Protein 5KUT (pdb70)

Nearest PDB structures (foldseek):
  5kut-assembly1_A  TM=1.006E+00  e=3.110E-41  Homo sapiens
  5kut-assembly2_B  TM=1.004E+00  e=1.144E-36  Homo sapiens
  5kut-assembly3_C  TM=1.004E+00  e=3.137E-33  Homo sapiens
  5ku1-assembly1_A  TM=9.100E-01  e=4.400E-20  Homo sapiens
  5ksz-assembly1_A  TM=9.102E-01  e=1.212E-19  Homo sapiens

Secondary structure (DSSP, 8-state):
-TT--S-SEEEEEEEE-TTSSHHHHHHHHTT--SS---STTS-TTEEEEEEEETTEEEEEEEEEEE-SGGGGTS----SSEEEEEEETT-TTHHHHHHHHHHHHTTTSSS-EEEEEE-TTSPP---SSS--HHHHHHHTT-PPPEE----SSSPPP-HHHHHHHHHHH-GGG-------/-TT--S--EEEEEEEE-TTSSHHHHHHHHTT--TT----SS-TTEEEEEEEETTEEEEEEEEEEE-SGGGGTS----SSEEEEEEETT-TTHHHHHHHHHHHHTTTSSS-EEEEEE-TTSPP---SS---HHHHHHHTTPPPPEE----SSSPPP-HHHHHHHHHHH---/---SEEEEEEEE-TTSSHHHHHHHHTT--TTS--SSSS-TTEEEEEEEETTEEEEEEEEEEE-SGGGGTS----SSEEEEEEETT-TTHHHHHHHHHHHHTTTSS--EEEEEE-TTSPP-----HHHHHHHTT-PPPEE----SSSPPPSHHHHHHHHHHH--

Sequence (512 aa):
MKGQTQRSVLLCKVVGACGVGKSAFLQAFLGRGLGHQDTREEQPPGYAIIDTVVQVNGQEKYLILCEVGTDDGLLLATSLDATTCDVACLMFDGSDPKSFAHCASVYKHHYMDGQTPCLFVSSKADLPEGVAVSGPSPAEFCRKHRLPAPVPFSCCAGPAEPSTTIFTQLATMAAFPHLVHALHPSMKGQQTQRSVLLCKVVGACGVGKSAFLQAFLGRGLGHQTREQPPPGYAIIDTVVQVNGQEKYLILCCEVGTDDGLLATSLDATCDVACLMFDGSDPKSFAHCASVYKHHYMMDGQTPCCLFVSSKADLPEGVAVSGPSPAEFCRKHRLPAPVPFSCCAGPAEPSTTIFTQLATMAAFPHTQRSSVLLCKVVGACGVGKSAFLQAFLGRGLGHQDTREQPPGYAIIDTVQVNGQEKYLILCCEVGTDGLLATTSLDATCDVACLMFDGSDPKSFAHCASVYKHHYMDDGQTPCLFVSSKADLPEGVGPSPAEFCRKHRLPAPVPFSCAGPAEPSTTTIFTQLATMAAFP

Foldseek 3Di:
DPQDFPAQEFEEEEEFAPPQCLQQVLQLLVFAFPPSGDDPPDDPQWHWDWDDGPNDIHIYIYGYQHCPDPSLPVDPLDGLAYEQEFAQQDQVTVVSSVSSCVVRPLPHLRAYAYEHEPPVDPGHHHPDDDGQQVSCLVSWHAGHHYFYRDDPDTGDNVVVNVRVNCSRCVVPGTHDPPD/DPQDFPAQEFEEEEEFAPPQQLQQVLQLLVFAFPPRGDPPDHPQWHWDWDDGPNDTHIYIYGYQHCPDPSLPVDPLDGLAYEQEFAQAAAVTVVSSVSSCVNRPLPDLRAYAYEHEPPVDDGHHYDPDDGQQVSCVVSVHPGYHYFYRDDDGTGDNVVVNVRVNCSRPVD/DPAQEFEEEEEFAPPQCLQQVLQLLVFAFPPRGDDPPDDPQWHWDWEDAPNDIHIYIYGYQHCPDPNLPVDPLDGLAYEQEFAQAAACGVVSSVSSCVNPPLPDDHAYAYEHEPPVDDGHHVVDQQVSCVVSVHDGYHYFYRDDDGIGDNVVVNVRVNSSVPD

Organism: Homo sapiens (NCBI:txid9606)

Structure (mmCIF, N/CA/C/O backbone):
data_5KUT
#
_entry.id   5KUT
#
_cell.length_a   80.610
_cell.length_b   122.760
_cell.length_c   103.890
_cell.angle_alpha   90.00
_cell.angle_beta   90.00
_cell.angle_gamma   90.00
#
_symmetry.space_group_name_H-M   'C 2 2 21'
#
loop_
_entity.id
_entity.type
_entity.pdbx_description
1 polymer 'Mitochondrial Rho GTPase 2'
2 non-polymer "GUANOSINE-5'-DIPHOSPHATE"
3 non-polymer 'MAGNESIUM ION'
4 water water
#
loop_
_atom_site.group_PDB
_atom_site.id
_atom_site.type_symbol
_atom_site.label_atom_id
_atom_site.label_alt_id
_atom_site.label_comp_id
_atom_site.label_asym_id
_atom_site.label_entity_id
_atom_site.label_seq_id
_atom_site.pdbx_PDB_ins_code
_atom_site.Cartn_x
_atom_site.Cartn_y
_atom_site.Cartn_z
_atom_site.occupancy
_atom_site.B_iso_or_equiv
_atom_site.auth_seq_id
_atom_site.auth_comp_id
_atom_site.auth_asym_id
_atom_site.auth_atom_id
_atom_site.pdbx_PDB_model_num
ATOM 1 N N . MET A 1 1 ? 19.126 0.725 -15.073 1.00 37.77 408 MET A N 1
ATOM 2 C CA . MET A 1 1 ? 19.025 1.308 -13.739 1.00 31.79 408 MET A CA 1
ATOM 3 C C . MET A 1 1 ? 18.448 0.308 -12.743 1.00 40.01 408 MET A C 1
ATOM 4 O O . MET A 1 1 ? 17.855 -0.700 -13.137 1.00 36.29 408 MET A O 1
ATOM 9 N N . LYS A 1 2 ? 18.616 0.603 -11.455 1.00 35.10 409 LYS A N 1
ATOM 10 C CA . LYS A 1 2 ? 18.030 -0.229 -10.411 1.00 37.14 409 LYS A CA 1
ATOM 11 C C . LYS A 1 2 ? 16.509 -0.173 -10.478 1.00 35.23 409 LYS A C 1
ATOM 12 O O . LYS A 1 2 ? 15.913 0.895 -10.642 1.00 36.24 409 LYS A O 1
ATOM 18 N N . GLY A 1 3 ? 15.876 -1.339 -10.348 1.00 41.58 410 GLY A N 1
ATOM 19 C CA . GLY A 1 3 ? 14.433 -1.421 -10.398 1.00 40.98 410 GLY A CA 1
ATOM 20 C C . GLY A 1 3 ? 13.831 -1.397 -11.786 1.00 41.63 410 GLY A C 1
ATOM 21 O O . GLY A 1 3 ? 12.599 -1.396 -11.907 1.00 39.00 410 GLY A O 1
ATOM 22 N N . GLN A 1 4 ? 14.649 -1.375 -12.833 1.00 34.30 411 GLN A N 1
ATOM 23 C CA . GLN A 1 4 ? 14.167 -1.400 -14.204 1.00 40.82 411 GLN A CA 1
ATOM 24 C C . GLN A 1 4 ? 14.569 -2.707 -14.871 1.00 35.48 411 GLN A C 1
ATOM 25 O O . GLN A 1 4 ? 15.479 -3.408 -14.423 1.00 37.67 411 GLN A O 1
ATOM 31 N N . THR A 1 5 ? 13.876 -3.026 -15.959 1.00 39.66 412 THR A N 1
ATOM 32 C CA . THR A 1 5 ? 14.172 -4.223 -16.725 1.00 37.73 412 THR A CA 1
ATOM 33 C C . THR A 1 5 ? 14.002 -3.929 -18.206 1.00 28.87 412 THR A C 1
ATOM 34 O O . THR A 1 5 ? 13.173 -3.106 -18.604 1.00 32.12 412 THR A O 1
ATOM 38 N N . GLN A 1 6 ? 14.817 -4.606 -19.017 1.00 33.58 413 GLN A N 1
ATOM 39 C CA . GLN A 1 6 ? 14.708 -4.500 -20.466 1.00 44.58 413 GLN A CA 1
ATOM 40 C C . GLN A 1 6 ? 13.378 -5.034 -20.987 1.00 38.54 413 GLN A C 1
ATOM 41 O O . GLN A 1 6 ? 12.969 -4.673 -22.098 1.00 34.21 413 GLN A O 1
ATOM 47 N N . ARG A 1 7 ? 12.706 -5.889 -20.219 1.00 37.39 414 ARG A N 1
ATOM 48 C CA . ARG A 1 7 ? 11.442 -6.479 -20.648 1.00 33.74 414 ARG A CA 1
ATOM 49 C C . ARG A 1 7 ? 10.356 -5.420 -20.738 1.00 30.29 414 ARG A C 1
ATOM 50 O O . ARG A 1 7 ? 10.065 -4.736 -19.751 1.00 37.93 414 ARG A O 1
ATOM 58 N N . SER A 1 8 ? 9.747 -5.288 -21.915 1.00 29.63 415 SER A N 1
ATOM 59 C CA . SER A 1 8 ? 8.539 -4.492 -22.058 1.00 30.85 415 SER A CA 1
ATOM 60 C C . SER A 1 8 ? 7.276 -5.332 -21.972 1.00 26.45 415 SER A C 1
ATOM 61 O O . SER A 1 8 ? 6.205 -4.785 -21.687 1.00 24.97 415 SER A O 1
ATOM 64 N N . VAL A 1 9 ? 7.381 -6.642 -22.202 1.00 25.17 416 VAL A N 1
ATOM 65 C CA . VAL A 1 9 ? 6.231 -7.536 -22.277 1.00 21.75 416 VAL A CA 1
ATOM 66 C C . VAL A 1 9 ? 6.512 -8.760 -21.410 1.00 21.16 416 VAL A C 1
ATOM 67 O O . VAL A 1 9 ? 7.588 -9.363 -21.502 1.00 20.17 416 VAL A O 1
ATOM 71 N N . LEU A 1 10 ? 5.549 -9.109 -20.562 1.00 21.93 417 LEU A N 1
ATOM 72 C CA . LEU A 1 10 ? 5.663 -10.190 -19.597 1.00 21.33 417 LEU A CA 1
ATOM 73 C C . LEU A 1 10 ? 4.534 -11.181 -19.840 1.00 18.56 417 LEU A C 1
ATOM 74 O O . LEU A 1 10 ? 3.405 -10.779 -20.131 1.00 19.26 417 LEU A O 1
ATOM 79 N N . LEU A 1 11 ? 4.835 -12.472 -19.705 1.00 17.72 418 LEU A N 1
ATOM 80 C CA . LEU A 1 11 ? 3.869 -13.538 -19.955 1.00 20.81 418 LEU A CA 1
ATOM 81 C C . LEU A 1 11 ? 3.534 -14.251 -18.648 1.00 20.97 418 LEU A C 1
ATOM 82 O O . LEU A 1 11 ? 4.424 -14.817 -17.999 1.00 19.48 418 LEU A O 1
ATOM 87 N N . CYS A 1 12 ? 2.258 -14.223 -18.266 1.00 18.30 419 CYS A N 1
ATOM 88 C CA . CYS A 1 12 ? 1.745 -14.999 -17.142 1.00 19.17 419 CYS A CA 1
ATOM 89 C C . CYS A 1 12 ? 0.785 -16.063 -17.662 1.00 21.07 419 CYS A C 1
ATOM 90 O O . CYS A 1 12 ? -0.141 -15.751 -18.419 1.00 19.64 419 CYS A O 1
ATOM 93 N N . LYS A 1 13 ? 1.000 -17.312 -17.264 1.00 19.28 420 LYS A N 1
ATOM 94 C CA . LYS A 1 13 ? 0.049 -18.374 -17.567 1.00 17.89 420 LYS A CA 1
ATOM 95 C C . LYS A 1 13 ? -0.855 -18.561 -16.355 1.00 19.72 420 LYS A C 1
ATOM 96 O O . LYS A 1 13 ? -0.371 -18.780 -15.239 1.00 20.42 420 LYS A O 1
ATOM 102 N N . VAL A 1 14 ? -2.158 -18.402 -16.568 1.00 18.49 421 VAL A N 1
ATOM 103 C CA . VAL A 1 14 ? -3.165 -18.624 -15.539 1.00 16.43 421 VAL A CA 1
ATOM 104 C C . VAL A 1 14 ? -3.594 -20.079 -15.681 1.00 20.36 421 VAL A C 1
ATOM 105 O O . VAL A 1 14 ? -4.284 -20.439 -16.639 1.00 19.45 421 VAL A O 1
ATOM 109 N N . VAL A 1 15 ? -3.165 -20.913 -14.738 1.00 18.93 422 VAL A N 1
ATOM 110 C CA . VAL A 1 15 ? -3.183 -22.368 -14.867 1.00 20.24 422 VAL A CA 1
ATOM 111 C C . VAL A 1 15 ? -4.160 -22.927 -13.840 1.00 18.46 422 VAL A C 1
ATOM 112 O O . VAL A 1 15 ? -3.982 -22.728 -12.632 1.00 26.62 422 VAL A O 1
ATOM 116 N N . GLY A 1 16 ? -5.181 -23.637 -14.305 1.00 19.02 423 GLY A N 1
ATOM 117 C CA . GLY A 1 16 ? -6.128 -24.197 -13.356 1.00 19.78 423 GLY A CA 1
ATOM 118 C C . GLY A 1 16 ? -7.155 -25.078 -14.028 1.00 21.97 423 GLY A C 1
ATOM 119 O O . GLY A 1 16 ? -7.324 -25.065 -15.251 1.00 19.96 423 GLY A O 1
ATOM 120 N N . ALA A 1 17 ? -7.854 -25.842 -13.192 1.00 23.59 424 ALA A N 1
ATOM 121 C CA . ALA A 1 17 ? -8.871 -26.765 -13.668 1.00 26.70 424 ALA A CA 1
ATOM 122 C C . ALA A 1 17 ? -10.074 -26.009 -14.226 1.00 25.03 424 ALA A C 1
ATOM 123 O O . ALA A 1 17 ? -10.303 -24.838 -13.916 1.00 21.05 424 ALA A O 1
ATOM 125 N N . CYS A 1 18 ? -10.854 -26.701 -15.059 1.00 24.81 425 CYS A N 1
ATOM 126 C CA . CYS A 1 18 ? -12.077 -26.125 -15.608 1.00 23.10 425 CYS A CA 1
ATOM 127 C C . CYS A 1 18 ? -13.020 -25.682 -14.491 1.00 28.19 425 CYS A C 1
ATOM 128 O O . CYS A 1 18 ? -13.273 -26.425 -13.539 1.00 28.91 425 CYS A O 1
ATOM 131 N N . GLY A 1 19 ? -13.530 -24.458 -14.606 1.00 25.11 426 GLY A N 1
ATOM 132 C CA . GLY A 1 19 ? -14.507 -23.928 -13.676 1.00 26.61 426 GLY A CA 1
ATOM 133 C C . GLY A 1 19 ? -13.956 -23.179 -12.477 1.00 25.74 426 GLY A C 1
ATOM 134 O O . GLY A 1 19 ? -14.748 -22.697 -11.658 1.00 26.12 426 GLY A O 1
ATOM 135 N N . VAL A 1 20 ? -12.632 -23.056 -12.339 1.00 24.62 427 VAL A N 1
ATOM 136 C CA . VAL A 1 20 ? -12.087 -22.392 -11.154 1.00 23.57 427 VAL A CA 1
ATOM 137 C C . VAL A 1 20 ? -12.151 -20.877 -11.240 1.00 24.74 427 VAL A C 1
ATOM 138 O O . VAL A 1 20 ? -11.937 -20.208 -10.222 1.00 26.10 427 VAL A O 1
ATOM 142 N N . GLY A 1 21 ? -12.453 -20.321 -12.406 1.00 20.59 428 GLY A N 1
ATOM 143 C CA . GLY A 1 21 ? -12.553 -18.890 -12.589 1.00 20.75 428 GLY A CA 1
ATOM 144 C C . GLY A 1 21 ? -11.461 -18.235 -13.427 1.00 24.52 428 GLY A C 1
ATOM 145 O O . GLY A 1 21 ? -11.252 -17.021 -13.286 1.00 25.24 428 GLY A O 1
ATOM 146 N N . LYS A 1 22 ? -10.767 -18.988 -14.286 1.00 18.73 429 LYS A N 1
ATOM 147 C CA . LYS A 1 22 ? -9.668 -18.405 -15.051 1.00 21.18 429 LYS A CA 1
ATOM 148 C C . LYS A 1 22 ? -10.176 -17.331 -16.003 1.00 19.25 429 LYS A C 1
ATOM 149 O O . LYS A 1 22 ? -9.628 -16.225 -16.059 1.00 19.47 429 LYS A O 1
ATOM 155 N N . SER A 1 23 ? -11.234 -17.635 -16.758 1.00 17.08 430 SER A N 1
ATOM 156 C CA . SER A 1 23 ? -11.711 -16.678 -17.750 1.00 19.38 430 SER A CA 1
ATOM 157 C C . SER A 1 23 ? -12.219 -15.407 -17.074 1.00 20.43 430 SER A C 1
ATOM 158 O O . SER A 1 23 ? -12.002 -14.298 -17.575 1.00 20.00 430 SER A O 1
ATOM 161 N N . ALA A 1 24 ? -12.875 -15.545 -15.921 1.00 21.61 431 ALA A N 1
ATOM 162 C CA . ALA A 1 24 ? -13.329 -14.358 -15.196 1.00 24.95 431 ALA A CA 1
ATOM 163 C C . ALA A 1 24 ? -12.151 -13.558 -14.655 1.00 22.23 431 ALA A C 1
ATOM 164 O O . ALA A 1 24 ? -12.207 -12.325 -14.594 1.00 26.21 431 ALA A O 1
ATOM 166 N N . PHE A 1 25 ? -11.079 -14.249 -14.260 1.00 21.71 432 PHE A N 1
ATOM 167 C CA . PHE A 1 25 ? -9.868 -13.587 -13.780 1.00 20.31 432 PHE A CA 1
ATOM 168 C C . PHE A 1 25 ? -9.249 -12.719 -14.870 1.00 23.21 432 PHE A C 1
ATOM 169 O O . PHE A 1 25 ? -8.841 -11.575 -14.613 1.00 24.98 432 PHE A O 1
ATOM 177 N N . LEU A 1 26 ? -9.170 -13.249 -16.095 1.00 17.87 433 LEU A N 1
ATOM 178 C CA . LEU A 1 26 ? -8.684 -12.462 -17.226 1.00 19.56 433 LEU A CA 1
ATOM 179 C C . LEU A 1 26 ? -9.570 -11.247 -17.467 1.00 21.13 433 LEU A C 1
ATOM 180 O O . LEU A 1 26 ? -9.074 -10.160 -17.792 1.00 21.06 433 LEU A O 1
ATOM 185 N N . GLN A 1 27 ? -10.888 -11.414 -17.316 1.00 21.01 434 GLN A N 1
ATOM 186 C CA . GLN A 1 27 ? -11.799 -10.283 -17.474 1.00 26.34 434 GLN A CA 1
ATOM 187 C C . GLN A 1 27 ? -11.588 -9.243 -16.376 1.00 26.28 434 GLN A C 1
ATOM 188 O O . GLN A 1 27 ? -11.645 -8.035 -16.638 1.00 30.86 434 GLN A O 1
ATOM 194 N N . ALA A 1 28 ? -11.321 -9.693 -15.147 1.00 22.63 435 ALA A N 1
ATOM 195 C CA . ALA A 1 28 ? -11.070 -8.770 -14.046 1.00 23.56 435 ALA A CA 1
ATOM 196 C C . ALA A 1 28 ? -9.775 -7.995 -14.251 1.00 28.23 435 ALA A C 1
ATOM 197 O O . ALA A 1 28 ? -9.689 -6.821 -13.870 1.00 26.94 435 ALA A O 1
ATOM 199 N N . PHE A 1 29 ? -8.767 -8.627 -14.857 1.00 21.23 436 PHE A N 1
ATOM 200 C CA . PHE A 1 29 ? -7.557 -7.901 -15.238 1.00 26.32 436 PHE A CA 1
ATOM 201 C C . PHE A 1 29 ? -7.893 -6.706 -16.119 1.00 25.60 436 PHE A C 1
ATOM 202 O O . PHE A 1 29 ? -7.313 -5.623 -15.962 1.00 25.17 436 PHE A O 1
ATOM 210 N N . LEU A 1 30 ? -8.832 -6.882 -17.043 1.00 20.64 437 LEU A N 1
ATOM 211 C CA . LEU A 1 30 ? -9.295 -5.800 -17.900 1.00 27.36 437 LEU A CA 1
ATOM 212 C C . LEU A 1 30 ? -10.332 -4.915 -17.220 1.00 33.34 437 LEU A C 1
ATOM 213 O O . LEU A 1 30 ? -11.005 -4.134 -17.903 1.00 34.81 437 LEU A O 1
ATOM 218 N N . GLY A 1 31 ? -10.476 -5.028 -15.901 1.00 31.49 438 GLY A N 1
ATOM 219 C CA . GLY A 1 31 ? -11.352 -4.149 -15.152 1.00 33.18 438 GLY A CA 1
ATOM 220 C C . GLY A 1 31 ? -12.823 -4.494 -15.193 1.00 40.97 438 GLY A C 1
ATOM 221 O O . GLY A 1 31 ? -13.660 -3.608 -14.992 1.00 39.83 438 GLY A O 1
ATOM 222 N N . ARG A 1 32 ? -13.171 -5.758 -15.428 1.00 29.81 439 ARG A N 1
ATOM 223 C CA . ARG A 1 32 ? -14.568 -6.166 -15.534 1.00 32.08 439 ARG A CA 1
ATOM 224 C C . ARG A 1 32 ? -14.832 -7.342 -14.608 1.00 34.17 439 ARG A C 1
ATOM 225 O O . ARG A 1 32 ? -14.200 -8.397 -14.741 1.00 31.35 439 ARG A O 1
ATOM 233 N N . GLY A 1 33 ? -15.768 -7.159 -13.679 1.00 33.34 440 GLY A N 1
ATOM 234 C CA . GLY A 1 33 ? -16.194 -8.217 -12.789 1.00 33.54 440 GLY A CA 1
ATOM 235 C C . GLY A 1 33 ? -17.273 -9.080 -13.417 1.00 34.54 440 GLY A C 1
ATOM 236 O O . GLY A 1 33 ? -17.594 -8.966 -14.601 1.00 32.93 440 GLY A O 1
ATOM 237 N N . LEU A 1 34 ? -17.846 -9.957 -12.594 1.00 35.98 441 LEU A N 1
ATOM 238 C CA . LEU A 1 34 ? -18.841 -10.906 -13.082 1.00 38.35 441 LEU A CA 1
ATOM 239 C C . LEU A 1 34 ? -20.030 -10.182 -13.702 1.00 51.12 441 LEU A C 1
ATOM 240 O O . LEU A 1 34 ? -20.505 -9.168 -13.181 1.00 49.28 441 LEU A O 1
ATOM 245 N N . GLY A 1 35 ? -20.506 -10.704 -14.826 1.00 47.00 442 GLY A N 1
ATOM 246 C CA . GLY A 1 35 ? -21.567 -10.034 -15.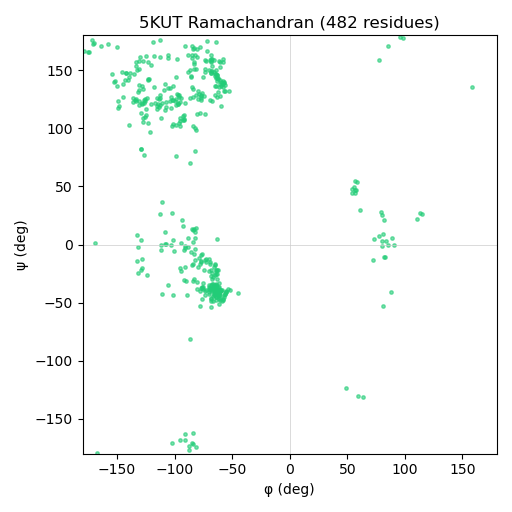585 1.00 56.13 442 GLY A CA 1
ATOM 247 C C . GLY A 1 35 ? -21.088 -8.907 -16.477 1.00 61.59 442 GLY A C 1
ATOM 248 O O . GLY A 1 35 ? -21.365 -8.900 -17.679 1.00 66.86 442 GLY A O 1
ATOM 249 N N . HIS A 1 36 ? -20.340 -7.960 -15.917 1.00 54.35 443 HIS A N 1
ATOM 250 C CA . HIS A 1 36 ? -19.760 -6.866 -16.687 1.00 53.62 443 HIS A CA 1
ATOM 251 C C . HIS A 1 36 ? -18.753 -7.327 -17.734 1.00 55.72 443 HIS A C 1
ATOM 252 O O . HIS A 1 36 ? -18.129 -6.475 -18.372 1.00 48.30 443 HIS A O 1
ATOM 259 N N . GLN A 1 37 ? -18.568 -8.631 -17.928 1.00 54.69 444 GLN A N 1
ATOM 260 C CA . GLN A 1 37 ? -17.588 -9.138 -18.872 1.00 51.53 444 GLN A CA 1
ATOM 261 C C . GLN A 1 37 ? -17.968 -8.768 -20.308 1.00 56.97 444 GLN A C 1
ATOM 262 O O . GLN A 1 37 ? -19.122 -8.477 -20.619 1.00 53.61 444 GLN A O 1
ATOM 268 N N . ASP A 1 38 ? -16.963 -8.792 -21.181 1.00 56.21 445 ASP A N 1
ATOM 269 C CA . ASP A 1 38 ? -17.106 -8.379 -22.570 1.00 57.47 445 ASP A CA 1
ATOM 270 C C . ASP A 1 38 ? -16.125 -9.222 -23.371 1.00 56.77 445 ASP A C 1
ATOM 271 O O . ASP A 1 38 ? -14.917 -9.155 -23.128 1.00 56.18 445 ASP A O 1
ATOM 276 N N . THR A 1 39 ? -16.652 -10.027 -24.292 1.00 53.55 446 THR A N 1
ATOM 277 C CA . THR A 1 39 ? -15.847 -11.067 -24.917 1.00 55.01 446 THR A CA 1
ATOM 278 C C . THR A 1 39 ? -15.160 -10.622 -26.201 1.00 53.36 446 THR A C 1
ATOM 279 O O . THR A 1 39 ? -14.070 -11.122 -26.511 1.00 56.11 446 THR A O 1
ATOM 283 N N . ARG A 1 40 ? -15.755 -9.705 -26.955 1.00 51.38 447 ARG A N 1
ATOM 284 C CA . ARG A 1 40 ? -15.289 -9.423 -28.307 1.00 46.65 447 ARG A CA 1
ATOM 285 C C . ARG A 1 40 ? -14.102 -8.462 -28.362 1.00 37.35 447 ARG A C 1
ATOM 286 O O . ARG A 1 40 ? -13.751 -8.015 -29.458 1.00 41.78 447 ARG A O 1
ATOM 288 N N . GLU A 1 41 ? -13.467 -8.136 -27.235 1.00 33.57 448 GLU A N 1
ATOM 289 C CA A GLU A 1 41 ? -12.326 -7.227 -27.254 0.60 35.56 448 GLU A CA 1
ATOM 290 C CA B GLU A 1 41 ? -12.328 -7.227 -27.271 0.40 35.55 448 GLU A CA 1
ATOM 291 C C . GLU A 1 41 ? -11.004 -7.947 -27.498 1.00 28.97 448 GLU A C 1
ATOM 292 O O . GLU A 1 41 ? -10.182 -7.482 -28.291 1.00 29.89 448 GLU A O 1
ATOM 303 N N . GLN A 1 42 ? -10.776 -9.066 -26.826 1.00 24.25 449 GLN A N 1
ATOM 304 C CA . GLN A 1 42 ? -9.500 -9.761 -26.867 1.00 25.72 449 GLN A CA 1
ATOM 305 C C . GLN A 1 42 ? -9.708 -11.207 -27.293 1.00 24.84 449 GLN A C 1
ATOM 306 O O . GLN A 1 42 ? -10.834 -11.714 -27.249 1.00 24.72 449 GLN A O 1
ATOM 312 N N . PRO A 1 43 ? -8.649 -11.893 -27.727 1.00 23.74 450 PRO A N 1
ATOM 313 C CA . PRO A 1 43 ? -8.811 -13.287 -28.135 1.00 25.25 450 PRO A CA 1
ATOM 314 C C . PRO A 1 43 ? -9.235 -14.141 -26.957 1.00 24.53 450 PRO A C 1
ATOM 315 O O . PRO A 1 43 ? -8.838 -13.884 -25.806 1.00 21.72 450 PRO A O 1
ATOM 319 N N . PRO A 1 44 ? -10.036 -15.175 -27.199 1.00 21.27 451 PRO A N 1
ATOM 320 C CA . PRO A 1 44 ? -10.402 -16.086 -26.107 1.00 18.87 451 PRO A CA 1
ATOM 321 C C . PRO A 1 44 ? -9.155 -16.695 -25.483 1.00 20.46 451 PRO A C 1
ATOM 322 O O . PRO A 1 44 ? -8.225 -17.105 -26.181 1.00 21.48 451 PRO A O 1
ATOM 326 N N . GLY A 1 45 ? -9.134 -16.731 -24.155 1.00 20.62 452 GLY A N 1
ATOM 327 C CA . GLY A 1 45 ? -8.007 -17.300 -23.447 1.00 22.16 452 GLY A CA 1
ATOM 328 C C . GLY A 1 45 ? -6.817 -16.384 -23.300 1.00 20.63 452 GLY A C 1
ATOM 329 O O . GLY A 1 45 ? -5.754 -16.844 -22.868 1.00 20.81 452 GLY A O 1
ATOM 330 N N . TYR A 1 46 ? -6.956 -15.104 -23.649 1.00 22.17 453 TYR A N 1
ATOM 331 C CA . TYR A 1 46 ? -5.875 -14.136 -23.534 1.00 18.58 453 TYR A CA 1
ATOM 332 C C . TYR A 1 46 ? -6.444 -12.824 -23.023 1.00 20.24 453 TYR A C 1
ATOM 333 O O . TYR A 1 46 ? -7.568 -12.451 -23.359 1.00 22.02 453 TYR A O 1
ATOM 342 N N . ALA A 1 47 ? -5.660 -12.130 -22.204 1.00 18.89 454 ALA A N 1
ATOM 343 C CA . ALA A 1 47 ? -5.983 -10.752 -21.842 1.00 19.15 454 ALA A CA 1
ATOM 344 C C . ALA A 1 47 ? -4.678 -9.992 -21.702 1.00 17.90 454 ALA A C 1
ATOM 345 O O . ALA A 1 47 ? -3.791 -10.415 -20.955 1.00 18.80 454 ALA A O 1
ATOM 347 N N . ILE A 1 48 ? -4.552 -8.872 -22.396 1.00 18.82 455 ILE A N 1
ATOM 348 C CA A ILE A 1 48 ? -3.358 -8.036 -22.329 0.56 19.62 455 ILE A CA 1
ATOM 349 C CA B ILE A 1 48 ? -3.358 -8.049 -22.280 0.44 18.59 455 ILE A CA 1
ATOM 350 C C . ILE A 1 48 ? -3.766 -6.633 -21.914 1.00 19.58 455 ILE A C 1
ATOM 351 O O . ILE A 1 48 ? -4.762 -6.103 -22.416 1.00 19.52 455 ILE A O 1
ATOM 360 N N . ASP A 1 49 ? -3.006 -6.042 -21.001 1.00 19.89 456 ASP A N 1
ATOM 361 C CA . ASP A 1 49 ? -3.176 -4.639 -20.647 1.00 20.92 456 ASP A CA 1
ATOM 362 C C . ASP A 1 49 ? -1.871 -4.156 -20.031 1.00 24.32 456 ASP A C 1
ATOM 363 O O . ASP A 1 49 ? -0.954 -4.938 -19.782 1.00 18.83 456 ASP A O 1
ATOM 368 N N . THR A 1 50 ? -1.786 -2.853 -19.787 1.00 23.60 457 THR A N 1
ATOM 369 C CA . THR A 1 50 ? -0.562 -2.330 -19.205 1.00 25.11 457 THR A CA 1
ATOM 370 C C . THR A 1 50 ? -0.621 -2.385 -17.684 1.00 25.11 457 THR A C 1
ATOM 371 O O . THR A 1 50 ? -1.691 -2.281 -17.080 1.00 30.72 457 THR A O 1
ATOM 375 N N . VAL A 1 51 ? 0.548 -2.573 -17.072 1.00 24.43 458 VAL A N 1
ATOM 376 C CA A VAL A 1 51 ? 0.689 -2.611 -15.619 0.55 28.04 458 VAL A CA 1
ATOM 377 C CA B VAL A 1 51 ? 0.684 -2.600 -15.621 0.45 28.11 458 VAL A CA 1
ATOM 378 C C . VAL A 1 51 ? 1.961 -1.861 -15.244 1.00 30.40 458 VAL A C 1
ATOM 379 O O . VAL A 1 51 ? 3.011 -2.064 -15.863 1.00 31.95 458 VAL A O 1
ATOM 386 N N . GLN A 1 52 ? 1.870 -0.999 -14.235 1.00 29.76 459 GLN A N 1
ATOM 387 C CA . GLN A 1 52 ? 3.032 -0.262 -13.759 1.00 31.50 459 GLN A CA 1
ATOM 388 C C . GLN A 1 52 ? 3.887 -1.152 -12.864 1.00 31.78 459 GLN A C 1
ATOM 389 O O . GLN A 1 52 ? 3.377 -1.789 -11.937 1.00 36.59 459 GLN A O 1
ATOM 395 N N . VAL A 1 53 ? 5.185 -1.209 -13.150 1.00 32.11 460 VAL A N 1
ATOM 396 C CA . VAL A 1 53 ? 6.155 -1.921 -12.322 1.00 32.76 460 VAL A CA 1
ATOM 397 C C . VAL A 1 53 ? 7.279 -0.937 -12.011 1.00 36.19 460 VAL A C 1
ATOM 398 O O . VAL A 1 53 ? 8.057 -0.578 -12.905 1.00 33.18 460 VAL A O 1
ATOM 402 N N . ASN A 1 54 ? 7.354 -0.487 -10.756 1.00 39.19 461 ASN A N 1
ATOM 403 C CA . ASN A 1 54 ? 8.366 0.485 -10.320 1.00 39.94 461 ASN A CA 1
ATOM 404 C C . ASN A 1 54 ? 8.360 1.738 -11.196 1.00 39.63 461 ASN A C 1
ATOM 405 O O . ASN A 1 54 ? 9.409 2.236 -11.608 1.00 40.21 461 ASN A O 1
ATOM 410 N N . GLY A 1 55 ? 7.165 2.250 -11.493 1.00 38.13 462 GLY A N 1
ATOM 411 C CA . GLY A 1 55 ? 7.024 3.442 -12.302 1.00 38.76 462 GLY A CA 1
ATOM 412 C C . GLY A 1 55 ? 7.097 3.238 -13.801 1.00 42.56 462 GLY A C 1
ATOM 413 O O . GLY A 1 55 ? 6.781 4.173 -14.548 1.00 38.46 462 GLY A O 1
ATOM 414 N N . GLN A 1 56 ? 7.496 2.059 -14.275 1.00 33.44 463 GLN A N 1
ATOM 415 C CA . GLN A 1 56 ? 7.634 1.801 -15.702 1.00 29.17 463 GLN A CA 1
ATOM 416 C C . GLN A 1 56 ? 6.430 1.020 -16.212 1.00 37.38 463 GLN A C 1
ATOM 417 O O . GLN A 1 56 ? 5.981 0.062 -15.575 1.00 30.10 463 GLN A O 1
ATOM 423 N N . GLU A 1 57 ? 5.923 1.428 -17.372 1.00 31.70 464 GLU A N 1
ATOM 424 C CA . GLU A 1 57 ? 4.781 0.762 -17.981 1.00 33.21 464 GLU A CA 1
ATOM 425 C C . GLU A 1 57 ? 5.223 -0.543 -18.629 1.00 35.79 464 GLU A C 1
ATOM 426 O O . GLU A 1 57 ? 6.162 -0.565 -19.432 1.00 31.80 464 GLU A O 1
ATOM 432 N N . LYS A 1 58 ? 4.560 -1.635 -18.263 1.00 28.16 465 LYS A N 1
ATOM 433 C CA . LYS A 1 58 ? 4.810 -2.932 -18.868 1.00 27.76 465 LYS A CA 1
ATOM 434 C C . LYS A 1 58 ? 3.514 -3.471 -19.452 1.00 21.41 465 LYS A C 1
ATOM 435 O O . LYS A 1 58 ? 2.419 -3.075 -19.051 1.00 23.64 465 LYS A O 1
ATOM 441 N N . TYR A 1 59 ? 3.648 -4.372 -20.417 1.00 23.21 466 TYR A N 1
ATOM 442 C CA . TYR A 1 59 ? 2.524 -5.144 -20.923 1.00 21.48 466 TYR A CA 1
ATOM 443 C C . TYR A 1 59 ? 2.547 -6.509 -20.244 1.00 17.55 466 TYR A C 1
ATOM 444 O O . TYR A 1 59 ? 3.569 -7.205 -20.270 1.00 22.66 466 TYR A O 1
ATOM 453 N N . LEU A 1 60 ? 1.437 -6.866 -19.611 1.00 19.12 467 LEU A N 1
ATOM 454 C CA . LEU A 1 60 ? 1.243 -8.183 -19.022 1.00 21.07 467 LEU A CA 1
ATOM 455 C C . LEU A 1 60 ? 0.253 -8.954 -19.885 1.00 19.39 467 LEU A C 1
ATOM 456 O O . LEU A 1 60 ? -0.858 -8.475 -20.139 1.00 18.73 467 LEU A O 1
ATOM 461 N N . ILE A 1 61 ? 0.682 -10.119 -20.369 1.00 20.47 468 ILE A N 1
ATOM 462 C CA . ILE A 1 61 ? -0.166 -11.071 -21.079 1.00 20.41 468 ILE A CA 1
ATOM 463 C C . ILE A 1 61 ? -0.623 -12.114 -20.072 1.00 16.86 468 ILE A C 1
ATOM 464 O O . ILE A 1 61 ? 0.212 -12.799 -19.471 1.00 21.89 468 ILE A O 1
ATOM 469 N N . LEU A 1 62 ? -1.930 -12.246 -19.891 1.00 18.69 469 LEU A N 1
ATOM 470 C CA . LEU A 1 62 ? -2.501 -13.389 -19.194 1.00 18.86 469 LEU A CA 1
ATOM 471 C C . LEU A 1 62 ? -2.940 -14.414 -20.229 1.00 17.56 469 LEU A C 1
ATOM 472 O O . LEU A 1 62 ? -3.658 -14.080 -21.177 1.00 18.93 469 LEU A O 1
ATOM 477 N N . CYS A 1 63 ? -2.503 -15.659 -20.047 1.00 18.48 470 CYS A N 1
ATOM 478 C CA . CYS A 1 63 ? -2.757 -16.741 -20.992 1.00 16.76 470 CYS A CA 1
ATOM 479 C C . CYS A 1 63 ? -3.433 -17.883 -20.242 1.00 19.07 470 CYS A C 1
ATOM 480 O O . CYS A 1 63 ? -2.806 -18.527 -19.393 1.00 21.23 470 CYS A O 1
ATOM 483 N N . GLU A 1 64 ? -4.710 -18.124 -20.548 1.00 17.59 471 GLU A N 1
ATOM 484 C CA . GLU A 1 64 ? -5.494 -19.122 -19.827 1.00 18.35 471 GLU A CA 1
ATOM 485 C C . GLU A 1 64 ? -5.115 -20.528 -20.279 1.00 19.09 471 GLU A C 1
ATOM 486 O O . GLU A 1 64 ? -5.080 -20.813 -21.478 1.00 18.13 471 GLU A O 1
ATOM 492 N N . VAL A 1 65 ? -4.837 -21.405 -19.315 1.00 16.47 472 VAL A N 1
ATOM 493 C CA . VAL A 1 65 ? -4.413 -22.774 -19.592 1.00 21.91 472 VAL A CA 1
ATOM 494 C C . VAL A 1 65 ? -5.168 -23.712 -18.658 1.00 20.26 472 VAL A C 1
ATOM 495 O O . VAL A 1 65 ? -5.087 -23.573 -17.432 1.00 19.16 472 VAL A O 1
ATOM 499 N N . GLY A 1 66 ? -5.899 -24.667 -19.228 1.00 18.84 473 GLY A N 1
ATOM 500 C CA . GLY A 1 66 ? -6.609 -25.635 -18.415 1.00 21.65 473 GLY A CA 1
ATOM 501 C C . GLY A 1 66 ? -5.721 -26.782 -17.964 1.00 22.54 473 GLY A C 1
ATOM 502 O O . GLY A 1 66 ? -4.644 -27.008 -18.515 1.00 23.92 473 GLY A O 1
ATOM 503 N N . THR A 1 67 ? -6.189 -27.512 -16.943 1.00 26.07 474 THR A N 1
ATOM 504 C CA . THR A 1 67 ? -5.453 -28.655 -16.408 1.00 27.06 474 THR A CA 1
ATOM 505 C C . THR A 1 67 ? -6.315 -29.897 -16.218 1.00 26.79 474 THR A C 1
ATOM 506 O O . THR A 1 67 ? -5.840 -30.867 -15.617 1.00 31.33 474 THR A O 1
ATOM 510 N N . ASP A 1 68 ? -7.560 -29.891 -16.683 1.00 30.71 475 ASP A N 1
ATOM 511 C CA A ASP A 1 68 ? -8.432 -31.049 -16.525 0.58 31.14 475 ASP A CA 1
ATOM 512 C CA B ASP A 1 68 ? -8.411 -31.056 -16.498 0.42 31.20 475 ASP A CA 1
ATOM 513 C C . ASP A 1 68 ? -7.889 -32.239 -17.306 1.00 30.80 475 ASP A C 1
ATOM 514 O O . ASP A 1 68 ? -7.303 -32.085 -18.382 1.00 27.10 475 ASP A O 1
ATOM 523 N N . GLY A 1 69 ? -8.104 -33.435 -16.762 1.00 33.33 476 GLY A N 1
ATOM 524 C CA . GLY A 1 69 ? -7.698 -34.665 -17.414 1.00 32.84 476 GLY A CA 1
ATOM 525 C C . GLY A 1 69 ? -6.268 -34.686 -17.914 1.00 27.91 476 GLY A C 1
ATOM 526 O O . GLY A 1 69 ? -5.324 -34.464 -17.152 1.00 26.95 476 GLY A O 1
ATOM 527 N N . LEU A 1 70 ? -6.109 -34.942 -19.213 1.00 26.95 477 LEU A N 1
ATOM 528 C CA A LEU A 1 70 ? -4.785 -35.043 -19.814 0.50 28.15 477 LEU A CA 1
ATOM 529 C CA B LEU A 1 70 ? -4.780 -35.051 -19.797 0.50 28.14 477 LEU A CA 1
ATOM 530 C C . LEU A 1 70 ? -4.015 -33.734 -19.763 1.00 28.50 477 LEU A C 1
ATOM 531 O O . LEU A 1 70 ? -2.781 -33.751 -19.835 1.00 31.28 477 LEU A O 1
ATOM 540 N N . LEU A 1 71 ? -4.712 -32.602 -19.662 1.00 26.62 478 LEU A N 1
ATOM 541 C CA . LEU A 1 71 ? -4.008 -31.326 -19.614 1.00 24.28 478 LEU A CA 1
ATOM 542 C C . LEU A 1 71 ? -3.109 -31.214 -18.391 1.00 30.20 478 LEU A C 1
ATOM 543 O O . LEU A 1 71 ? -2.154 -30.432 -18.410 1.00 28.15 478 LEU A O 1
ATOM 548 N N . ALA A 1 72 ? -3.379 -31.989 -17.335 1.00 28.34 479 ALA A N 1
ATOM 549 C CA . ALA A 1 72 ? -2.538 -31.926 -16.143 1.00 32.50 479 ALA A CA 1
ATOM 550 C C . ALA A 1 72 ? -1.117 -32.394 -16.430 1.00 33.16 479 ALA A C 1
ATOM 551 O O . ALA A 1 72 ? -0.179 -31.985 -15.737 1.00 37.35 479 ALA A O 1
ATOM 553 N N . THR A 1 73 ? -0.937 -33.250 -17.435 1.00 29.33 480 THR A N 1
ATOM 554 C CA . THR A 1 73 ? 0.388 -33.684 -17.863 1.00 36.41 480 THR A CA 1
ATOM 555 C C . THR A 1 73 ? 0.832 -33.049 -19.167 1.00 34.86 480 THR A C 1
ATOM 556 O O . THR A 1 73 ? 2.017 -32.752 -19.324 1.00 41.39 480 THR A O 1
ATOM 560 N N . SER A 1 74 ? -0.098 -32.816 -20.091 1.00 31.93 481 SER A N 1
ATOM 561 C CA . SER A 1 74 ? 0.208 -32.198 -21.379 1.00 36.38 481 SER A CA 1
ATOM 562 C C . SER A 1 74 ? 0.164 -30.674 -21.243 1.00 42.02 481 SER A C 1
ATOM 563 O O . SER A 1 74 ? -0.722 -29.988 -21.757 1.00 39.37 481 SER A O 1
ATOM 566 N N . LEU A 1 75 ? 1.162 -30.146 -20.534 1.00 36.59 482 LEU A N 1
ATOM 567 C CA . LEU A 1 75 ? 1.242 -28.722 -20.231 1.00 39.23 482 LEU A CA 1
ATOM 568 C C . LEU A 1 75 ? 2.587 -28.171 -20.680 1.00 34.88 482 LEU A C 1
ATOM 569 O O . LEU A 1 75 ? 3.638 -28.690 -20.289 1.00 37.19 482 LEU A O 1
ATOM 574 N N . ASP A 1 76 ? 2.551 -27.131 -21.508 1.00 32.36 483 ASP A N 1
ATOM 575 C CA . ASP A 1 76 ? 3.737 -26.328 -21.794 1.00 26.99 483 ASP A CA 1
ATOM 576 C C . ASP A 1 76 ? 3.842 -25.298 -20.678 1.00 28.53 483 ASP A C 1
ATOM 577 O O . ASP A 1 76 ? 3.122 -24.299 -20.669 1.00 29.28 483 ASP A O 1
ATOM 582 N N . ALA A 1 77 ? 4.735 -25.547 -19.723 1.00 27.41 484 ALA A N 1
ATOM 583 C CA . ALA A 1 77 ? 4.804 -24.749 -18.507 1.00 33.69 484 ALA A CA 1
ATOM 584 C C . ALA A 1 77 ? 5.584 -23.450 -18.675 1.00 28.31 484 ALA A C 1
ATOM 585 O O . ALA A 1 77 ? 5.613 -22.644 -17.738 1.00 30.97 484 ALA A O 1
ATOM 587 N N . THR A 1 78 ? 6.180 -23.213 -19.840 1.00 26.84 485 THR A N 1
ATOM 588 C CA A THR A 1 78 ? 7.046 -22.055 -20.027 0.65 30.66 485 THR A CA 1
ATOM 589 C CA B THR A 1 78 ? 7.049 -22.055 -20.021 0.35 30.64 485 THR A CA 1
ATOM 590 C C . THR A 1 78 ? 6.262 -20.755 -19.898 1.00 26.12 485 THR A C 1
ATOM 591 O O . THR A 1 78 ? 5.261 -20.553 -20.591 1.00 23.40 485 THR A O 1
ATOM 598 N N . CYS A 1 79 ? 6.729 -19.869 -19.021 1.00 24.04 486 CYS A N 1
ATOM 599 C CA . CYS A 1 79 ? 6.136 -18.548 -18.839 1.00 23.43 486 CYS A CA 1
ATOM 600 C C . CYS A 1 79 ? 7.061 -17.746 -17.933 1.00 26.06 486 CYS A C 1
ATOM 601 O O . CYS A 1 79 ? 8.031 -18.274 -17.384 1.00 26.63 486 CYS A O 1
ATOM 604 N N . ASP A 1 80 ? 6.756 -16.454 -17.785 1.00 22.68 487 ASP A N 1
ATOM 605 C CA . ASP A 1 80 ? 7.546 -15.626 -16.878 1.00 24.31 487 ASP A CA 1
ATOM 606 C C . ASP A 1 80 ? 7.070 -15.745 -15.439 1.00 26.91 487 ASP A C 1
ATOM 607 O O . ASP A 1 80 ? 7.878 -15.607 -14.515 1.00 28.61 487 ASP A O 1
ATOM 612 N N . VAL A 1 81 ? 5.772 -15.970 -15.230 1.00 22.59 488 VAL A N 1
ATOM 613 C CA . VAL A 1 81 ? 5.210 -16.251 -13.913 1.00 22.76 488 VAL A CA 1
ATOM 614 C C . VAL A 1 81 ? 3.988 -17.137 -14.115 1.00 24.78 488 VAL A C 1
ATOM 615 O O . VAL A 1 81 ? 3.195 -16.925 -15.039 1.00 21.99 488 VAL A O 1
ATOM 619 N N . ALA A 1 82 ? 3.860 -18.159 -13.276 1.00 21.82 489 ALA A N 1
ATOM 620 C CA . ALA A 1 82 ? 2.717 -19.058 -13.318 1.00 23.67 489 ALA A CA 1
ATOM 621 C C . ALA A 1 82 ? 1.735 -18.649 -12.231 1.00 23.34 489 ALA A C 1
ATOM 622 O O . ALA A 1 82 ? 2.100 -18.576 -11.051 1.00 28.89 489 ALA A O 1
ATOM 624 N N . CYS A 1 83 ? 0.499 -18.368 -12.629 1.00 20.49 490 CYS A N 1
ATOM 625 C CA . CYS A 1 83 ? -0.589 -18.112 -11.693 1.00 20.35 490 CYS A CA 1
ATOM 626 C C . CYS A 1 83 ? -1.390 -19.406 -11.565 1.00 20.96 490 CYS A C 1
ATOM 627 O O . CYS A 1 83 ? -2.166 -19.761 -12.458 1.00 24.74 490 CYS A O 1
ATOM 630 N N . LEU A 1 84 ? -1.186 -20.125 -10.461 1.00 24.91 491 LEU A N 1
ATOM 631 C CA . LEU A 1 84 ? -1.841 -21.415 -10.237 1.00 24.86 491 LEU A CA 1
ATOM 632 C C . LEU A 1 84 ? -3.129 -21.180 -9.454 1.00 24.05 491 LEU A C 1
ATOM 633 O O . LEU A 1 84 ? -3.092 -20.810 -8.276 1.00 27.28 491 LEU A O 1
ATOM 638 N N . MET A 1 85 ? -4.269 -21.377 -10.107 1.00 20.96 492 MET A N 1
ATOM 639 C CA . MET A 1 85 ? -5.560 -21.005 -9.549 1.00 22.36 492 MET A CA 1
ATOM 640 C C . MET A 1 85 ? -6.325 -22.239 -9.092 1.00 25.18 492 MET A C 1
ATOM 641 O O . MET A 1 85 ? -6.390 -23.240 -9.813 1.00 24.94 492 MET A O 1
ATOM 646 N N . PHE A 1 86 ? -6.904 -22.159 -7.899 1.00 27.96 493 PHE A N 1
ATOM 647 C CA . PHE A 1 86 ? -7.790 -23.198 -7.396 1.00 29.85 493 PHE A CA 1
ATOM 648 C C . PHE A 1 86 ? -9.034 -22.536 -6.824 1.00 31.75 493 PHE A C 1
ATOM 649 O O . PHE A 1 86 ? -9.000 -21.372 -6.415 1.00 31.39 493 PHE A O 1
ATOM 657 N N . ASP A 1 87 ? -10.139 -23.278 -6.827 1.00 24.41 494 ASP A N 1
ATOM 658 C CA . ASP A 1 87 ? -11.425 -22.761 -6.370 1.00 30.19 494 ASP A CA 1
ATOM 659 C C . ASP A 1 87 ? -11.437 -22.763 -4.846 1.00 31.56 494 ASP A C 1
ATOM 660 O O . ASP A 1 87 ? -11.431 -23.828 -4.222 1.00 32.68 494 ASP A O 1
ATOM 665 N N . GLY A 1 88 ? -11.462 -21.570 -4.248 1.00 33.22 495 GLY A N 1
ATOM 666 C CA . GLY A 1 88 ? -11.486 -21.461 -2.800 1.00 37.11 495 GLY A CA 1
ATOM 667 C C . GLY A 1 88 ? -12.747 -22.000 -2.157 1.00 39.11 495 GLY A C 1
ATOM 668 O O . GLY A 1 88 ? -12.741 -22.294 -0.958 1.00 41.92 495 GLY A O 1
ATOM 669 N N . SER A 1 89 ? -13.828 -22.131 -2.924 1.00 35.35 496 SER A N 1
ATOM 670 C CA . SER A 1 89 ? -15.079 -22.682 -2.425 1.00 39.51 496 SER A CA 1
ATOM 671 C C . SER A 1 89 ? -15.207 -24.173 -2.684 1.00 43.65 496 SER A C 1
ATOM 672 O O . SER A 1 89 ? -16.237 -24.764 -2.342 1.00 42.07 496 SER A O 1
ATOM 675 N N . ASP A 1 90 ? -14.199 -24.796 -3.284 1.00 40.36 497 ASP A N 1
ATOM 676 C CA . ASP A 1 90 ? -14.252 -26.212 -3.627 1.00 35.49 497 ASP A CA 1
ATOM 677 C C . ASP A 1 90 ? -13.269 -26.978 -2.771 1.00 39.82 497 ASP A C 1
ATOM 678 O O . ASP A 1 90 ? -12.043 -26.826 -2.944 1.00 38.14 497 ASP A O 1
ATOM 683 N N . PRO A 1 91 ? -13.753 -27.769 -1.819 1.00 47.73 498 PRO A N 1
ATOM 684 C CA . PRO A 1 91 ? -12.846 -28.647 -1.026 1.00 43.77 498 PRO A CA 1
ATOM 685 C C . PRO A 1 91 ? -11.788 -29.420 -1.823 1.00 40.65 498 PRO A C 1
ATOM 686 O O . PRO A 1 91 ? -10.642 -29.503 -1.382 1.00 50.26 498 PRO A O 1
ATOM 690 N N . LYS A 1 92 ? -12.136 -29.977 -2.985 1.00 38.46 499 LYS A N 1
ATOM 691 C CA . LYS A 1 92 ? -11.192 -30.830 -3.712 1.00 38.33 499 LYS A CA 1
ATOM 692 C C . LYS A 1 92 ? -10.283 -30.060 -4.664 1.00 34.91 499 LYS A C 1
ATOM 693 O O . LYS A 1 92 ? -9.411 -30.666 -5.285 1.00 34.53 499 LYS A O 1
ATOM 699 N N . SER A 1 93 ? -10.452 -28.740 -4.772 1.00 35.43 500 SER A N 1
ATOM 700 C CA . SER A 1 93 ? -9.784 -28.002 -5.840 1.00 31.91 500 SER A CA 1
ATOM 701 C C . SER A 1 93 ? -8.277 -27.917 -5.617 1.00 30.73 500 SER A C 1
ATOM 702 O O . SER A 1 93 ? -7.497 -28.093 -6.560 1.00 30.18 500 SER A O 1
ATOM 705 N N . PHE A 1 94 ? -7.843 -27.663 -4.379 1.00 31.89 501 PHE A N 1
ATOM 706 C CA . PHE A 1 94 ? -6.435 -27.346 -4.154 1.00 31.98 501 PHE A CA 1
ATOM 707 C C . PHE A 1 94 ? -5.524 -28.520 -4.486 1.00 35.82 501 PHE A C 1
ATOM 708 O O . PHE A 1 94 ? -4.445 -28.330 -5.062 1.00 32.37 501 PHE A O 1
ATOM 716 N N . ALA A 1 95 ? -5.929 -29.737 -4.109 1.00 36.26 502 ALA A N 1
ATOM 717 C CA . ALA A 1 95 ? -5.065 -30.901 -4.294 1.00 40.72 502 ALA A CA 1
ATOM 718 C C . ALA A 1 95 ? -4.647 -31.058 -5.750 1.00 34.40 502 ALA A C 1
ATOM 719 O O . ALA A 1 95 ? -3.481 -31.357 -6.042 1.00 33.70 502 ALA A O 1
ATOM 721 N N . HIS A 1 96 ? -5.584 -30.865 -6.677 1.00 30.63 503 HIS A N 1
ATOM 722 C CA . HIS A 1 96 ? -5.240 -30.953 -8.089 1.00 36.17 503 HIS A CA 1
ATOM 723 C C . HIS A 1 96 ? -4.288 -29.834 -8.486 1.00 33.32 503 HIS A C 1
ATOM 724 O O . HIS A 1 96 ? -3.332 -30.060 -9.237 1.00 32.04 503 HIS A O 1
ATOM 731 N N . CYS A 1 97 ? -4.529 -28.624 -7.977 1.00 31.15 504 CYS A N 1
ATOM 732 C CA . CYS A 1 97 ? -3.646 -27.497 -8.261 1.00 33.41 504 CYS A CA 1
ATOM 733 C C . CYS A 1 97 ? -2.248 -27.738 -7.699 1.00 35.43 504 CYS A C 1
ATOM 734 O O . CYS A 1 97 ? -1.243 -27.430 -8.354 1.00 29.38 504 CYS A O 1
ATOM 737 N N . ALA A 1 98 ? -2.162 -28.302 -6.488 1.00 33.56 505 ALA A N 1
ATOM 738 C CA . ALA A 1 98 ? -0.858 -28.594 -5.899 1.00 34.56 505 ALA A CA 1
ATOM 739 C C . ALA A 1 98 ? -0.103 -29.653 -6.692 1.00 31.11 505 ALA A C 1
ATOM 740 O O . ALA A 1 98 ? 1.127 -29.577 -6.808 1.00 31.54 505 ALA A O 1
ATOM 742 N N . SER A 1 99 ? -0.816 -30.638 -7.246 1.00 27.42 506 SER A N 1
ATOM 743 C CA . SER A 1 99 ? -0.171 -31.666 -8.057 1.00 34.54 506 SER A CA 1
ATOM 744 C C . SER A 1 99 ? 0.404 -31.079 -9.342 1.00 35.13 506 SER A C 1
ATOM 745 O O . SER A 1 99 ? 1.465 -31.510 -9.808 1.00 30.24 506 SER A O 1
ATOM 748 N N . VAL A 1 100 ? -0.288 -30.104 -9.937 1.00 31.48 507 VAL A N 1
ATOM 749 C CA . VAL A 1 100 ? 0.241 -29.454 -11.133 1.00 28.94 507 VAL A CA 1
ATOM 750 C C . VAL A 1 100 ? 1.548 -28.740 -10.810 1.00 28.08 507 VAL A C 1
ATOM 751 O O . VAL A 1 100 ? 2.516 -28.805 -11.579 1.00 29.99 507 VAL A O 1
ATOM 755 N N . TYR A 1 101 ? 1.607 -28.069 -9.657 1.00 28.18 508 TYR A N 1
ATOM 756 C CA . TYR A 1 101 ? 2.830 -27.383 -9.256 1.00 29.39 508 TYR A CA 1
ATOM 757 C C . TYR A 1 101 ? 3.987 -28.362 -9.094 1.00 30.46 508 TYR A C 1
ATOM 758 O O . TYR A 1 101 ? 5.095 -28.119 -9.586 1.00 29.60 508 TYR A O 1
ATOM 767 N N . LYS A 1 102 ? 3.751 -29.476 -8.395 1.00 30.09 509 LYS A N 1
ATOM 768 C CA . LYS A 1 102 ? 4.833 -30.418 -8.124 1.00 27.11 509 LYS A CA 1
ATOM 769 C C . LYS A 1 102 ? 5.405 -30.998 -9.410 1.00 30.19 509 LYS A C 1
ATOM 770 O O . LYS A 1 102 ? 6.623 -31.187 -9.527 1.00 33.81 509 LYS A O 1
ATOM 776 N N . HIS A 1 103 ? 4.549 -31.288 -10.387 1.00 27.18 510 HIS A N 1
ATOM 777 C CA . HIS A 1 103 ? 4.988 -31.981 -11.589 1.00 30.07 510 HIS A CA 1
ATOM 778 C C . HIS A 1 103 ? 5.557 -31.058 -12.657 1.00 34.93 510 HIS A C 1
ATOM 779 O O . HIS A 1 103 ? 6.254 -31.540 -13.557 1.00 35.45 510 HIS A O 1
ATOM 786 N N . HIS A 1 104 ? 5.291 -29.757 -12.583 1.00 32.49 511 HIS A N 1
ATOM 787 C CA . HIS A 1 104 ? 5.714 -28.839 -13.631 1.00 32.65 511 HIS A CA 1
ATOM 788 C C . HIS A 1 104 ? 6.573 -27.677 -13.153 1.00 29.63 511 HIS A C 1
ATOM 789 O O . HIS A 1 104 ? 7.359 -27.157 -13.946 1.00 37.57 511 HIS A O 1
ATOM 796 N N . TYR A 1 105 ? 6.448 -27.250 -11.894 1.00 28.44 512 TYR A N 1
ATOM 797 C CA . TYR A 1 105 ? 7.116 -26.036 -11.439 1.00 30.40 512 TYR A CA 1
ATOM 798 C C . TYR A 1 105 ? 7.949 -26.179 -10.171 1.00 38.79 512 TYR A C 1
ATOM 799 O O . TYR A 1 105 ? 8.719 -25.260 -9.869 1.00 41.63 512 TYR A O 1
ATOM 808 N N . MET A 1 106 ? 7.834 -27.285 -9.430 1.00 37.00 513 MET A N 1
ATOM 809 C CA . MET A 1 106 ? 8.320 -27.318 -8.050 1.00 41.50 513 MET A CA 1
ATOM 810 C C . MET A 1 106 ? 9.812 -27.004 -7.954 1.00 51.56 513 MET A C 1
ATOM 811 O O . MET A 1 106 ? 10.229 -26.175 -7.136 1.00 54.72 513 MET A O 1
ATOM 816 N N . ASP A 1 107 ? 10.637 -27.655 -8.772 1.00 41.85 514 ASP A N 1
ATOM 817 C CA . ASP A 1 107 ? 12.082 -27.440 -8.737 1.00 53.01 514 ASP A CA 1
ATOM 818 C C . ASP A 1 107 ? 12.573 -26.725 -9.995 1.00 57.34 514 ASP A C 1
ATOM 819 O O . ASP A 1 107 ? 13.660 -26.999 -10.510 1.00 51.10 514 ASP A O 1
ATOM 824 N N . GLY A 1 108 ? 11.770 -25.793 -10.505 1.00 45.47 515 GLY A N 1
ATOM 825 C CA . GLY A 1 108 ? 12.184 -24.920 -11.578 1.00 46.35 515 GLY A CA 1
ATOM 826 C C . GLY A 1 108 ? 12.547 -23.538 -11.067 1.00 46.53 515 GLY A C 1
ATOM 827 O O . GLY A 1 108 ? 12.643 -23.286 -9.865 1.00 50.70 515 GLY A O 1
ATOM 828 N N . GLN A 1 109 ? 12.752 -22.626 -12.014 1.00 42.04 516 GLN A N 1
ATOM 829 C CA . GLN A 1 109 ? 13.078 -21.246 -11.693 1.00 47.95 516 GLN A CA 1
ATOM 830 C C . GLN A 1 109 ? 11.927 -20.286 -11.965 1.00 46.17 516 GLN A C 1
ATOM 831 O O . GLN A 1 109 ? 12.074 -19.083 -11.733 1.00 45.71 516 GLN A O 1
ATOM 837 N N . THR A 1 110 ? 10.788 -20.782 -12.432 1.00 36.71 517 THR A N 1
ATOM 838 C CA . THR A 1 110 ? 9.668 -19.909 -12.753 1.00 33.80 517 THR A CA 1
ATOM 839 C C . THR A 1 110 ? 8.927 -19.528 -11.479 1.00 32.91 517 THR A C 1
ATOM 840 O O . THR A 1 110 ? 8.502 -20.419 -10.735 1.00 35.35 517 THR A O 1
ATOM 844 N N . PRO A 1 111 ? 8.745 -18.242 -11.193 1.00 33.40 518 PRO A N 1
ATOM 845 C CA . PRO A 1 111 ? 7.966 -17.855 -10.010 1.00 32.62 518 PRO A CA 1
ATOM 846 C C . PRO A 1 111 ? 6.524 -18.329 -10.130 1.00 34.58 518 PRO A C 1
ATOM 847 O O . PRO A 1 111 ? 5.939 -18.329 -11.216 1.00 30.79 518 PRO A O 1
ATOM 851 N N . CYS A 1 112 ? 5.952 -18.739 -8.998 1.00 37.36 519 CYS A N 1
ATOM 852 C CA . CYS A 1 112 ? 4.596 -19.270 -8.947 1.00 29.39 519 CYS A CA 1
ATOM 853 C C . CYS A 1 112 ? 3.808 -18.543 -7.873 1.00 28.16 519 CYS A C 1
ATOM 854 O O . CYS A 1 112 ? 4.315 -18.295 -6.775 1.00 35.52 519 CYS A O 1
ATOM 857 N N . LEU A 1 113 ? 2.572 -18.181 -8.206 1.00 27.08 520 LEU A N 1
ATOM 858 C CA . LEU A 1 113 ? 1.655 -17.537 -7.276 1.00 28.73 520 LEU A CA 1
ATOM 859 C C . LEU A 1 113 ? 0.376 -18.356 -7.227 1.00 32.39 520 LEU A C 1
ATOM 860 O O . LEU A 1 113 ? -0.311 -18.498 -8.245 1.00 31.52 520 LEU A O 1
ATOM 865 N N . PHE A 1 114 ? 0.070 -18.909 -6.056 1.00 33.22 521 PHE A N 1
ATOM 866 C CA . PHE A 1 114 ? -1.187 -19.611 -5.850 1.00 29.78 521 PHE A CA 1
ATOM 867 C C . PHE A 1 114 ? -2.297 -18.601 -5.606 1.00 30.97 521 PHE A C 1
ATOM 868 O O . PHE A 1 114 ? -2.143 -17.669 -4.810 1.00 30.87 521 PHE A O 1
ATOM 876 N N . VAL A 1 115 ? -3.414 -18.772 -6.305 1.00 27.67 522 VAL A N 1
ATOM 877 C CA . VAL A 1 115 ? -4.542 -17.859 -6.190 1.00 29.64 522 VAL A CA 1
ATOM 878 C C . VAL A 1 115 ? -5.779 -18.650 -5.805 1.00 28.56 522 VAL A C 1
ATOM 879 O O . VAL A 1 115 ? -6.133 -19.625 -6.478 1.00 28.93 522 VAL A O 1
ATOM 883 N N . SER A 1 116 ? -6.430 -18.229 -4.721 1.00 31.84 523 SER A N 1
ATOM 884 C CA . SER A 1 116 ? -7.662 -18.843 -4.236 1.00 34.80 523 SER A CA 1
ATOM 885 C C . SER A 1 116 ? -8.832 -18.035 -4.784 1.00 35.06 523 SER A C 1
ATOM 886 O O . SER A 1 116 ? -9.119 -16.937 -4.297 1.00 34.94 523 SER A O 1
ATOM 889 N N . SER A 1 117 ? -9.504 -18.577 -5.796 1.00 30.48 524 SER A N 1
ATOM 890 C CA . SER A 1 117 ? -10.557 -17.848 -6.479 1.00 29.68 524 SER A CA 1
ATOM 891 C C . SER A 1 117 ? -11.877 -17.958 -5.718 1.00 27.95 524 SER A C 1
ATOM 892 O O . SER A 1 117 ? -12.032 -18.760 -4.796 1.00 33.70 524 SER A O 1
ATOM 895 N N . LYS A 1 118 ? -12.843 -17.135 -6.137 1.00 30.68 525 LYS A N 1
ATOM 896 C CA . LYS A 1 118 ? -14.200 -17.135 -5.583 1.00 38.12 525 LYS A CA 1
ATOM 897 C C . LYS A 1 118 ? -14.189 -16.898 -4.071 1.00 38.79 525 LYS A C 1
ATOM 898 O O . LYS A 1 118 ? -14.862 -17.588 -3.302 1.00 36.31 525 LYS A O 1
ATOM 904 N N . ALA A 1 119 ? -13.415 -15.898 -3.646 1.00 35.74 526 ALA A N 1
ATOM 905 C CA . ALA A 1 119 ? -13.312 -15.594 -2.223 1.00 35.52 526 ALA A CA 1
ATOM 906 C C . ALA A 1 119 ? -14.605 -15.020 -1.659 1.00 45.24 526 ALA A C 1
ATOM 907 O O . ALA A 1 119 ? -14.766 -14.980 -0.433 1.00 44.73 526 ALA A O 1
ATOM 909 N N . ASP A 1 120 ? -15.524 -14.581 -2.524 1.00 42.47 527 ASP A N 1
ATOM 910 C CA . ASP A 1 120 ? -16.818 -14.072 -2.084 1.00 44.95 527 ASP A CA 1
ATOM 911 C C . ASP A 1 120 ? -17.757 -15.178 -1.628 1.00 46.97 527 ASP A C 1
ATOM 912 O O . ASP A 1 120 ? -18.704 -14.899 -0.885 1.00 50.39 527 ASP A O 1
ATOM 917 N N . LEU A 1 121 ? -17.527 -16.411 -2.062 1.00 43.17 528 LEU A N 1
ATOM 918 C CA . LEU A 1 121 ? -18.386 -17.525 -1.704 1.00 41.34 528 LEU A CA 1
ATOM 919 C C . LEU A 1 121 ? -17.973 -18.114 -0.359 1.00 47.70 528 LEU A C 1
ATOM 920 O O . LEU A 1 121 ? -16.871 -17.854 0.133 1.00 46.15 528 LEU A O 1
ATOM 925 N N . PRO A 1 122 ? -18.852 -18.896 0.268 1.00 46.01 529 PRO A N 1
ATOM 926 C CA . PRO A 1 122 ? -18.447 -19.644 1.463 1.00 48.25 529 PRO A CA 1
ATOM 927 C C . PRO A 1 122 ? -17.240 -20.525 1.176 1.00 53.31 529 PRO A C 1
ATOM 928 O O . PRO A 1 122 ? -17.199 -21.252 0.180 1.00 47.42 529 PRO A O 1
ATOM 932 N N . GLU A 1 123 ? -16.250 -20.451 2.062 1.00 51.87 530 GLU A N 1
ATOM 933 C CA . GLU A 1 123 ? -14.994 -21.155 1.845 1.00 53.21 530 GLU A CA 1
ATOM 934 C C . GLU A 1 123 ? -15.189 -22.664 1.934 1.00 54.19 530 GLU A C 1
ATOM 935 O O . GLU A 1 123 ? -16.029 -23.158 2.689 1.00 56.97 530 GLU A O 1
ATOM 941 N N . GLY A 1 124 ? -14.397 -23.395 1.151 1.00 50.45 531 GLY A N 1
ATOM 942 C CA . GLY A 1 124 ? -14.462 -24.843 1.136 1.00 52.16 531 GLY A CA 1
ATOM 943 C C . GLY A 1 124 ? -13.134 -25.496 1.462 1.00 56.32 531 GLY A C 1
ATOM 944 O O . GLY A 1 124 ? -12.226 -25.535 0.626 1.00 58.57 531 GLY A O 1
ATOM 945 N N . VAL A 1 125 ? -13.017 -26.015 2.675 1.00 61.48 532 VAL A N 1
ATOM 946 C CA . VAL A 1 125 ? -11.786 -26.641 3.145 1.00 58.26 532 VAL A CA 1
ATOM 947 C C . VAL A 1 125 ? -11.718 -28.084 2.665 1.00 54.61 532 VAL A C 1
ATOM 948 O O . VAL A 1 125 ? -12.741 -28.746 2.464 1.00 60.63 532 VAL A O 1
ATOM 952 N N . ALA A 1 126 ? -10.497 -28.581 2.485 1.00 49.14 533 ALA A N 1
ATOM 953 C CA . ALA A 1 126 ? -10.295 -29.986 2.165 1.00 60.21 533 ALA A CA 1
ATOM 954 C C . ALA A 1 126 ? -10.315 -30.825 3.441 1.00 64.26 533 ALA A C 1
ATOM 955 O O . ALA A 1 126 ? -10.063 -30.332 4.543 1.00 63.31 533 ALA A O 1
ATOM 957 N N . VAL A 1 127 ? -10.620 -32.114 3.280 1.00 67.19 534 VAL A N 1
ATOM 958 C CA . VAL A 1 127 ? -10.714 -32.988 4.447 1.00 73.78 534 VAL A CA 1
ATOM 959 C C . VAL A 1 127 ? -9.327 -33.383 4.942 1.00 73.66 534 VAL A C 1
ATOM 960 O O . VAL A 1 127 ? -9.076 -33.417 6.151 1.00 79.48 534 VAL A O 1
ATOM 964 N N . SER A 1 128 ? -8.397 -33.660 4.033 1.00 75.56 535 SER A N 1
ATOM 965 C CA . SER A 1 128 ? -7.040 -34.003 4.419 1.00 78.51 535 SER A CA 1
ATOM 966 C C . SER A 1 128 ? -6.223 -32.720 4.560 1.00 76.94 535 SER A C 1
ATOM 967 O O . SER A 1 128 ? -6.750 -31.606 4.482 1.00 74.04 535 SER A O 1
ATOM 970 N N . GLY A 1 129 ? -4.923 -32.867 4.780 1.00 78.92 536 GLY A N 1
ATOM 971 C CA . GLY A 1 129 ? -4.017 -31.735 4.774 1.00 68.73 536 GLY A CA 1
ATOM 972 C C . GLY A 1 129 ? -3.076 -31.841 3.592 1.00 65.50 536 GLY A C 1
ATOM 973 O O . GLY A 1 129 ? -3.111 -32.829 2.859 1.00 70.98 536 GLY A O 1
ATOM 974 N N . PRO A 1 130 ? -2.230 -30.823 3.394 1.00 63.24 537 PRO A N 1
ATOM 975 C CA . PRO A 1 130 ? -2.204 -29.601 4.199 1.00 59.68 537 PRO A CA 1
ATOM 976 C C . PRO A 1 130 ? -3.094 -28.501 3.629 1.00 51.37 537 PRO A C 1
ATOM 977 O O . PRO A 1 130 ? -3.595 -28.631 2.513 1.00 52.42 537 PRO A O 1
ATOM 981 N N . SER A 1 131 ? -3.282 -27.427 4.391 1.00 52.83 538 SER A N 1
ATOM 982 C CA . SER A 1 131 ? -3.999 -26.275 3.880 1.00 50.02 538 SER A CA 1
ATOM 983 C C . SER A 1 131 ? -3.183 -25.609 2.773 1.00 48.12 538 SER A C 1
ATOM 984 O O . SER A 1 131 ? -1.973 -25.825 2.667 1.00 43.73 538 SER A O 1
ATOM 987 N N . PRO A 1 132 ? -3.831 -24.811 1.916 1.00 44.42 539 PRO A N 1
ATOM 988 C CA . PRO A 1 132 ? -3.058 -24.072 0.902 1.00 46.19 539 PRO A CA 1
ATOM 989 C C . PRO A 1 132 ? -1.955 -23.217 1.498 1.00 39.65 539 PRO A C 1
ATOM 990 O O . PRO A 1 132 ? -0.847 -23.166 0.948 1.00 39.01 539 PRO A O 1
ATOM 994 N N . ALA A 1 133 ? -2.222 -22.550 2.623 1.00 42.68 540 ALA A N 1
ATOM 995 C CA . ALA A 1 133 ? -1.197 -21.717 3.245 1.00 48.23 540 ALA A CA 1
ATOM 996 C C . ALA A 1 133 ? -0.049 -22.560 3.777 1.00 41.98 540 ALA A C 1
ATOM 997 O O . ALA A 1 133 ? 1.117 -22.153 3.699 1.00 42.12 540 ALA A O 1
ATOM 999 N N . GLU A 1 134 ? -0.360 -23.740 4.322 1.00 48.55 541 GLU A N 1
ATOM 1000 C CA . GLU A 1 134 ? 0.685 -24.607 4.849 1.00 50.03 541 GLU A CA 1
ATOM 1001 C C . GLU A 1 134 ? 1.530 -25.177 3.717 1.00 46.85 541 GLU A C 1
ATOM 1002 O O . GLU A 1 134 ? 2.748 -25.339 3.861 1.00 44.09 541 GLU A O 1
ATOM 1008 N N . PHE A 1 135 ? 0.894 -25.486 2.584 1.00 43.22 542 PHE A N 1
ATOM 1009 C CA . PHE A 1 135 ? 1.626 -26.002 1.431 1.00 44.89 542 PHE A CA 1
ATOM 1010 C C . PHE A 1 135 ? 2.628 -24.979 0.909 1.00 41.74 542 PHE A C 1
ATOM 1011 O O . PHE A 1 135 ? 3.766 -25.328 0.575 1.00 45.83 542 PHE A O 1
ATOM 1019 N N . CYS A 1 136 ? 2.222 -23.710 0.830 1.00 43.17 543 CYS A N 1
ATOM 1020 C CA . CYS A 1 136 ? 3.112 -22.683 0.296 1.00 45.45 543 CYS A CA 1
ATOM 1021 C C . CYS A 1 136 ? 4.265 -22.394 1.249 1.00 47.92 543 CYS A C 1
ATOM 1022 O O . CYS A 1 136 ? 5.384 -22.110 0.806 1.00 50.19 543 CYS A O 1
ATOM 1025 N N . ARG A 1 137 ? 4.014 -22.454 2.560 1.00 50.70 544 ARG A N 1
ATOM 1026 C CA . ARG A 1 137 ? 5.094 -22.279 3.527 1.00 50.70 544 ARG A CA 1
ATOM 1027 C C . ARG A 1 137 ? 6.149 -23.368 3.377 1.00 50.67 544 ARG A C 1
ATOM 1028 O O . ARG A 1 137 ? 7.353 -23.086 3.413 1.00 59.15 544 ARG A O 1
ATOM 1036 N N . LYS A 1 138 ? 5.715 -24.617 3.203 1.00 48.91 545 LYS A N 1
ATOM 1037 C CA . LYS A 1 138 ? 6.656 -25.728 3.101 1.00 53.66 545 LYS A CA 1
ATOM 1038 C C . LYS A 1 138 ? 7.459 -25.659 1.808 1.00 54.36 545 LYS A C 1
ATOM 1039 O O . LYS A 1 138 ? 8.689 -25.783 1.824 1.00 54.30 545 LYS A O 1
ATOM 1045 N N . HIS A 1 139 ? 6.782 -25.472 0.676 1.00 50.27 546 HIS A N 1
ATOM 1046 C CA . HIS A 1 139 ? 7.462 -25.371 -0.609 1.00 47.22 546 HIS A CA 1
ATOM 1047 C C . HIS A 1 139 ? 8.004 -23.971 -0.871 1.00 50.29 546 HIS A C 1
ATOM 1048 O O . HIS A 1 139 ? 8.526 -23.714 -1.963 1.00 53.75 546 HIS A O 1
ATOM 1055 N N . ARG A 1 140 ? 7.902 -23.074 0.112 1.00 54.99 547 ARG A N 1
ATOM 1056 C CA . ARG A 1 140 ? 8.489 -21.735 0.055 1.00 53.43 547 ARG A CA 1
ATOM 1057 C C . ARG A 1 140 ? 8.004 -20.949 -1.161 1.00 53.75 547 ARG A C 1
ATOM 1058 O O . ARG A 1 140 ? 8.791 -20.437 -1.961 1.00 53.33 547 ARG A O 1
ATOM 1066 N N . LEU A 1 141 ? 6.690 -20.854 -1.286 1.00 56.11 548 LEU A N 1
ATOM 1067 C CA . LEU A 1 141 ? 5.998 -19.978 -2.210 1.00 47.91 548 LEU A CA 1
ATOM 1068 C C . LEU A 1 141 ? 5.397 -18.819 -1.434 1.00 48.95 548 LEU A C 1
ATOM 1069 O O . LEU A 1 141 ? 5.283 -18.883 -0.205 1.00 50.45 548 LEU A O 1
ATOM 1074 N N . PRO A 1 142 ? 5.013 -17.732 -2.104 1.00 44.58 549 PRO A N 1
ATOM 1075 C CA . PRO A 1 142 ? 4.230 -16.704 -1.413 1.00 47.14 549 PRO A CA 1
ATOM 1076 C C . PRO A 1 142 ? 2.945 -17.300 -0.860 1.00 44.23 549 PRO A C 1
ATOM 1077 O O . PRO A 1 142 ? 2.490 -18.365 -1.284 1.00 48.48 549 PRO A O 1
ATOM 1081 N N . ALA A 1 143 ? 2.364 -16.611 0.112 1.00 41.66 550 ALA A N 1
ATOM 1082 C CA . ALA A 1 143 ? 1.080 -17.048 0.634 1.00 48.05 550 ALA A CA 1
ATOM 1083 C C . ALA A 1 143 ? 0.027 -16.974 -0.471 1.00 45.28 550 ALA A C 1
ATOM 1084 O O . ALA A 1 143 ? 0.041 -16.035 -1.277 1.00 43.39 550 ALA A O 1
ATOM 1086 N N . PRO A 1 144 ? -0.881 -17.947 -0.555 1.00 45.10 551 PRO A N 1
ATOM 1087 C CA . PRO A 1 144 ? -1.919 -17.892 -1.592 1.00 37.24 551 PRO A CA 1
ATOM 1088 C C . PRO A 1 144 ? -2.769 -16.638 -1.452 1.00 39.74 551 PRO A C 1
ATOM 1089 O O . PRO A 1 144 ? -3.154 -16.244 -0.350 1.00 43.36 551 PRO A O 1
ATOM 1093 N N . VAL A 1 145 ? -3.047 -16.005 -2.584 1.00 32.87 552 VAL A N 1
ATOM 1094 C CA . VAL A 1 145 ? -3.753 -14.728 -2.629 1.00 33.23 552 VAL A CA 1
ATOM 1095 C C . VAL A 1 145 ? -5.225 -15.004 -2.910 1.00 34.86 552 VAL A C 1
ATOM 1096 O O . VAL A 1 145 ? -5.542 -15.601 -3.952 1.00 33.48 552 VAL A O 1
ATOM 1100 N N . PRO A 1 146 ? -6.142 -14.594 -2.036 1.00 36.73 553 PRO A N 1
ATOM 1101 C CA . PRO A 1 146 ? -7.567 -14.728 -2.355 1.00 34.82 553 PRO A CA 1
ATOM 1102 C C . PRO A 1 146 ? -7.991 -13.679 -3.369 1.00 32.16 553 PRO A C 1
ATOM 1103 O O . PRO A 1 146 ? -7.509 -12.544 -3.357 1.00 37.37 553 PRO A O 1
ATOM 1107 N N . PHE A 1 147 ? -8.901 -14.066 -4.256 1.00 31.36 554 PHE A N 1
ATOM 1108 C CA . PHE A 1 147 ? -9.391 -13.155 -5.277 1.00 31.61 554 PHE A CA 1
ATOM 1109 C C . PHE A 1 147 ? -10.874 -13.388 -5.497 1.00 29.71 554 PHE A C 1
ATOM 1110 O O . PHE A 1 147 ? -11.366 -14.511 -5.370 1.00 34.68 554 PHE A O 1
ATOM 1118 N N . SER A 1 148 ? -11.584 -12.312 -5.833 1.00 28.89 555 SER A N 1
ATOM 1119 C CA . SER A 1 148 ? -13.001 -12.405 -6.141 1.00 36.95 555 SER A CA 1
ATOM 1120 C C . SER A 1 148 ? -13.343 -11.491 -7.306 1.00 35.99 555 SER A C 1
ATOM 1121 O O . SER A 1 148 ? -12.822 -10.376 -7.410 1.00 34.32 555 SER A O 1
ATOM 1124 N N . CYS A 1 149 ? -14.231 -11.979 -8.172 1.00 34.06 556 CYS A N 1
ATOM 1125 C CA A CYS A 1 149 ? -14.708 -11.228 -9.324 0.76 37.62 556 CYS A CA 1
ATOM 1126 C CA B CYS A 1 149 ? -14.710 -11.245 -9.331 0.24 37.72 556 CYS A CA 1
ATOM 1127 C C . CYS A 1 149 ? -16.109 -10.667 -9.137 1.00 40.94 556 CYS A C 1
ATOM 1128 O O . CYS A 1 149 ? -16.554 -9.868 -9.970 1.00 38.15 556 CYS A O 1
ATOM 1133 N N . ALA A 1 150 ? -16.809 -11.050 -8.072 1.00 38.68 557 ALA A N 1
ATOM 1134 C CA . ALA A 1 150 ? -18.201 -10.673 -7.873 1.00 43.66 557 ALA A CA 1
ATOM 1135 C C . ALA A 1 150 ? -18.290 -9.364 -7.086 1.00 50.57 557 ALA A C 1
ATOM 1136 O O . ALA A 1 150 ? -17.315 -8.615 -6.979 1.00 47.43 557 ALA A O 1
ATOM 1138 N N . GLY A 1 151 ? -19.464 -9.079 -6.526 1.00 65.66 558 GLY A N 1
ATOM 1139 C CA . GLY A 1 151 ? -19.719 -7.823 -5.866 1.00 64.93 558 GLY A CA 1
ATOM 1140 C C . GLY A 1 151 ? -19.976 -6.722 -6.873 1.00 69.65 558 GLY A C 1
ATOM 1141 O O . GLY A 1 151 ? -19.599 -6.823 -8.046 1.00 70.86 558 GLY A O 1
ATOM 1142 N N . PRO A 1 152 ? -20.644 -5.648 -6.442 1.00 73.48 559 PRO A N 1
ATOM 1143 C CA . PRO A 1 152 ? -20.794 -4.480 -7.318 1.00 72.00 559 PRO A CA 1
ATOM 1144 C C . PRO A 1 152 ? -19.538 -3.632 -7.406 1.00 71.17 559 PRO A C 1
ATOM 1145 O O . PRO A 1 152 ? -19.480 -2.724 -8.247 1.00 68.69 559 PRO A O 1
ATOM 1149 N N . ALA A 1 153 ? -18.537 -3.908 -6.573 1.00 66.33 560 ALA A N 1
ATOM 1150 C CA . ALA A 1 153 ? -17.318 -3.118 -6.546 1.00 65.60 560 ALA A CA 1
ATOM 1151 C C . ALA A 1 153 ? -16.367 -3.541 -7.659 1.00 66.79 560 ALA A C 1
ATOM 1152 O O . ALA A 1 153 ? -16.357 -4.696 -8.096 1.00 66.78 560 ALA A O 1
ATOM 1154 N N . GLU A 1 154 ? -15.565 -2.584 -8.112 1.00 71.09 561 GLU A N 1
ATOM 1155 C CA . GLU A 1 154 ? -14.576 -2.858 -9.143 1.00 62.55 561 GLU A CA 1
ATOM 1156 C C . GLU A 1 154 ? -13.589 -3.912 -8.647 1.00 58.61 561 GLU A C 1
ATOM 1157 O O . GLU A 1 154 ? -13.214 -3.905 -7.468 1.00 58.59 561 GLU A O 1
ATOM 1163 N N . PRO A 1 155 ? -13.160 -4.836 -9.506 1.00 56.42 562 PRO A N 1
ATOM 1164 C CA . PRO A 1 155 ? -12.182 -5.840 -9.072 1.00 48.46 562 PRO A CA 1
ATOM 1165 C C . PRO A 1 155 ? -10.872 -5.187 -8.658 1.00 49.27 562 PRO A C 1
ATOM 1166 O O . PRO A 1 155 ? -10.436 -4.194 -9.246 1.00 43.81 562 PRO A O 1
ATOM 1170 N N . SER A 1 156 ? -10.256 -5.749 -7.622 1.00 44.24 563 SER A N 1
ATOM 1171 C CA . SER A 1 156 ? -8.963 -5.267 -7.164 1.00 39.88 563 SER A CA 1
ATOM 1172 C C . SER A 1 156 ? -7.900 -5.502 -8.233 1.00 44.21 563 SER A C 1
ATOM 1173 O O . SER A 1 156 ? -7.937 -6.489 -8.974 1.00 44.54 563 SER A O 1
ATOM 1176 N N . THR A 1 157 ? -6.950 -4.573 -8.315 1.00 42.88 564 THR A N 1
ATOM 1177 C CA . THR A 1 157 ? -5.868 -4.650 -9.286 1.00 38.10 564 THR A CA 1
ATOM 1178 C C . THR A 1 157 ? -4.549 -5.096 -8.667 1.00 33.24 564 THR A C 1
ATOM 1179 O O . THR A 1 157 ? -3.557 -5.226 -9.389 1.00 37.86 564 THR A O 1
ATOM 1183 N N . THR A 1 158 ? -4.521 -5.349 -7.355 1.00 36.49 565 THR A N 1
ATOM 1184 C CA . THR A 1 158 ? -3.255 -5.570 -6.658 1.00 38.15 565 THR A CA 1
ATOM 1185 C C . THR A 1 158 ? -2.557 -6.836 -7.139 1.00 35.18 565 THR A C 1
ATOM 1186 O O . THR A 1 158 ? -1.331 -6.857 -7.305 1.00 33.04 565 THR A O 1
ATOM 1190 N N . ILE A 1 159 ? -3.321 -7.903 -7.371 1.00 31.67 566 ILE A N 1
ATOM 1191 C CA . ILE A 1 159 ? -2.709 -9.176 -7.723 1.00 31.72 566 ILE A CA 1
ATOM 1192 C C . ILE A 1 159 ? -2.063 -9.113 -9.105 1.00 28.21 566 ILE A C 1
ATOM 1193 O O . ILE A 1 159 ? -1.096 -9.835 -9.379 1.00 26.88 566 ILE A O 1
ATOM 1198 N N . PHE A 1 160 ? -2.557 -8.244 -9.988 1.00 25.45 567 PHE A N 1
ATOM 1199 C CA . PHE A 1 160 ? -1.954 -8.144 -11.312 1.00 26.23 567 PHE A CA 1
ATOM 1200 C C . PHE A 1 160 ? -0.643 -7.370 -11.262 1.00 27.70 567 PHE A C 1
ATOM 1201 O O . PHE A 1 160 ? 0.311 -7.721 -11.961 1.00 26.13 567 PHE A O 1
ATOM 1209 N N . THR A 1 161 ? -0.566 -6.330 -10.428 1.00 27.76 568 THR A N 1
ATOM 1210 C CA . THR A 1 161 ? 0.728 -5.706 -10.168 1.00 30.23 568 THR A CA 1
ATOM 1211 C C . THR A 1 161 ? 1.700 -6.712 -9.569 1.00 25.21 568 THR A C 1
ATOM 1212 O O . THR A 1 161 ? 2.883 -6.746 -9.934 1.00 25.95 568 THR A O 1
ATOM 1216 N N . GLN A 1 162 ? 1.208 -7.562 -8.665 1.00 24.85 569 GLN A N 1
ATOM 1217 C CA . GLN A 1 162 ? 2.054 -8.575 -8.048 1.00 27.01 569 GLN A CA 1
ATOM 1218 C C . GLN A 1 162 ? 2.562 -9.573 -9.082 1.00 27.68 569 GLN A C 1
ATOM 1219 O O . GLN A 1 162 ? 3.751 -9.910 -9.095 1.00 24.00 569 GLN A O 1
ATOM 1225 N N . LEU A 1 163 ? 1.681 -10.044 -9.970 1.00 26.82 570 LEU A N 1
ATOM 1226 C CA . LEU A 1 163 ? 2.109 -10.983 -11.003 1.00 25.64 570 LEU A CA 1
ATOM 1227 C C . LEU A 1 163 ? 3.120 -10.343 -11.949 1.00 22.65 570 LEU A C 1
ATOM 1228 O O . LEU A 1 163 ? 4.118 -10.972 -12.323 1.00 23.62 570 LEU A O 1
ATOM 1233 N N . ALA A 1 164 ? 2.876 -9.096 -12.352 1.00 26.29 571 ALA A N 1
ATOM 1234 C CA . ALA A 1 164 ? 3.812 -8.424 -13.246 1.00 25.32 571 ALA A CA 1
ATOM 1235 C C . ALA A 1 164 ? 5.173 -8.237 -12.583 1.00 24.52 571 ALA A C 1
ATOM 1236 O O . ALA A 1 164 ? 6.212 -8.438 -13.223 1.00 21.66 571 ALA A O 1
ATOM 1238 N N . THR A 1 165 ? 5.185 -7.871 -11.298 1.00 24.83 572 THR A N 1
ATOM 1239 C CA . THR A 1 165 ? 6.446 -7.671 -10.587 1.00 26.09 572 THR A CA 1
ATOM 1240 C C . THR A 1 165 ? 7.213 -8.979 -10.442 1.00 28.17 572 THR A C 1
ATOM 1241 O O . THR A 1 165 ? 8.435 -9.011 -10.630 1.00 28.82 572 THR A O 1
ATOM 1245 N N . MET A 1 166 ? 6.514 -10.069 -10.111 1.00 28.69 573 MET A N 1
ATOM 1246 C CA . MET A 1 166 ? 7.161 -11.377 -10.059 1.00 24.59 573 MET A CA 1
ATOM 1247 C C . MET A 1 166 ? 7.738 -11.759 -11.418 1.00 30.76 573 MET A C 1
ATOM 1248 O O . MET A 1 166 ? 8.840 -12.315 -11.500 1.00 31.24 573 MET A O 1
ATOM 1253 N N . ALA A 1 167 ? 7.006 -11.466 -12.498 1.00 25.69 574 ALA A N 1
ATOM 1254 C CA . ALA A 1 167 ? 7.497 -11.803 -13.830 1.00 27.99 574 ALA A CA 1
ATOM 1255 C C . ALA A 1 167 ? 8.713 -10.963 -14.195 1.00 27.46 574 ALA A C 1
ATOM 1256 O O . ALA A 1 167 ? 9.648 -11.458 -14.835 1.00 28.20 574 ALA A O 1
ATOM 1258 N N . ALA A 1 168 ? 8.715 -9.692 -13.792 1.00 26.88 575 ALA A N 1
ATOM 1259 C CA . ALA A 1 168 ? 9.778 -8.781 -14.199 1.00 29.89 575 ALA A CA 1
ATOM 1260 C C . ALA A 1 168 ? 11.071 -9.051 -13.440 1.00 35.48 575 ALA A C 1
ATOM 1261 O O . ALA A 1 168 ? 12.163 -8.961 -14.014 1.00 32.88 575 ALA A O 1
ATOM 1263 N N . PHE A 1 169 ? 10.973 -9.374 -12.151 1.00 33.60 576 PHE A N 1
ATOM 1264 C CA . PHE A 1 169 ? 12.137 -9.599 -11.294 1.00 39.40 576 PHE A CA 1
ATOM 1265 C C . PHE A 1 169 ? 11.985 -10.959 -10.625 1.00 38.75 576 PHE A C 1
ATOM 1266 O O . PHE A 1 169 ? 11.640 -11.053 -9.439 1.00 39.62 576 PHE A O 1
ATOM 1274 N N . PRO A 1 170 ? 12.248 -12.042 -11.362 1.00 38.94 577 PRO A N 1
ATOM 1275 C CA . PRO A 1 170 ? 11.988 -13.388 -10.826 1.00 41.77 577 PRO A CA 1
ATOM 1276 C C . PRO A 1 170 ? 12.934 -13.816 -9.712 1.00 53.07 577 PRO A C 1
ATOM 1277 O O . PRO A 1 170 ? 12.650 -14.822 -9.051 1.00 51.04 577 PRO A O 1
ATOM 1281 N N . HIS A 1 171 ? 14.032 -13.103 -9.478 1.00 51.43 578 HIS A N 1
ATOM 1282 C CA . HIS A 1 171 ? 15.000 -13.510 -8.465 1.00 60.75 578 HIS A CA 1
ATOM 1283 C C . HIS A 1 171 ? 14.729 -12.903 -7.096 1.00 61.05 578 HIS A C 1
ATOM 1284 O O . HIS A 1 171 ? 15.439 -13.229 -6.140 1.00 63.84 578 HIS A O 1
ATOM 1291 N N . LEU A 1 172 ? 13.720 -12.041 -6.978 1.00 57.92 579 LEU A N 1
ATOM 1292 C CA . LEU A 1 172 ? 13.344 -11.440 -5.706 1.00 59.56 579 LEU A CA 1
ATOM 1293 C C . LEU A 1 172 ? 12.027 -11.988 -5.172 1.00 59.79 579 LEU A C 1
ATOM 1294 O O . LEU A 1 172 ? 11.475 -11.430 -4.221 1.00 60.64 579 LEU A O 1
ATOM 1299 N N . VAL A 1 173 ? 11.507 -13.060 -5.766 1.00 59.08 580 VAL A N 1
ATOM 1300 C CA . VAL A 1 173 ? 10.347 -13.759 -5.229 1.00 66.61 580 VAL A CA 1
ATOM 1301 C C . VAL A 1 173 ? 10.841 -14.772 -4.206 1.00 68.04 580 VAL A C 1
ATOM 1302 O O . VAL A 1 173 ? 11.929 -15.344 -4.356 1.00 66.92 580 VAL A O 1
ATOM 1306 N N . HIS A 1 174 ? 10.058 -14.982 -3.153 1.00 69.94 581 HIS A N 1
ATOM 1307 C CA . HIS A 1 174 ? 10.493 -15.793 -2.020 1.00 71.97 581 HIS A CA 1
ATOM 1308 C C . HIS A 1 174 ? 9.283 -16.102 -1.146 1.00 65.78 581 HIS A C 1
ATOM 1309 O O . HIS A 1 174 ? 8.159 -15.675 -1.428 1.00 58.40 581 HIS A O 1
ATOM 1316 N N . ALA A 1 175 ? 9.531 -16.836 -0.065 1.00 71.69 582 ALA A N 1
ATOM 1317 C CA . ALA A 1 175 ? 8.479 -17.213 0.872 1.00 64.06 582 ALA A CA 1
ATOM 1318 C C . ALA A 1 175 ? 8.265 -16.140 1.934 1.00 57.62 582 ALA A C 1
ATOM 1319 O O . ALA A 1 175 ? 8.740 -15.015 1.799 1.00 64.40 582 ALA A O 1
ATOM 1321 N N . LEU A 1 177 ? 10.241 -15.969 4.547 1.00 53.25 584 LEU A N 1
ATOM 1322 C CA . LEU A 1 177 ? 11.551 -15.390 4.820 1.00 56.96 584 LEU A CA 1
ATOM 1323 C C . LEU A 1 177 ? 11.741 -15.146 6.318 1.00 50.49 584 LEU A C 1
ATOM 1324 O O . LEU A 1 177 ? 10.842 -14.639 6.991 1.00 50.15 584 LEU A O 1
ATOM 1329 N N . HIS A 1 178 ? 12.913 -15.509 6.833 1.00 43.11 585 HIS A N 1
ATOM 1330 C CA . HIS A 1 178 ? 13.198 -15.375 8.259 1.00 41.29 585 HIS A CA 1
ATOM 1331 C C . HIS A 1 178 ? 14.539 -14.682 8.502 1.00 38.20 585 HIS A C 1
ATOM 1332 O O . HIS A 1 178 ? 15.569 -15.122 7.994 1.00 40.80 585 HIS A O 1
ATOM 1339 N N . PRO A 1 179 ? 14.528 -13.576 9.262 1.00 36.87 586 PRO A N 1
ATOM 1340 C CA . PRO A 1 179 ? 13.322 -12.906 9.769 1.00 44.59 586 PRO A CA 1
ATOM 1341 C C . PRO A 1 179 ? 12.573 -12.182 8.650 1.00 43.29 586 PRO A C 1
ATOM 1342 O O . PRO A 1 179 ? 13.061 -12.163 7.519 1.00 49.06 586 PRO A O 1
ATOM 1346 N N . SER A 1 180 ? 11.412 -11.610 8.951 1.00 53.25 587 SER A N 1
ATOM 1347 C CA . SER A 1 180 ? 10.662 -10.856 7.951 1.00 57.27 587 SER A CA 1
ATOM 1348 C C . SER A 1 180 ? 11.449 -9.620 7.509 1.00 54.90 587 SER A C 1
ATOM 1349 O O . SER A 1 180 ? 11.775 -9.463 6.331 1.00 56.06 587 SER A O 1
ATOM 1352 N N . MET B 1 1 ? -31.418 -63.617 -29.382 1.00 29.07 408 MET B N 1
ATOM 1353 C CA . MET B 1 1 ? -32.770 -63.273 -29.799 1.00 28.45 408 MET B CA 1
ATOM 1354 C C . MET B 1 1 ? -32.793 -61.882 -30.424 1.00 33.75 408 MET B C 1
ATOM 1355 O O . MET B 1 1 ? -31.920 -61.058 -30.148 1.00 29.78 408 MET B O 1
ATOM 1360 N N . LYS B 1 2 ? -33.794 -61.632 -31.266 1.00 31.08 409 LYS B N 1
ATOM 1361 C CA . LYS B 1 2 ? -33.935 -60.320 -31.884 1.00 36.64 409 LYS B CA 1
ATOM 1362 C C . LYS B 1 2 ? -34.143 -59.248 -30.821 1.00 32.77 409 LYS B C 1
ATOM 1363 O O . LYS B 1 2 ? -34.922 -59.422 -29.880 1.00 33.58 409 LYS B O 1
ATOM 1369 N N . GLY B 1 3 ? -33.433 -58.134 -30.971 1.00 32.21 410 GLY B N 1
ATOM 1370 C CA . GLY B 1 3 ? -33.536 -57.053 -30.019 1.00 32.57 410 GLY B CA 1
ATOM 1371 C C . GLY B 1 3 ? -32.735 -57.234 -28.749 1.00 38.07 410 GLY B C 1
ATOM 1372 O O . GLY B 1 3 ? -32.757 -56.341 -27.892 1.00 36.79 410 GLY B O 1
ATOM 1373 N N . GLN B 1 4 ? -32.038 -58.353 -28.592 1.00 35.07 411 GLN B N 1
ATOM 1374 C CA A GLN B 1 4 ? -31.205 -58.613 -27.429 0.51 34.66 411 GLN B CA 1
ATOM 1375 C CA B GLN B 1 4 ? -31.206 -58.595 -27.427 0.49 34.67 411 GLN B CA 1
ATOM 1376 C C . GLN B 1 4 ? -29.735 -58.560 -27.820 1.00 34.08 411 GLN B C 1
ATOM 1377 O O . GLN B 1 4 ? -29.374 -58.796 -28.977 1.00 35.73 411 GLN B O 1
ATOM 1388 N N . THR B 1 5 ? -28.888 -58.250 -26.843 1.00 37.91 412 THR B N 1
ATOM 1389 C CA . THR B 1 5 ? -27.450 -58.243 -27.046 1.00 33.10 412 THR B CA 1
ATOM 1390 C C . THR B 1 5 ? -26.781 -58.854 -25.826 1.00 31.95 412 THR B C 1
ATOM 1391 O O . THR B 1 5 ? -27.279 -58.741 -24.703 1.00 35.20 412 THR B O 1
ATOM 1395 N N . GLN B 1 6 ? -25.656 -59.528 -26.057 1.00 33.35 413 GLN B N 1
ATOM 1396 C CA . GLN B 1 6 ? -24.900 -60.072 -24.938 1.00 37.60 413 GLN B CA 1
ATOM 1397 C C . GLN B 1 6 ? -24.183 -58.991 -24.140 1.00 33.55 413 GLN B C 1
ATOM 1398 O O . GLN B 1 6 ? -23.737 -59.268 -23.022 1.00 32.99 413 GLN B O 1
ATOM 1404 N N . ARG B 1 7 ? -24.062 -57.779 -24.681 1.00 32.22 414 ARG B N 1
ATOM 1405 C CA . ARG B 1 7 ? -23.522 -56.662 -23.916 1.00 31.56 414 ARG B CA 1
ATOM 1406 C C . ARG B 1 7 ? -24.367 -56.407 -22.679 1.00 24.75 414 ARG B C 1
ATOM 1407 O O . ARG B 1 7 ? -25.556 -56.097 -22.786 1.00 34.39 414 ARG B O 1
ATOM 1415 N N . SER B 1 8 ? -23.752 -56.521 -21.505 1.00 27.04 415 SER B N 1
ATOM 1416 C CA . SER B 1 8 ? -24.414 -56.112 -20.276 1.00 30.42 415 SER B CA 1
ATOM 1417 C C . SER B 1 8 ? -24.064 -54.685 -19.871 1.00 29.32 415 SER B C 1
ATOM 1418 O O . SER B 1 8 ? -24.832 -54.057 -19.132 1.00 26.05 415 SER B O 1
ATOM 1421 N N . VAL B 1 9 ? -22.933 -54.164 -20.343 1.00 27.50 416 VAL B N 1
ATOM 1422 C CA . VAL B 1 9 ? -22.427 -52.858 -19.935 1.00 26.24 416 VAL B CA 1
ATOM 1423 C C . VAL B 1 9 ? -22.079 -52.065 -21.187 1.00 25.27 416 VAL B C 1
ATOM 1424 O O . VAL B 1 9 ? -21.407 -52.577 -22.090 1.00 22.90 416 VAL B O 1
ATOM 1428 N N . LEU B 1 10 ? -22.521 -50.811 -21.231 1.00 26.97 417 LEU B N 1
ATOM 1429 C CA . LEU B 1 10 ? -22.342 -49.941 -22.382 1.00 23.55 417 LEU B CA 1
ATOM 1430 C C . LEU B 1 10 ? -21.592 -48.692 -21.946 1.00 26.21 417 LEU B C 1
ATOM 1431 O O . LEU B 1 10 ? -21.820 -48.182 -20.847 1.00 22.13 417 LEU B O 1
ATOM 1436 N N . LEU B 1 11 ? -20.703 -48.207 -22.810 1.00 21.55 418 LEU B N 1
ATOM 1437 C CA . LEU B 1 11 ? -19.843 -47.065 -22.516 1.00 22.03 418 LEU B CA 1
ATOM 1438 C C . LEU B 1 11 ? -20.207 -45.895 -23.422 1.00 23.51 418 LEU B C 1
ATOM 1439 O O . LEU B 1 11 ? -20.083 -45.992 -24.647 1.00 21.19 418 LEU B O 1
ATOM 1444 N N . CYS B 1 12 ? -20.631 -44.788 -22.818 1.00 19.98 419 CYS B N 1
ATOM 1445 C CA . CYS B 1 12 ? -20.876 -43.542 -23.531 1.00 22.52 419 CYS B CA 1
ATOM 1446 C C . CYS B 1 12 ? -19.898 -42.480 -23.050 1.00 22.68 419 CYS B C 1
ATOM 1447 O O . CYS B 1 12 ? -19.808 -42.216 -21.847 1.00 21.59 419 CYS B O 1
ATOM 1450 N N . LYS B 1 13 ? -19.181 -41.861 -23.982 1.00 19.25 420 LYS B N 1
ATOM 1451 C CA . LYS B 1 13 ? -18.324 -40.733 -23.648 1.00 20.46 420 LYS B CA 1
ATOM 1452 C C . LYS B 1 13 ? -19.101 -39.448 -23.909 1.00 20.90 420 LYS B C 1
ATOM 1453 O O . LYS B 1 13 ? -19.619 -39.235 -25.012 1.00 22.13 420 LYS B O 1
ATOM 1459 N N . VAL B 1 14 ? -19.233 -38.634 -22.870 1.00 18.17 421 VAL B N 1
ATOM 1460 C CA . VAL B 1 14 ? -19.865 -37.325 -22.959 1.00 18.80 421 VAL B CA 1
ATOM 1461 C C . VAL B 1 14 ? -18.747 -36.329 -23.239 1.00 19.08 421 VAL B C 1
ATOM 1462 O O . VAL B 1 14 ? -17.922 -36.044 -22.369 1.00 19.36 421 VAL B O 1
ATOM 1466 N N . VAL B 1 15 ? -18.714 -35.812 -24.461 1.00 21.35 422 VAL B N 1
ATOM 1467 C CA . VAL B 1 15 ? -17.547 -35.134 -25.008 1.00 21.71 422 VAL B CA 1
ATOM 1468 C C . VAL B 1 15 ? -17.936 -33.693 -25.287 1.00 19.04 422 VAL B C 1
ATOM 1469 O O . VAL B 1 15 ? -18.883 -33.442 -26.042 1.00 24.51 422 VAL B O 1
ATOM 1473 N N . GLY B 1 16 ? -17.223 -32.749 -24.683 1.00 19.77 423 GLY B N 1
ATOM 1474 C CA . GLY B 1 16 ? -17.556 -31.348 -24.910 1.00 20.90 423 GLY B CA 1
ATOM 1475 C C . GLY B 1 16 ? -16.626 -30.402 -24.178 1.00 24.34 423 GLY B C 1
ATOM 1476 O O . GLY B 1 16 ? -15.878 -30.789 -23.274 1.00 21.43 423 GLY B O 1
ATOM 1477 N N . ALA B 1 17 ? -16.710 -29.129 -24.574 1.00 19.75 424 ALA B N 1
ATOM 1478 C CA . ALA B 1 17 ? -15.835 -28.098 -24.036 1.00 24.32 424 ALA B CA 1
ATOM 1479 C C . ALA B 1 17 ? -16.148 -27.812 -22.568 1.00 26.94 424 ALA B C 1
ATOM 1480 O O . ALA B 1 17 ? -17.251 -28.059 -22.076 1.00 24.53 424 ALA B O 1
ATOM 1482 N N . CYS B 1 18 ? -15.157 -27.254 -21.873 1.00 27.43 425 CYS B N 1
ATOM 1483 C CA . CYS B 1 18 ? -15.348 -26.837 -20.490 1.00 25.90 425 CYS B CA 1
ATOM 1484 C C . CYS B 1 18 ? -16.563 -25.918 -20.360 1.00 25.44 425 CYS B C 1
ATOM 1485 O O . CYS B 1 18 ? -16.742 -24.984 -21.147 1.00 27.13 425 CYS B O 1
ATOM 1488 N N . GLY B 1 19 ? -17.414 -26.205 -19.375 1.00 25.02 426 GLY B N 1
ATOM 1489 C CA . GLY B 1 19 ? -18.556 -25.364 -19.074 1.00 28.03 426 GLY B CA 1
ATOM 1490 C C . GLY B 1 19 ? -19.823 -25.625 -19.870 1.00 26.34 426 GLY B C 1
ATOM 1491 O O . GLY B 1 19 ? -20.823 -24.931 -19.642 1.00 30.04 426 GLY B O 1
ATOM 1492 N N . VAL B 1 20 ? -19.829 -26.592 -20.796 1.00 27.40 427 VAL B N 1
ATOM 1493 C CA . VAL B 1 20 ? -21.046 -26.822 -21.578 1.00 21.40 427 VAL B CA 1
ATOM 1494 C C . VAL B 1 20 ? -22.113 -27.585 -20.810 1.00 25.32 427 VAL B C 1
ATOM 1495 O O . VAL B 1 20 ? -23.268 -27.621 -21.254 1.00 27.89 427 VAL B O 1
ATOM 1499 N N . GLY B 1 21 ? -21.765 -28.198 -19.678 1.00 23.26 428 GLY B N 1
ATOM 1500 C CA . GLY B 1 21 ? -22.744 -28.891 -18.859 1.00 23.29 428 GLY B CA 1
ATOM 1501 C C . GLY B 1 21 ? -22.584 -30.399 -18.780 1.00 24.04 428 GLY B C 1
ATOM 1502 O O . GLY B 1 21 ? -23.568 -31.107 -18.543 1.00 23.30 428 GLY B O 1
ATOM 1503 N N . LYS B 1 22 ? -21.359 -30.908 -18.957 1.00 21.71 429 LYS B N 1
ATOM 1504 C CA . LYS B 1 22 ? -21.150 -32.357 -18.946 1.00 23.12 429 LYS B CA 1
ATOM 1505 C C . LYS B 1 22 ? -21.386 -32.941 -17.555 1.00 22.57 429 LYS B C 1
ATOM 1506 O O . LYS B 1 22 ? -22.065 -33.967 -17.407 1.00 21.00 429 LYS B O 1
ATOM 1512 N N . SER B 1 23 ? -20.822 -32.309 -16.523 1.00 19.23 430 SER B N 1
ATOM 1513 C CA . SER B 1 23 ? -20.968 -32.837 -15.167 1.00 25.99 430 SER B CA 1
ATOM 1514 C C . SER B 1 23 ? -22.422 -32.792 -14.706 1.00 23.67 430 SER B C 1
ATOM 1515 O O . SER B 1 23 ? -22.910 -33.743 -14.081 1.00 24.36 430 SER B O 1
ATOM 1518 N N . ALA B 1 24 ? -23.134 -31.709 -15.016 1.00 20.49 431 ALA B N 1
ATOM 1519 C CA . ALA B 1 24 ? -24.562 -31.654 -14.707 1.00 24.31 431 ALA B CA 1
ATOM 1520 C C . ALA B 1 24 ? -25.339 -32.711 -15.486 1.00 25.66 431 ALA B C 1
ATOM 1521 O O . ALA B 1 24 ? -26.314 -33.280 -14.976 1.00 24.98 431 ALA B O 1
ATOM 1523 N N . PHE B 1 25 ? -24.924 -32.984 -16.726 1.00 23.18 432 PHE B N 1
ATOM 1524 C CA . PHE B 1 25 ? -25.549 -34.042 -17.516 1.00 22.46 432 PHE B CA 1
ATOM 1525 C C . PHE B 1 25 ? -25.368 -35.400 -16.850 1.00 24.33 432 PHE B C 1
ATOM 1526 O O . PHE B 1 25 ? -26.304 -36.210 -16.805 1.00 25.44 432 PHE B O 1
ATOM 1534 N N . LEU B 1 26 ? -24.169 -35.665 -16.326 1.00 22.06 433 LEU B N 1
ATOM 1535 C CA . LEU B 1 26 ? -23.929 -36.919 -15.616 1.00 22.53 433 LEU B CA 1
ATOM 1536 C C . LEU B 1 26 ? -24.788 -37.018 -14.362 1.00 27.73 433 LEU B C 1
ATOM 1537 O O . LEU B 1 26 ? -25.332 -38.086 -14.055 1.00 26.37 433 LEU B O 1
ATOM 1542 N N . GLN B 1 27 ? -24.919 -35.914 -13.625 1.00 23.25 434 GLN B N 1
ATOM 1543 C CA . GLN B 1 27 ? -25.762 -35.899 -12.433 1.00 29.29 434 GLN B CA 1
ATOM 1544 C C . GLN B 1 27 ? -27.232 -36.087 -12.785 1.00 30.52 434 GLN B C 1
ATOM 1545 O O . GLN B 1 27 ? -27.968 -36.753 -12.046 1.00 31.46 434 GLN B O 1
ATOM 1551 N N . ALA B 1 28 ? -27.682 -35.503 -13.903 1.00 23.93 435 ALA B N 1
ATOM 1552 C CA . ALA B 1 28 ? -29.059 -35.710 -14.344 1.00 27.36 435 ALA B CA 1
ATOM 1553 C C . ALA B 1 28 ? -29.337 -37.176 -14.642 1.00 30.98 435 ALA B C 1
ATOM 1554 O O . ALA B 1 28 ? -30.460 -37.652 -14.432 1.00 30.77 435 ALA B O 1
ATOM 1556 N N . PHE B 1 29 ? -28.332 -37.905 -15.134 1.00 23.99 436 PHE B N 1
ATOM 1557 C CA . PHE B 1 29 ? -28.490 -39.337 -15.368 1.00 31.56 436 PHE B CA 1
ATOM 1558 C C . PHE B 1 29 ? -28.797 -40.069 -14.070 1.00 29.03 436 PHE B C 1
ATOM 1559 O O . PHE B 1 29 ? -29.582 -41.027 -14.052 1.00 29.28 436 PHE B O 1
ATOM 1567 N N . LEU B 1 30 ? -28.189 -39.633 -12.974 1.00 29.45 437 LEU B N 1
ATOM 1568 C CA . LEU B 1 30 ? -28.457 -40.177 -11.654 1.00 34.65 437 LEU B CA 1
ATOM 1569 C C . LEU B 1 30 ? -29.680 -39.538 -10.998 1.00 39.01 437 LEU B C 1
ATOM 1570 O O . LEU B 1 30 ? -29.884 -39.719 -9.794 1.00 40.18 437 LEU B O 1
ATOM 1575 N N . GLY B 1 31 ? -30.485 -38.796 -11.763 1.00 30.14 438 GLY B N 1
ATOM 1576 C CA . GLY B 1 31 ? -31.728 -38.236 -11.272 1.00 31.67 438 GLY B CA 1
ATOM 1577 C C . GLY B 1 31 ? -31.606 -36.948 -10.491 1.00 41.30 438 GLY B C 1
ATOM 1578 O O . GLY B 1 31 ? -32.520 -36.610 -9.732 1.00 43.48 438 GLY B O 1
ATOM 1579 N N . ARG B 1 32 ? -30.515 -36.203 -10.659 1.00 37.10 439 ARG B N 1
ATOM 1580 C CA . ARG B 1 32 ? -30.260 -35.003 -9.870 1.00 36.51 439 ARG B CA 1
ATOM 1581 C C . ARG B 1 32 ? -30.140 -33.801 -10.795 1.00 45.40 439 ARG B C 1
ATOM 1582 O O . ARG B 1 32 ? -29.277 -33.778 -11.679 1.00 36.83 439 ARG B O 1
ATOM 1590 N N . GLY B 1 33 ? -31.006 -32.803 -10.587 1.00 46.36 440 GLY B N 1
ATOM 1591 C CA . GLY B 1 33 ? -30.966 -31.579 -11.357 1.00 38.51 440 GLY B CA 1
ATOM 1592 C C . GLY B 1 33 ? -30.028 -30.548 -10.753 1.00 38.93 440 GLY B C 1
ATOM 1593 O O . GLY B 1 33 ? -29.349 -30.789 -9.757 1.00 42.58 440 GLY B O 1
ATOM 1594 N N . LEU B 1 34 ? -29.995 -29.374 -11.388 1.00 38.42 441 LEU B N 1
ATOM 1595 C CA . LEU B 1 34 ? -29.148 -28.284 -10.917 1.00 42.19 441 LEU B CA 1
ATOM 1596 C C . LEU B 1 34 ? -29.484 -27.919 -9.477 1.00 47.75 441 LEU B C 1
ATOM 1597 O O . LEU B 1 34 ? -30.653 -27.888 -9.082 1.00 49.73 441 LEU B O 1
ATOM 1602 N N . GLY B 1 35 ? -28.447 -27.638 -8.690 1.00 54.65 442 GLY B N 1
ATOM 1603 C CA . GLY B 1 35 ? -28.612 -27.325 -7.286 1.00 62.49 442 GLY B CA 1
ATOM 1604 C C . GLY B 1 35 ? -28.987 -28.494 -6.405 1.00 67.09 442 GLY B C 1
ATOM 1605 O O . GLY B 1 35 ? -28.910 -28.369 -5.176 1.00 74.29 442 GLY B O 1
ATOM 1606 N N . HIS B 1 36 ? -29.398 -29.624 -6.980 1.00 63.32 443 HIS B N 1
ATOM 1607 C CA . HIS B 1 36 ? -29.713 -30.831 -6.232 1.00 63.24 443 HIS B CA 1
ATOM 1608 C C . HIS B 1 36 ? -28.715 -31.947 -6.530 1.00 64.74 443 HIS B C 1
ATOM 1609 O O . HIS B 1 36 ? -29.037 -33.131 -6.408 1.00 62.02 443 HIS B O 1
ATOM 1616 N N . GLN B 1 37 ? -27.500 -31.578 -6.923 1.00 58.41 444 GLN B N 1
ATOM 1617 C CA . GLN B 1 37 ? -26.464 -32.553 -7.237 1.00 55.70 444 GLN B CA 1
ATOM 1618 C C . GLN B 1 37 ? -25.744 -33.008 -5.971 1.00 58.32 444 GLN B C 1
ATOM 1619 O O . GLN B 1 37 ? -25.568 -32.231 -5.032 1.00 60.22 444 GLN B O 1
ATOM 1625 N N . THR B 1 39 ? -22.461 -35.259 -5.308 1.00 53.53 446 THR B N 1
ATOM 1626 C CA . THR B 1 39 ? -21.208 -35.690 -5.918 1.00 56.33 446 THR B CA 1
ATOM 1627 C C . THR B 1 39 ? -20.548 -36.803 -5.108 1.00 54.15 446 THR B C 1
ATOM 1628 O O . THR B 1 39 ? -19.472 -37.291 -5.457 1.00 57.39 446 THR B O 1
ATOM 1632 N N . ARG B 1 40 ? -21.207 -37.214 -4.025 1.00 43.85 447 ARG B N 1
ATOM 1633 C CA . ARG B 1 40 ? -20.562 -38.095 -3.063 1.00 49.71 447 ARG B CA 1
ATOM 1634 C C . ARG B 1 40 ? -20.641 -39.568 -3.439 1.00 35.18 447 ARG B C 1
ATOM 1635 O O . ARG B 1 40 ? -19.879 -40.367 -2.890 1.00 40.81 447 ARG B O 1
ATOM 1637 N N . GLU B 1 41 ? -21.524 -39.952 -4.359 1.00 30.92 448 GLU B N 1
ATOM 1638 C CA . GLU B 1 41 ? -21.806 -41.372 -4.537 1.00 36.45 448 GLU B CA 1
ATOM 1639 C C . GLU B 1 41 ? -20.906 -42.056 -5.561 1.00 28.72 448 GLU B C 1
ATOM 1640 O O . GLU B 1 41 ? -20.617 -43.250 -5.413 1.00 27.16 448 GLU B O 1
ATOM 1646 N N . GLN B 1 42 ? -20.454 -41.348 -6.587 1.00 28.84 449 GLN B N 1
ATOM 1647 C CA . GLN B 1 42 ? -19.748 -41.954 -7.706 1.00 28.70 449 GLN B CA 1
ATOM 1648 C C . GLN B 1 42 ? -18.469 -41.180 -7.996 1.00 26.01 449 GLN B C 1
ATOM 1649 O O . GLN B 1 42 ? -18.344 -40.013 -7.609 1.00 26.58 449 GLN B O 1
ATOM 1655 N N . PRO B 1 43 ? -17.490 -41.804 -8.654 1.00 22.64 450 PRO B N 1
ATOM 1656 C CA A PRO B 1 43 ? -16.220 -41.120 -8.878 0.40 26.08 450 PRO B CA 1
ATOM 1657 C CA B PRO B 1 43 ? -16.220 -41.119 -8.877 0.60 26.16 450 PRO B CA 1
ATOM 1658 C C . PRO B 1 43 ? -16.408 -39.919 -9.778 1.00 24.29 450 PRO B C 1
ATOM 1659 O O . PRO B 1 43 ? -17.306 -39.898 -10.642 1.00 23.03 450 PRO B O 1
ATOM 1666 N N . PRO B 1 44 ? -15.584 -38.884 -9.612 1.00 25.57 451 PRO B N 1
ATOM 1667 C CA . PRO B 1 44 ? -15.704 -37.704 -10.477 1.00 27.46 451 PRO B CA 1
ATOM 1668 C C . PRO B 1 44 ? -15.473 -38.069 -11.935 1.00 22.29 451 PRO B C 1
ATOM 1669 O O . PRO B 1 44 ? -14.575 -38.846 -12.267 1.00 23.65 451 PRO B O 1
ATOM 1673 N N . GLY B 1 45 ? -16.302 -37.505 -12.807 1.00 24.87 452 GLY B N 1
ATOM 1674 C CA . GLY B 1 45 ? -16.195 -37.763 -14.224 1.00 23.06 452 GLY B CA 1
ATOM 1675 C C . GLY B 1 45 ? -16.886 -39.018 -14.707 1.00 20.93 452 GLY B C 1
ATOM 1676 O O . GLY B 1 45 ? -16.784 -39.339 -15.898 1.00 22.07 452 GLY B O 1
ATOM 1677 N N . TYR B 1 46 ? -17.578 -39.743 -13.829 1.00 21.46 453 TYR B N 1
ATOM 1678 C CA . TYR B 1 46 ? -18.294 -40.956 -14.193 1.00 22.45 453 TYR B CA 1
ATOM 1679 C C . TYR B 1 46 ? -19.695 -40.921 -13.600 1.00 24.30 453 TYR B C 1
ATOM 1680 O O . TYR B 1 46 ? -19.931 -40.315 -12.553 1.00 28.30 453 TYR B O 1
ATOM 1689 N N . ALA B 1 47 ? -20.626 -41.572 -14.292 1.00 20.76 454 ALA B N 1
ATOM 1690 C CA . ALA B 1 47 ? -21.970 -41.801 -13.769 1.00 22.55 454 ALA B CA 1
ATOM 1691 C C . ALA B 1 47 ? -22.458 -43.106 -14.368 1.00 25.40 454 ALA B C 1
ATOM 1692 O O . ALA B 1 47 ? -22.478 -43.256 -15.593 1.00 25.10 454 ALA B O 1
ATOM 1694 N N . ILE B 1 48 ? -22.827 -44.056 -13.518 1.00 24.31 455 ILE B N 1
ATOM 1695 C CA A ILE B 1 48 ? -23.295 -45.362 -13.964 0.60 24.46 455 ILE B CA 1
ATOM 1696 C CA B ILE B 1 48 ? -23.301 -45.352 -13.979 0.40 24.39 455 ILE B CA 1
ATOM 1697 C C . ILE B 1 48 ? -24.644 -45.642 -13.326 1.00 26.88 455 ILE B C 1
ATOM 1698 O O . ILE B 1 48 ? -24.805 -45.475 -12.112 1.00 25.03 455 ILE B O 1
ATOM 1707 N N . ASP B 1 49 ? -25.605 -46.058 -14.140 1.00 22.24 456 ASP B N 1
ATOM 1708 C CA . ASP B 1 49 ? -26.899 -46.486 -13.643 1.00 29.16 456 ASP B CA 1
ATOM 1709 C C . ASP B 1 49 ? -27.437 -47.524 -14.614 1.00 27.81 456 ASP B C 1
ATOM 1710 O O . ASP B 1 49 ? -26.885 -47.736 -15.697 1.00 27.02 456 ASP B O 1
ATOM 1715 N N . THR B 1 50 ? -28.516 -48.185 -14.212 1.00 30.54 457 THR B N 1
ATOM 1716 C CA . THR B 1 50 ? -29.172 -49.149 -15.077 1.00 26.90 457 THR B CA 1
ATOM 1717 C C . THR B 1 50 ? -30.168 -48.442 -15.983 1.00 30.44 457 THR B C 1
ATOM 1718 O O . THR B 1 50 ? -30.799 -47.457 -15.587 1.00 30.31 457 THR B O 1
ATOM 1722 N N . VAL B 1 51 ? -30.273 -48.931 -17.216 1.00 28.87 458 VAL B N 1
ATOM 1723 C CA A VAL B 1 51 ? -31.183 -48.392 -18.224 0.47 30.46 458 VAL B CA 1
ATOM 1724 C CA B VAL B 1 51 ? -31.209 -48.398 -18.195 0.53 30.44 458 VAL B CA 1
ATOM 1725 C C . VAL B 1 51 ? -31.794 -49.564 -18.982 1.00 32.76 458 VAL B C 1
ATOM 1726 O O . VAL B 1 51 ? -31.094 -50.532 -19.303 1.00 32.72 458 VAL B O 1
ATOM 1733 N N . GLN B 1 52 ? -33.090 -49.476 -19.276 1.00 32.04 459 GLN B N 1
ATOM 1734 C CA . GLN B 1 52 ? -33.782 -50.533 -20.004 1.00 36.59 459 GLN B CA 1
ATOM 1735 C C . GLN B 1 52 ? -33.592 -50.363 -21.507 1.00 35.81 459 GLN B C 1
ATOM 1736 O O . GLN B 1 52 ? -33.867 -49.293 -22.062 1.00 36.76 459 GLN B O 1
ATOM 1742 N N . VAL B 1 53 ? -33.132 -51.424 -22.165 1.00 30.76 460 VAL B N 1
ATOM 1743 C CA . VAL B 1 53 ? -32.984 -51.468 -23.615 1.00 31.91 460 VAL B CA 1
ATOM 1744 C C . VAL B 1 53 ? -33.743 -52.697 -24.106 1.00 35.57 460 VAL B C 1
ATOM 1745 O O . VAL B 1 53 ? -33.315 -53.833 -23.863 1.00 33.86 460 VAL B O 1
ATOM 1749 N N . ASN B 1 54 ? -34.868 -52.472 -24.788 1.00 36.90 461 ASN B N 1
ATOM 1750 C CA . ASN B 1 54 ? -35.739 -53.546 -25.276 1.00 35.62 461 ASN B CA 1
ATOM 1751 C C . ASN B 1 54 ? -36.151 -54.482 -24.140 1.00 37.26 461 ASN B C 1
ATOM 1752 O O . ASN B 1 54 ? -36.066 -55.708 -24.244 1.00 37.52 461 ASN B O 1
ATOM 1757 N N . GLY B 1 55 ? -36.594 -53.885 -23.035 1.00 40.87 462 GLY B N 1
ATOM 1758 C CA . GLY B 1 55 ? -37.064 -54.657 -21.900 1.00 40.45 462 GLY B CA 1
ATOM 1759 C C . GLY B 1 55 ? -35.992 -55.350 -21.092 1.00 41.49 462 GLY B C 1
ATOM 1760 O O . GLY B 1 55 ? -36.326 -56.098 -20.165 1.00 39.71 462 GLY B O 1
ATOM 1761 N N . GLN B 1 56 ? -34.716 -55.129 -21.406 1.00 36.68 463 GLN B N 1
ATOM 1762 C CA . GLN B 1 56 ? -33.611 -55.774 -20.713 1.00 33.36 463 GLN B CA 1
ATOM 1763 C C . GLN B 1 56 ? -32.746 -54.728 -20.023 1.00 38.84 463 GLN B C 1
ATOM 1764 O O . GLN B 1 56 ? -32.415 -53.691 -20.613 1.00 36.09 463 GLN B O 1
ATOM 1770 N N . GLU B 1 57 ? -32.373 -55.007 -18.778 1.00 35.61 464 GLU B N 1
ATOM 1771 C CA . GLU B 1 57 ? -31.609 -54.060 -17.976 1.00 40.37 464 GLU B CA 1
ATOM 1772 C C . GLU B 1 57 ? -30.145 -54.069 -18.404 1.00 39.40 464 GLU B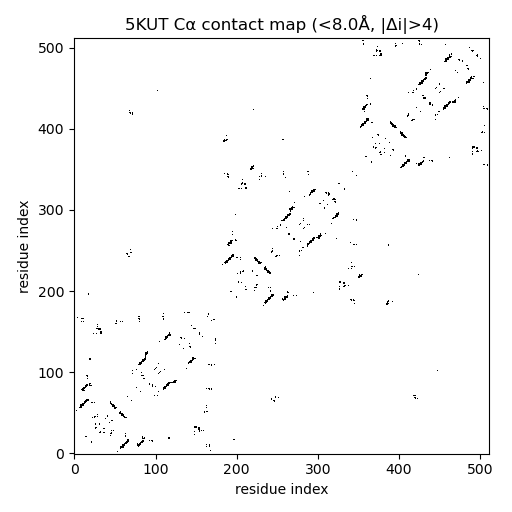 C 1
ATOM 1773 O O . GLU B 1 57 ? -29.491 -55.118 -18.401 1.00 30.36 464 GLU B O 1
ATOM 1779 N N . LYS B 1 58 ? -29.632 -52.898 -18.768 1.00 33.38 465 LYS B N 1
ATOM 1780 C CA . LYS B 1 58 ? -28.230 -52.722 -19.108 1.00 29.19 465 LYS B CA 1
ATOM 1781 C C . LYS B 1 58 ? -27.611 -51.701 -18.165 1.00 28.90 465 LYS B C 1
ATOM 1782 O O . LYS B 1 58 ? -28.302 -50.853 -17.598 1.00 29.06 465 LYS B O 1
ATOM 1788 N N . TYR B 1 59 ? -26.300 -51.809 -17.986 1.00 27.96 466 TYR B N 1
ATOM 1789 C CA . TYR B 1 59 ? -25.525 -50.813 -17.262 1.00 26.88 466 TYR B CA 1
ATOM 1790 C C . TYR B 1 59 ? -24.944 -49.830 -18.269 1.00 23.01 466 TYR B C 1
ATOM 1791 O O . TYR B 1 59 ? -24.287 -50.238 -19.234 1.00 26.32 466 TYR B O 1
ATOM 1800 N N . LEU B 1 60 ? -25.206 -48.545 -18.058 1.00 25.95 467 LEU B N 1
ATOM 1801 C CA . LEU B 1 60 ? -24.688 -47.487 -18.913 1.00 22.11 467 LEU B CA 1
ATOM 1802 C C . LEU B 1 60 ? -23.666 -46.687 -18.124 1.00 20.91 467 LEU B C 1
ATOM 1803 O O . LEU B 1 60 ? -23.992 -46.137 -17.063 1.00 22.68 467 LEU B O 1
ATOM 1808 N N . ILE B 1 61 ? -22.441 -46.625 -18.638 1.00 21.72 468 ILE B N 1
ATOM 1809 C CA . ILE B 1 61 ? -21.384 -45.797 -18.070 1.00 22.58 468 ILE B CA 1
ATOM 1810 C C . ILE B 1 61 ? -21.317 -44.513 -18.876 1.00 20.47 468 ILE B C 1
ATOM 1811 O O . ILE B 1 61 ? -21.068 -44.548 -20.088 1.00 24.82 468 ILE B O 1
ATOM 1816 N N . LEU B 1 62 ? -21.521 -43.383 -18.206 1.00 19.80 469 LEU B N 1
ATOM 1817 C CA . LEU B 1 62 ? -21.240 -42.075 -18.779 1.00 22.51 469 LEU B CA 1
ATOM 1818 C C . LEU B 1 62 ? -19.854 -41.638 -18.326 1.00 25.14 469 LEU B C 1
ATOM 1819 O O . LEU B 1 62 ? -19.563 -41.627 -17.124 1.00 21.48 469 LEU B O 1
ATOM 1824 N N . CYS B 1 63 ? -19.008 -41.283 -19.294 1.00 20.01 470 CYS B N 1
ATOM 1825 C CA A CYS B 1 63 ? -17.628 -40.869 -19.055 0.81 20.37 470 CYS B CA 1
ATOM 1826 C CA B CYS B 1 63 ? -17.631 -40.860 -19.053 0.19 20.36 470 CYS B CA 1
ATOM 1827 C C . CYS B 1 63 ? -17.455 -39.446 -19.578 1.00 20.09 470 CYS B C 1
ATOM 1828 O O . CYS B 1 63 ? -17.532 -39.218 -20.790 1.00 20.56 470 CYS B O 1
ATOM 1833 N N . GLU B 1 64 ? -17.204 -38.508 -18.672 1.00 19.69 471 GLU B N 1
ATOM 1834 C CA . GLU B 1 64 ? -17.025 -37.109 -19.041 1.00 14.88 471 GLU B CA 1
ATOM 1835 C C . GLU B 1 64 ? -15.640 -36.887 -19.633 1.00 19.47 471 GLU B C 1
ATOM 1836 O O . GLU B 1 64 ? -14.631 -37.251 -19.023 1.00 18.20 471 GLU B O 1
ATOM 1842 N N . VAL B 1 65 ? -15.591 -36.276 -20.816 1.00 19.86 472 VAL B N 1
ATOM 1843 C CA . VAL B 1 65 ? -14.340 -36.010 -21.515 1.00 20.08 472 VAL B CA 1
ATOM 1844 C C . VAL B 1 65 ? -14.357 -34.568 -22.002 1.00 20.18 472 VAL B C 1
ATOM 1845 O O . VAL B 1 65 ? -15.283 -34.159 -22.709 1.00 18.39 472 VAL B O 1
ATOM 1849 N N . GLY B 1 66 ? -13.330 -33.800 -21.627 1.00 19.77 473 GLY B N 1
ATOM 1850 C CA . GLY B 1 66 ? -13.222 -32.429 -22.082 1.00 22.47 473 GLY B CA 1
ATOM 1851 C C . GLY B 1 66 ? -12.554 -32.308 -23.447 1.00 25.15 473 GLY B C 1
ATOM 1852 O O . GLY B 1 66 ? -11.852 -33.213 -23.893 1.00 24.38 473 GLY B O 1
ATOM 1853 N N . THR B 1 67 ? -12.783 -31.157 -24.104 1.00 22.85 474 THR B N 1
ATOM 1854 C CA . THR B 1 67 ? -12.222 -30.889 -25.424 1.00 27.53 474 THR B CA 1
ATOM 1855 C C . THR B 1 67 ? -11.496 -29.552 -25.540 1.00 26.94 474 THR B C 1
ATOM 1856 O O . THR B 1 67 ? -11.058 -29.211 -26.642 1.00 33.68 474 THR B O 1
ATOM 1860 N N . ASP B 1 68 ? -11.353 -28.793 -24.455 1.00 27.74 475 ASP B N 1
ATOM 1861 C CA A ASP B 1 68 ? -10.705 -27.486 -24.513 0.63 30.43 475 ASP B CA 1
ATOM 1862 C CA B ASP B 1 68 ? -10.719 -27.488 -24.564 0.37 30.80 475 ASP B CA 1
ATOM 1863 C C . ASP B 1 68 ? -9.216 -27.626 -24.798 0.74 28.65 475 ASP B C 1
ATOM 1864 O O . ASP B 1 68 ? -8.565 -28.549 -24.306 0.98 26.36 475 ASP B O 1
ATOM 1873 N N . GLY B 1 69 ? -8.674 -26.689 -25.572 1.00 32.42 476 GLY B N 1
ATOM 1874 C CA . GLY B 1 69 ? -7.238 -26.659 -25.811 1.00 31.45 476 GLY B CA 1
ATOM 1875 C C . GLY B 1 69 ? -6.722 -27.933 -26.451 1.00 25.73 476 GLY B C 1
ATOM 1876 O O . GLY B 1 69 ? -7.256 -28.420 -27.453 1.00 28.26 476 GLY B O 1
ATOM 1877 N N . LEU B 1 70 ? -5.658 -28.484 -25.860 1.00 24.82 477 LEU B N 1
ATOM 1878 C CA . LEU B 1 70 ? -5.013 -29.675 -26.405 1.00 28.78 477 LEU B CA 1
ATOM 1879 C C . LEU B 1 70 ? -5.909 -30.905 -26.366 1.00 30.82 477 LEU B C 1
ATOM 1880 O O . LEU B 1 70 ? -5.615 -31.889 -27.055 1.00 31.56 477 LEU B O 1
ATOM 1885 N N . LEU B 1 71 ? -6.979 -30.885 -25.570 1.00 31.36 478 LEU B N 1
ATOM 1886 C CA . LEU B 1 71 ? -7.876 -32.035 -25.524 1.00 25.47 478 LEU B CA 1
ATOM 1887 C C . LEU B 1 71 ? -8.646 -32.212 -26.824 1.00 32.22 478 LEU B C 1
ATOM 1888 O O . LEU B 1 71 ? -9.119 -33.319 -27.102 1.00 29.97 478 LEU B O 1
ATOM 1893 N N . ALA B 1 72 ? -8.781 -31.150 -27.625 1.00 28.95 479 ALA B N 1
ATOM 1894 C CA . ALA B 1 72 ? -9.501 -31.259 -28.890 1.00 30.13 479 ALA B CA 1
ATOM 1895 C C . ALA B 1 72 ? -8.809 -32.216 -29.849 1.00 29.24 479 ALA B C 1
ATOM 1896 O O . ALA B 1 72 ? -9.471 -32.850 -30.676 1.00 38.74 479 ALA B O 1
ATOM 1898 N N . THR B 1 73 ? -7.486 -32.329 -29.760 1.00 34.62 480 THR B N 1
ATOM 1899 C CA . THR B 1 73 ? -6.723 -33.287 -30.553 1.00 39.59 480 THR B CA 1
ATOM 1900 C C . THR B 1 73 ? -6.329 -34.523 -29.758 1.00 40.90 480 THR B C 1
ATOM 1901 O O . THR B 1 73 ? -6.441 -35.643 -30.267 1.00 41.18 480 THR B O 1
ATOM 1905 N N . SER B 1 74 ? -5.868 -34.343 -28.518 1.00 33.46 481 SER B N 1
ATOM 1906 C CA . SER B 1 74 ? -5.473 -35.454 -27.653 1.00 32.84 481 SER B CA 1
ATOM 1907 C C . SER B 1 74 ? -6.727 -36.027 -26.996 1.00 37.28 481 SER B C 1
ATOM 1908 O O . SER B 1 74 ? -7.060 -35.741 -25.841 1.00 38.35 481 SER B O 1
ATOM 1911 N N . LEU B 1 75 ? -7.437 -36.856 -27.759 1.00 32.13 482 LEU B N 1
ATOM 1912 C CA . LEU B 1 75 ? -8.689 -37.456 -27.314 1.00 31.47 482 LEU B CA 1
ATOM 1913 C C . LEU B 1 75 ? -8.700 -38.928 -27.688 1.00 29.22 482 LEU B C 1
ATOM 1914 O O . LEU B 1 75 ? -8.490 -39.270 -28.854 1.00 31.27 482 LEU B O 1
ATOM 1919 N N . ASP B 1 76 ? -8.940 -39.789 -26.700 1.00 33.18 483 ASP B N 1
ATOM 1920 C CA . ASP B 1 76 ? -9.206 -41.206 -26.943 1.00 28.67 483 ASP B CA 1
ATOM 1921 C C . ASP B 1 76 ? -10.679 -41.337 -27.313 1.00 27.81 483 ASP B C 1
ATOM 1922 O O . ASP B 1 76 ? -11.552 -41.341 -26.445 1.00 26.24 483 ASP B O 1
ATOM 1927 N N . ALA B 1 77 ? -10.962 -41.452 -28.610 1.00 26.66 484 ALA B N 1
ATOM 1928 C CA . ALA B 1 77 ? -12.339 -41.373 -29.084 1.00 30.86 484 ALA B CA 1
ATOM 1929 C C . ALA B 1 77 ? -13.133 -42.648 -28.849 1.00 31.22 484 ALA B C 1
ATOM 1930 O O . ALA B 1 77 ? -14.364 -42.615 -28.945 1.00 27.80 484 ALA B O 1
ATOM 1932 N N . THR B 1 78 ? -12.465 -43.755 -28.544 1.00 28.80 485 THR B N 1
ATOM 1933 C CA . THR B 1 78 ? -13.130 -45.050 -28.502 1.00 31.64 485 THR B CA 1
ATOM 1934 C C . THR B 1 78 ? -14.226 -45.078 -27.441 1.00 28.57 485 THR B C 1
ATOM 1935 O O . THR B 1 78 ? -14.010 -44.682 -26.293 1.00 25.69 485 THR B O 1
ATOM 1939 N N . CYS B 1 79 ? -15.405 -45.547 -27.840 1.00 28.56 486 CYS B N 1
ATOM 1940 C CA . CYS B 1 79 ? -16.526 -45.785 -26.940 1.00 27.74 486 CYS B CA 1
ATOM 1941 C C . CYS B 1 79 ? -17.611 -46.507 -27.728 1.00 27.13 486 CYS B C 1
ATOM 1942 O O . CYS B 1 79 ? -17.493 -46.707 -28.940 1.00 30.57 486 CYS B O 1
ATOM 1945 N N . ASP B 1 80 ? -18.682 -46.883 -27.028 1.00 25.25 487 ASP B N 1
ATOM 1946 C CA . ASP B 1 80 ? -19.818 -47.496 -27.711 1.00 28.45 487 ASP B CA 1
ATOM 1947 C C . ASP B 1 80 ? -20.724 -46.459 -28.364 1.00 28.85 487 ASP B C 1
ATOM 1948 O O . ASP B 1 80 ? -21.335 -46.743 -29.398 1.00 25.74 487 ASP B O 1
ATOM 1953 N N . VAL B 1 81 ? -20.834 -45.268 -27.777 1.00 25.71 488 VAL B N 1
ATOM 1954 C CA . VAL B 1 81 ? -21.573 -44.163 -28.382 1.00 24.05 488 VAL B CA 1
ATOM 1955 C C . VAL B 1 81 ? -20.963 -42.870 -27.865 1.00 24.23 488 VAL B C 1
ATOM 1956 O O . VAL B 1 81 ? -20.579 -42.779 -26.695 1.00 22.87 488 VAL B O 1
ATOM 1960 N N . ALA B 1 82 ? -20.833 -41.880 -28.748 1.00 24.08 489 ALA B N 1
ATOM 1961 C CA . ALA B 1 82 ? -20.282 -40.582 -28.381 1.00 26.41 489 ALA B CA 1
ATOM 1962 C C . ALA B 1 82 ? -21.424 -39.589 -28.223 1.00 22.54 489 ALA B C 1
ATOM 1963 O O . ALA B 1 82 ? -22.233 -39.409 -29.140 1.00 25.96 489 ALA B O 1
ATOM 1965 N N . CYS B 1 83 ? -21.502 -38.965 -27.059 1.00 21.91 490 CYS B N 1
ATOM 1966 C CA . CYS B 1 83 ? -22.464 -37.905 -26.808 1.00 22.74 490 CYS B CA 1
ATOM 1967 C C . CYS B 1 83 ? -21.705 -36.585 -26.916 1.00 22.95 490 CYS B C 1
ATOM 1968 O O . CYS B 1 83 ? -20.939 -36.221 -26.019 1.00 24.98 490 CYS B O 1
ATOM 1971 N N . LEU B 1 84 ? -21.901 -35.882 -28.034 1.00 21.30 491 LEU B N 1
ATOM 1972 C CA . LEU B 1 84 ? -21.169 -34.654 -28.335 1.00 25.26 491 LEU B CA 1
ATOM 1973 C C . LEU B 1 84 ? -22.012 -33.472 -27.884 1.00 26.20 491 LEU B C 1
ATOM 1974 O O . LEU B 1 84 ? -23.045 -33.164 -28.489 1.00 26.09 491 LEU B O 1
ATOM 1979 N N . MET B 1 85 ? -21.581 -32.819 -26.813 1.00 24.86 492 MET B N 1
ATOM 1980 C CA . MET B 1 85 ? -22.365 -31.789 -26.158 1.00 26.13 492 MET B CA 1
ATOM 1981 C C . MET B 1 85 ? -21.816 -30.410 -26.498 1.00 28.65 492 MET B C 1
ATOM 1982 O O . MET B 1 85 ? -20.601 -30.189 -26.472 1.00 25.94 492 MET B O 1
ATOM 1987 N N . PHE B 1 86 ? -22.721 -29.494 -26.832 1.00 28.38 493 PHE B N 1
ATOM 1988 C CA . PHE B 1 86 ? -22.397 -28.084 -26.993 1.00 28.30 493 PHE B CA 1
ATOM 1989 C C . PHE B 1 86 ? -23.445 -27.250 -26.268 1.00 29.71 493 PHE B C 1
ATOM 1990 O O . PHE B 1 86 ? -24.566 -27.701 -26.021 1.00 28.87 493 PHE B O 1
ATOM 1998 N N . ASP B 1 87 ? -23.064 -26.023 -25.919 1.00 27.27 494 ASP B N 1
ATOM 1999 C CA . ASP B 1 87 ? -23.914 -25.133 -25.134 1.00 29.66 494 ASP B CA 1
ATOM 2000 C C . ASP B 1 87 ? -24.938 -24.483 -26.059 1.00 37.48 494 ASP B C 1
ATOM 2001 O O . ASP B 1 87 ? -24.581 -23.665 -26.913 1.00 31.64 494 ASP B O 1
ATOM 2006 N N . GLY B 1 88 ? -26.213 -24.843 -25.887 1.00 32.53 495 GLY B N 1
ATOM 2007 C CA . GLY B 1 88 ? -27.262 -24.282 -26.721 1.00 36.24 495 GLY B CA 1
ATOM 2008 C C . GLY B 1 88 ? -27.448 -22.788 -26.553 1.00 36.77 495 GLY B C 1
ATOM 2009 O O . GLY B 1 88 ? -27.975 -22.132 -27.456 1.00 42.30 495 GLY B O 1
ATOM 2010 N N . SER B 1 89 ? -27.024 -22.235 -25.420 1.00 35.32 496 SER B N 1
ATOM 2011 C CA . SER B 1 89 ? -27.140 -20.806 -25.163 1.00 39.35 496 SER B CA 1
ATOM 2012 C C . SER B 1 89 ? -25.904 -20.029 -25.593 1.00 44.35 496 SER B C 1
ATOM 2013 O O . SER B 1 89 ? -25.907 -18.796 -25.515 1.00 47.17 496 SER B O 1
ATOM 2016 N N . ASP B 1 90 ? -24.856 -20.719 -26.042 1.00 44.92 497 ASP B N 1
ATOM 2017 C CA . ASP B 1 90 ? -23.589 -20.098 -26.398 1.00 40.55 497 ASP B CA 1
ATOM 2018 C C . ASP B 1 90 ? -23.426 -20.105 -27.910 1.00 48.40 497 ASP B C 1
ATOM 2019 O O . ASP B 1 90 ? -23.372 -21.187 -28.515 1.00 45.02 497 ASP B O 1
ATOM 2024 N N . PRO B 1 91 ? -23.338 -18.938 -28.558 1.00 48.25 498 PRO B N 1
ATOM 2025 C CA . PRO B 1 91 ? -23.276 -18.924 -30.030 1.00 51.36 498 PRO B CA 1
ATOM 2026 C C . PRO B 1 91 ? -22.032 -19.572 -30.603 1.00 45.44 498 PRO B C 1
ATOM 2027 O O . PRO B 1 91 ? -22.100 -20.200 -31.667 1.00 52.17 498 PRO B O 1
ATOM 2031 N N . LYS B 1 92 ? -20.890 -19.427 -29.942 1.00 45.01 499 LYS B N 1
ATOM 2032 C CA . LYS B 1 92 ? -19.646 -19.974 -30.458 1.00 48.25 499 LYS B CA 1
ATOM 2033 C C . LYS B 1 92 ? -19.446 -21.438 -30.099 1.00 44.13 499 LYS B C 1
ATOM 2034 O O . LYS B 1 92 ? -18.416 -22.013 -30.467 1.00 44.59 499 LYS B O 1
ATOM 2040 N N . SER B 1 93 ? -20.403 -22.062 -29.412 1.00 38.92 500 SER B N 1
ATOM 2041 C CA . SER B 1 93 ? -20.149 -23.379 -28.837 1.00 35.29 500 SER B CA 1
ATOM 2042 C C . SER B 1 93 ? -20.178 -24.488 -29.884 1.00 37.36 500 SER B C 1
ATOM 2043 O O . SER B 1 93 ? -19.396 -25.442 -29.796 1.00 36.00 500 SER B O 1
ATOM 2046 N N . PHE B 1 94 ? -21.061 -24.390 -30.882 1.00 36.39 501 PHE B N 1
ATOM 2047 C CA . PHE B 1 94 ? -21.278 -25.533 -31.764 1.00 36.99 501 PHE B CA 1
ATOM 2048 C C . PHE B 1 94 ? -20.084 -25.790 -32.675 1.00 35.64 501 PHE B C 1
ATOM 2049 O O . PHE B 1 94 ? -19.746 -26.949 -32.943 1.00 36.18 501 PHE B O 1
ATOM 2057 N N . ALA B 1 95 ? -19.439 -24.727 -33.167 1.00 30.02 502 ALA B N 1
ATOM 2058 C CA . ALA B 1 95 ? -18.348 -24.892 -34.127 1.00 34.33 502 ALA B CA 1
ATOM 2059 C C . ALA B 1 95 ? -17.240 -25.781 -33.572 1.00 32.16 502 ALA B C 1
ATOM 2060 O O . ALA B 1 95 ? -16.735 -26.667 -34.273 1.00 35.37 502 ALA B O 1
ATOM 2062 N N . HIS B 1 96 ? -16.840 -25.554 -32.320 1.00 30.56 503 HIS B N 1
ATOM 2063 C CA . HIS B 1 96 ? -15.821 -26.401 -31.707 1.00 35.46 503 HIS B CA 1
ATOM 2064 C C . HIS B 1 96 ? -16.294 -27.848 -31.625 1.00 30.40 503 HIS B C 1
ATOM 2065 O O . HIS B 1 96 ? -15.542 -28.778 -31.941 1.00 28.75 503 HIS B O 1
ATOM 2072 N N . CYS B 1 97 ? -17.551 -28.049 -31.226 1.00 30.86 504 CYS B N 1
ATOM 2073 C CA . CYS B 1 97 ? -18.102 -29.394 -31.103 1.00 28.81 504 CYS B CA 1
ATOM 2074 C C . CYS B 1 97 ? -18.159 -30.096 -32.455 1.00 34.35 504 CYS B C 1
ATOM 2075 O O . CYS B 1 97 ? -17.840 -31.288 -32.558 1.00 31.64 504 CYS B O 1
ATOM 2078 N N . ALA B 1 98 ? -18.556 -29.374 -33.505 1.00 32.38 505 ALA B N 1
ATOM 2079 C CA . ALA B 1 98 ? -18.550 -29.960 -34.840 1.00 34.06 505 ALA B CA 1
ATOM 2080 C C . ALA B 1 98 ? -17.135 -30.299 -35.286 1.00 35.55 505 ALA B C 1
ATOM 2081 O O . ALA B 1 98 ? -16.925 -31.303 -35.978 1.00 32.49 505 ALA B O 1
ATOM 2083 N N . SER B 1 99 ? -16.152 -29.489 -34.887 1.00 30.11 506 SER B N 1
ATOM 2084 C CA . SER B 1 99 ? -14.768 -29.773 -35.251 1.00 35.51 506 SER B CA 1
ATOM 2085 C C . SER B 1 99 ? -14.284 -31.068 -34.607 1.00 33.61 506 SER B C 1
ATOM 2086 O O . SER B 1 99 ? -13.557 -31.847 -35.238 1.00 33.61 506 SER B O 1
ATOM 2089 N N . VAL B 1 100 ? -14.674 -31.313 -33.354 1.00 31.83 507 VAL B N 1
ATOM 2090 C CA . VAL B 1 100 ? -14.323 -32.567 -32.687 1.00 30.12 507 VAL B CA 1
ATOM 2091 C C . VAL B 1 100 ? -14.917 -33.752 -33.438 1.00 31.60 507 VAL B C 1
ATOM 2092 O O . VAL B 1 100 ? -14.257 -34.782 -33.634 1.00 28.45 507 VAL B O 1
ATOM 2096 N N . TYR B 1 101 ? -16.172 -33.626 -33.870 1.00 29.30 508 TYR B N 1
ATOM 2097 C CA . TYR B 1 101 ? -16.809 -34.683 -34.647 1.00 33.00 508 TYR B CA 1
ATOM 2098 C C . TYR B 1 101 ? -16.028 -34.987 -35.923 1.00 37.17 508 TYR B C 1
ATOM 2099 O O . TYR B 1 101 ? -15.786 -36.156 -36.249 1.00 31.79 508 TYR B O 1
ATOM 2108 N N . LYS B 1 102 ? -15.632 -33.944 -36.663 1.00 34.52 509 LYS B N 1
ATOM 2109 C CA . LYS B 1 102 ? -14.936 -34.154 -37.931 1.00 34.94 509 LYS B CA 1
ATOM 2110 C C . LYS B 1 102 ? -13.593 -34.845 -37.723 1.00 35.17 509 LYS B C 1
ATOM 2111 O O . LYS B 1 102 ? -13.209 -35.723 -38.506 1.00 32.34 509 LYS B O 1
ATOM 2117 N N . HIS B 1 103 ? -12.862 -34.462 -36.676 1.00 32.73 510 HIS B N 1
ATOM 2118 C CA . HIS B 1 103 ? -11.515 -34.982 -36.480 1.00 36.23 510 HIS B CA 1
ATOM 2119 C C . HIS B 1 103 ? -11.481 -36.376 -35.866 1.00 36.45 510 HIS B C 1
ATOM 2120 O O . HIS B 1 103 ? -10.453 -37.054 -35.979 1.00 37.28 510 HIS B O 1
ATOM 2127 N N . HIS B 1 104 ? -12.561 -36.825 -35.222 1.00 35.23 511 HIS B N 1
ATOM 2128 C CA . HIS B 1 104 ? -12.513 -38.063 -34.448 1.00 33.65 511 HIS B CA 1
ATOM 2129 C C . HIS B 1 104 ? -13.616 -39.066 -34.752 1.00 35.43 511 HIS B C 1
ATOM 2130 O O . HIS B 1 104 ? -13.422 -40.255 -34.467 1.00 34.24 511 HIS B O 1
ATOM 2137 N N . TYR B 1 105 ? -14.755 -38.651 -35.309 1.00 31.75 512 TYR B N 1
ATOM 2138 C CA . TYR B 1 105 ? -15.893 -39.548 -35.457 1.00 31.33 512 TYR B CA 1
ATOM 2139 C C . TYR B 1 105 ? -16.546 -39.548 -36.831 1.00 39.33 512 TYR B C 1
ATOM 2140 O O . TYR B 1 105 ? -17.315 -40.474 -37.116 1.00 37.80 512 TYR B O 1
ATOM 2149 N N . MET B 1 106 ? -16.253 -38.566 -37.688 1.00 37.74 513 MET B N 1
ATOM 2150 C CA A MET B 1 106 ? -17.018 -38.371 -38.916 0.82 39.69 513 MET B CA 1
ATOM 2151 C CA B MET B 1 106 ? -17.009 -38.368 -38.923 0.18 39.82 513 MET B CA 1
ATOM 2152 C C . MET B 1 106 ? -17.123 -39.653 -39.736 1.00 49.21 513 MET B C 1
ATOM 2153 O O . MET B 1 106 ? -18.225 -40.159 -39.981 1.00 56.11 513 MET B O 1
ATOM 2162 N N . ASP B 1 107 ? -15.988 -40.193 -40.177 1.00 39.74 514 ASP B N 1
ATOM 2163 C CA . ASP B 1 107 ? -15.995 -41.360 -41.052 1.00 47.56 514 ASP B CA 1
ATOM 2164 C C . ASP B 1 107 ? -15.658 -42.650 -40.313 1.00 43.17 514 ASP B C 1
ATOM 2165 O O . ASP B 1 107 ? -15.147 -43.599 -40.917 1.00 48.79 514 ASP B O 1
ATOM 2170 N N . GLY B 1 108 ? -15.942 -42.705 -39.013 1.00 45.30 515 GLY B N 1
ATOM 2171 C CA . GLY B 1 108 ? -15.839 -43.929 -38.251 1.00 45.14 515 GLY B CA 1
ATOM 2172 C C . GLY B 1 108 ? -17.178 -44.636 -38.156 1.00 44.98 515 GLY B C 1
ATOM 2173 O O . GLY B 1 108 ? -18.145 -44.305 -38.843 1.00 49.04 515 GLY B O 1
ATOM 2174 N N . GLN B 1 109 ? -17.229 -45.629 -37.271 1.00 51.05 516 GLN B N 1
ATOM 2175 C CA . GLN B 1 109 ? -18.436 -46.421 -37.078 1.00 50.92 516 GLN B CA 1
ATOM 2176 C C . GLN B 1 109 ? -19.089 -46.193 -35.722 1.00 50.64 516 GLN B C 1
ATOM 2177 O O . GLN B 1 109 ? -20.173 -46.733 -35.474 1.00 53.00 516 GLN B O 1
ATOM 2183 N N . THR B 1 110 ? -18.468 -45.413 -34.845 1.00 42.34 517 THR B N 1
ATOM 2184 C CA . THR B 1 110 ? -19.042 -45.137 -33.532 1.00 40.55 517 THR B CA 1
ATOM 2185 C C . THR B 1 110 ? -20.274 -44.255 -33.689 1.00 35.23 517 THR B C 1
ATOM 2186 O O . THR B 1 110 ? -20.181 -43.188 -34.308 1.00 38.33 517 THR B O 1
ATOM 2190 N N . PRO B 1 111 ? -21.435 -44.658 -33.176 1.00 31.96 518 PRO B N 1
ATOM 2191 C CA . PRO B 1 111 ? -22.613 -43.787 -33.254 1.00 33.61 518 PRO B CA 1
ATOM 2192 C C . PRO B 1 111 ? -22.391 -42.505 -32.465 1.00 34.12 518 PRO B C 1
ATOM 2193 O O . PRO B 1 111 ? -21.731 -42.496 -31.422 1.00 32.33 518 PRO B O 1
ATOM 2197 N N . CYS B 1 112 ? -22.963 -41.416 -32.973 1.00 32.38 519 CYS B N 1
ATOM 2198 C CA A CYS B 1 112 ? -22.813 -40.097 -32.374 0.84 33.76 519 CYS B CA 1
ATOM 2199 C CA B CYS B 1 112 ? -22.808 -40.093 -32.387 0.16 33.70 519 CYS B CA 1
ATOM 2200 C C . CYS B 1 112 ? -24.172 -39.453 -32.181 1.00 30.31 519 CYS B C 1
ATOM 2201 O O . CYS B 1 112 ? -25.063 -39.587 -33.025 1.00 33.94 519 CYS B O 1
ATOM 2206 N N . LEU B 1 113 ? -24.319 -38.755 -31.061 1.00 31.73 520 LEU B N 1
ATOM 2207 C CA . LEU B 1 113 ? -25.524 -38.003 -30.746 1.00 29.47 520 LEU B CA 1
ATOM 2208 C C . LEU B 1 113 ? -25.099 -36.609 -30.320 1.00 32.01 520 LEU B C 1
ATOM 2209 O O . LEU B 1 113 ? -24.337 -36.459 -29.360 1.00 30.93 520 LEU B O 1
ATOM 2214 N N . PHE B 1 114 ? -25.565 -35.596 -31.044 1.00 30.71 521 PHE B N 1
ATOM 2215 C CA . PHE B 1 114 ? -25.325 -34.216 -30.649 1.00 25.91 521 PHE B CA 1
ATOM 2216 C C . PHE B 1 114 ? -26.373 -33.798 -29.630 1.00 29.96 521 PHE B C 1
ATOM 2217 O O . PHE B 1 114 ? -27.567 -34.055 -29.813 1.00 32.82 521 PHE B O 1
ATOM 2225 N N . VAL B 1 115 ? -25.928 -33.156 -28.553 1.00 22.97 522 VAL B N 1
ATOM 2226 C CA . VAL B 1 115 ? -26.811 -32.729 -27.475 1.00 24.00 522 VAL B CA 1
ATOM 2227 C C . VAL B 1 115 ? -26.622 -31.237 -27.247 1.00 30.38 522 VAL B C 1
ATOM 2228 O O . VAL B 1 115 ? -25.503 -30.783 -26.980 1.00 28.23 522 VAL B O 1
ATOM 2232 N N . SER B 1 116 ? -27.717 -30.484 -27.339 1.00 30.65 523 SER B N 1
ATOM 2233 C CA . SER B 1 116 ? -27.714 -29.044 -27.107 1.00 29.63 523 SER B CA 1
ATOM 2234 C C . SER B 1 116 ? -28.112 -28.793 -25.656 1.00 30.45 523 SER B C 1
ATOM 2235 O O . SER B 1 116 ? -29.281 -28.946 -25.288 1.00 30.45 523 SER B O 1
ATOM 2238 N N . SER B 1 117 ? -27.141 -28.414 -24.829 1.00 25.82 524 SER B N 1
ATOM 2239 C CA . SER B 1 117 ? -27.379 -28.286 -23.400 1.00 29.84 524 SER B CA 1
ATOM 2240 C C . SER B 1 117 ? -27.964 -26.916 -23.062 1.00 30.91 524 SER B C 1
ATOM 2241 O O . SER B 1 117 ? -28.034 -26.012 -23.898 1.00 31.17 524 SER B O 1
ATOM 2244 N N . LYS B 1 118 ? -28.389 -26.778 -21.804 1.00 28.17 525 LYS B N 1
ATOM 2245 C CA . LYS B 1 118 ? -28.890 -25.511 -21.262 1.00 39.42 525 LYS B CA 1
ATOM 2246 C C . LYS B 1 118 ? -30.055 -24.973 -22.093 1.00 37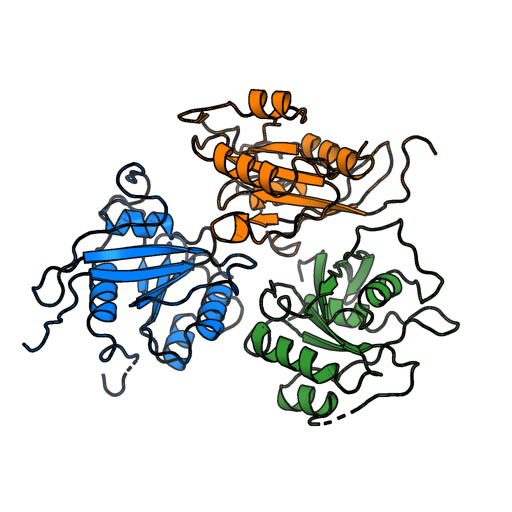.30 525 LYS B C 1
ATOM 2247 O O . LYS B 1 118 ? -30.106 -23.793 -22.445 1.00 40.23 525 LYS B O 1
ATOM 2253 N N . ALA B 1 119 ? -31.001 -25.860 -22.408 1.00 34.98 526 ALA B N 1
ATOM 2254 C CA . ALA B 1 119 ? -32.160 -25.468 -23.200 1.00 39.82 526 ALA B CA 1
ATOM 2255 C C . ALA B 1 119 ? -33.098 -24.543 -22.437 1.00 43.43 526 ALA B C 1
ATOM 2256 O O . ALA B 1 119 ? -33.937 -23.883 -23.060 1.00 47.00 526 ALA B O 1
ATOM 2258 N N . ASP B 1 120 ? -32.978 -24.482 -21.108 1.00 36.79 527 ASP B N 1
ATOM 2259 C CA . ASP B 1 120 ? -33.783 -23.572 -20.301 1.00 39.64 527 ASP B CA 1
ATOM 2260 C C . ASP B 1 120 ? -33.356 -22.116 -20.437 1.00 42.48 527 ASP B C 1
ATOM 2261 O O . ASP B 1 120 ? -34.089 -21.228 -19.987 1.00 38.86 527 ASP B O 1
ATOM 2266 N N . LEU B 1 121 ? -32.203 -21.848 -21.023 1.00 43.86 528 LEU B N 1
ATOM 2267 C CA . LEU B 1 121 ? -31.696 -20.493 -21.166 1.00 44.89 528 LEU B CA 1
ATOM 2268 C C . LEU B 1 121 ? -32.002 -19.948 -22.555 1.00 47.61 528 LEU B C 1
ATOM 2269 O O . LEU B 1 121 ? -32.275 -20.712 -23.487 1.00 48.26 528 LEU B O 1
ATOM 2274 N N . PRO B 1 122 ? -31.998 -18.622 -22.727 1.00 44.04 529 PRO B N 1
ATOM 2275 C CA . PRO B 1 122 ? -32.204 -18.054 -24.066 1.00 49.70 529 PRO B CA 1
ATOM 2276 C C . PRO B 1 122 ? -31.158 -18.563 -25.047 1.00 55.71 529 PRO B C 1
ATOM 2277 O O . PRO B 1 122 ? -29.980 -18.705 -24.713 1.00 57.40 529 PRO B O 1
ATOM 2281 N N . GLU B 1 123 ? -31.602 -18.834 -26.272 1.00 56.53 530 GLU B N 1
ATOM 2282 C CA . GLU B 1 123 ? -30.752 -19.482 -27.258 1.00 58.45 530 GLU B CA 1
ATOM 2283 C C . GLU B 1 123 ? -29.675 -18.531 -27.772 1.00 60.22 530 GLU B C 1
ATOM 2284 O O . GLU B 1 123 ? -29.795 -17.304 -27.698 1.00 54.12 530 GLU B O 1
ATOM 2290 N N . GLY B 1 124 ? -28.604 -19.123 -28.298 1.00 62.03 531 GLY B N 1
ATOM 2291 C CA . GLY B 1 124 ? -27.528 -18.369 -28.910 1.00 59.97 531 GLY B CA 1
ATOM 2292 C C . GLY B 1 124 ? -27.015 -19.039 -30.168 1.00 59.31 531 GLY B C 1
ATOM 2293 O O . GLY B 1 124 ? -26.267 -20.019 -30.094 1.00 61.60 531 GLY B O 1
ATOM 2294 N N . VAL B 1 125 ? -27.408 -18.525 -31.330 1.00 65.62 532 VAL B N 1
ATOM 2295 C CA . VAL B 1 125 ? -27.083 -19.135 -32.614 1.00 70.02 532 VAL B CA 1
ATOM 2296 C C . VAL B 1 125 ? -25.882 -18.422 -33.223 1.00 73.56 532 VAL B C 1
ATOM 2297 O O . VAL B 1 125 ? -25.740 -17.199 -33.097 1.00 72.54 532 VAL B O 1
ATOM 2301 N N . ALA B 1 126 ? -25.028 -19.193 -33.897 1.00 74.27 533 ALA B N 1
ATOM 2302 C CA . ALA B 1 126 ? -23.678 -18.781 -34.254 1.00 76.46 533 ALA B CA 1
ATOM 2303 C C . ALA B 1 126 ? -23.666 -17.589 -35.215 1.00 80.01 533 ALA B C 1
ATOM 2304 O O . ALA B 1 126 ? -24.694 -17.130 -35.717 1.00 73.32 533 ALA B O 1
ATOM 2306 N N . VAL B 1 127 ? -22.448 -17.104 -35.473 1.00 83.16 534 VAL B N 1
ATOM 2307 C CA . VAL B 1 127 ? -22.243 -15.941 -36.329 1.00 84.89 534 VAL B CA 1
ATOM 2308 C C . VAL B 1 127 ? -22.298 -16.329 -37.801 1.00 85.34 534 VAL B C 1
ATOM 2309 O O . VAL B 1 127 ? -22.829 -15.582 -38.631 1.00 84.13 534 VAL B O 1
ATOM 2313 N N . SER B 1 128 ? -21.754 -17.493 -38.150 1.00 85.37 535 SER B N 1
ATOM 2314 C CA . SER B 1 128 ? -21.575 -17.891 -39.542 1.00 83.41 535 SER B CA 1
ATOM 2315 C C . SER B 1 128 ? -22.473 -19.036 -39.980 1.00 82.98 535 SER B C 1
ATOM 2316 O O . SER B 1 128 ? -23.031 -18.986 -41.079 1.00 89.38 535 SER B O 1
ATOM 2319 N N . GLY B 1 129 ? -22.634 -20.066 -39.157 1.00 73.57 536 GLY B N 1
ATOM 2320 C CA . GLY B 1 129 ? -23.354 -21.258 -39.575 1.00 72.59 536 GLY B CA 1
ATOM 2321 C C . GLY B 1 129 ? -22.378 -22.336 -40.011 1.00 73.19 536 GLY B C 1
ATOM 2322 O O . GLY B 1 129 ? -21.167 -22.097 -40.000 1.00 74.89 536 GLY B O 1
ATOM 2323 N N . PRO B 1 130 ? -22.875 -23.532 -40.387 1.00 68.93 537 PRO B N 1
ATOM 2324 C CA . PRO B 1 130 ? -24.293 -23.926 -40.451 1.00 61.61 537 PRO B CA 1
ATOM 2325 C C . PRO B 1 130 ? -24.926 -24.106 -39.080 1.00 58.10 537 PRO B C 1
ATOM 2326 O O . PRO B 1 130 ? -24.211 -24.163 -38.081 1.00 59.86 537 PRO B O 1
ATOM 2330 N N . SER B 1 131 ? -26.256 -24.188 -39.027 1.00 50.67 538 SER B N 1
ATOM 2331 C CA . SER B 1 131 ? -26.900 -24.458 -37.760 1.00 49.84 538 SER B CA 1
ATOM 2332 C C . SER B 1 131 ? -26.692 -25.927 -37.401 1.00 45.47 538 SER B C 1
ATOM 2333 O O . SER B 1 131 ? -26.404 -26.752 -38.274 1.00 42.56 538 SER B O 1
ATOM 2336 N N . PRO B 1 132 ? -26.808 -26.274 -36.115 1.00 42.75 539 PRO B N 1
ATOM 2337 C CA . PRO B 1 132 ? -26.608 -27.681 -35.719 1.00 38.78 539 PRO B CA 1
ATOM 2338 C C . PRO B 1 132 ? -27.472 -28.668 -36.488 1.00 40.05 539 PRO B C 1
ATOM 2339 O O . PRO B 1 132 ? -26.996 -29.755 -36.836 1.00 43.54 539 PRO B O 1
ATOM 2343 N N . ALA B 1 133 ? -28.724 -28.314 -36.785 1.00 42.53 540 ALA B N 1
ATOM 2344 C CA . ALA B 1 133 ? -29.611 -29.257 -37.463 1.00 42.89 540 ALA B CA 1
ATOM 2345 C C . ALA B 1 133 ? -29.180 -29.496 -38.907 1.00 40.98 540 ALA B C 1
ATOM 2346 O O . ALA B 1 133 ? -29.245 -30.631 -39.397 1.00 44.78 540 ALA B O 1
ATOM 2348 N N . GLU B 1 134 ? -28.738 -28.445 -39.607 1.00 42.57 541 GLU B N 1
ATOM 2349 C CA . GLU B 1 134 ? -28.278 -28.617 -40.984 1.00 43.29 541 GLU B CA 1
ATOM 2350 C C . GLU B 1 134 ? -26.976 -29.402 -41.034 1.00 46.21 541 GLU B C 1
ATOM 2351 O O . GLU B 1 134 ? -26.760 -30.197 -41.956 1.00 44.85 541 GLU B O 1
ATOM 2357 N N . PHE B 1 135 ? -26.091 -29.175 -40.060 1.00 42.68 542 PHE B N 1
ATOM 2358 C CA . PHE B 1 135 ? -24.849 -29.937 -39.999 1.00 40.93 542 PHE B CA 1
ATOM 2359 C C . PHE B 1 135 ? -25.131 -31.423 -39.834 1.00 35.83 542 PHE B C 1
ATOM 2360 O O . PHE B 1 135 ? -24.503 -32.257 -40.495 1.00 43.28 542 PHE B O 1
ATOM 2368 N N . CYS B 1 136 ? -26.075 -31.773 -38.956 1.00 40.18 543 CYS B N 1
ATOM 2369 C CA . CYS B 1 136 ? -26.365 -33.181 -38.709 1.00 38.46 543 CYS B CA 1
ATOM 2370 C C . CYS B 1 136 ? -27.041 -33.829 -39.908 1.00 43.78 543 CYS B C 1
ATOM 2371 O O . CYS B 1 136 ? -26.726 -34.971 -40.263 1.00 46.58 543 CYS B O 1
ATOM 2374 N N . ARG B 1 137 ? -27.977 -33.123 -40.542 1.00 44.55 544 ARG B N 1
ATOM 2375 C CA . ARG B 1 137 ? -28.619 -33.669 -41.733 1.00 44.18 544 ARG B CA 1
ATOM 2376 C C . ARG B 1 137 ? -27.611 -33.843 -42.861 1.00 49.65 544 ARG B C 1
ATOM 2377 O O . ARG B 1 137 ? -27.636 -34.852 -43.578 1.00 51.48 544 ARG B O 1
ATOM 2385 N N . LYS B 1 138 ? -26.693 -32.882 -43.008 1.00 46.46 545 LYS B N 1
ATOM 2386 C CA . LYS B 1 138 ? -25.631 -32.987 -44.008 1.00 43.44 545 LYS B CA 1
ATOM 2387 C C . LYS B 1 138 ? -24.742 -34.196 -43.741 1.00 52.54 545 LYS B C 1
ATOM 2388 O O . LYS B 1 138 ? -24.497 -35.013 -44.637 1.00 49.78 545 LYS B O 1
ATOM 2394 N N . HIS B 1 139 ? -24.247 -34.326 -42.515 1.00 44.58 546 HIS B N 1
ATOM 2395 C CA . HIS B 1 139 ? -23.448 -35.479 -42.128 1.00 45.71 546 HIS B CA 1
ATOM 2396 C C . HIS B 1 139 ? -24.294 -36.667 -41.696 1.00 47.22 546 HIS B C 1
ATOM 2397 O O . HIS B 1 139 ? -23.756 -37.617 -41.114 1.00 52.67 546 HIS B O 1
ATOM 2404 N N . ARG B 1 140 ? -25.603 -36.636 -41.965 1.00 49.23 547 ARG B N 1
ATOM 2405 C CA . ARG B 1 140 ? -26.502 -37.789 -41.826 1.00 52.44 547 ARG B CA 1
ATOM 2406 C C . ARG B 1 140 ? -26.560 -38.316 -40.390 1.00 47.41 547 ARG B C 1
ATOM 2407 O O . ARG B 1 140 ? -26.784 -39.514 -40.175 1.00 48.65 547 ARG B O 1
ATOM 2415 N N . LEU B 1 141 ? -26.371 -37.449 -39.422 1.00 49.01 548 LEU B N 1
ATOM 2416 C CA . LEU B 1 141 ? -26.500 -37.786 -38.015 1.00 49.35 548 LEU B CA 1
ATOM 2417 C C . LEU B 1 141 ? -27.939 -37.600 -37.561 1.00 41.86 548 LEU B C 1
ATOM 2418 O O . LEU B 1 141 ? -28.738 -36.956 -38.248 1.00 42.24 548 LEU B O 1
ATOM 2423 N N . PRO B 1 142 ? -28.316 -38.175 -36.419 1.00 42.91 549 PRO B N 1
ATOM 2424 C CA . PRO B 1 142 ? -29.600 -37.809 -35.816 1.00 37.20 549 PRO B CA 1
ATOM 2425 C C . PRO B 1 142 ? -29.645 -36.311 -35.552 1.00 40.46 549 PRO B C 1
ATOM 2426 O O . PRO B 1 142 ? -28.617 -35.637 -35.457 1.00 38.76 549 PRO B O 1
ATOM 2430 N N . ALA B 1 143 ? -30.862 -35.785 -35.460 1.00 43.32 550 ALA B N 1
ATOM 2431 C CA . ALA B 1 143 ? -31.020 -34.378 -35.141 1.00 45.48 550 ALA B CA 1
ATOM 2432 C C . ALA B 1 143 ? -30.469 -34.104 -33.742 1.00 41.55 550 ALA B C 1
ATOM 2433 O O . ALA B 1 143 ? -30.545 -34.964 -32.859 1.00 44.65 550 ALA B O 1
ATOM 2435 N N . PRO B 1 144 ? -29.882 -32.928 -33.520 1.00 40.23 551 PRO B N 1
ATOM 2436 C CA . PRO B 1 144 ? -29.424 -32.582 -32.168 1.00 41.43 551 PRO B CA 1
ATOM 2437 C C . PRO B 1 144 ? -30.584 -32.581 -31.185 1.00 40.56 551 PRO B C 1
ATOM 2438 O O . PRO B 1 144 ? -31.690 -32.140 -31.501 1.00 44.84 551 PRO B O 1
ATOM 2442 N N . VAL B 1 145 ? -30.327 -33.101 -29.992 1.00 33.67 552 VAL B N 1
ATOM 2443 C CA . VAL B 1 145 ? -31.351 -33.281 -28.966 1.00 32.35 552 VAL B CA 1
ATOM 2444 C C . VAL B 1 145 ? -31.164 -32.192 -27.916 1.00 33.05 552 VAL B C 1
ATOM 2445 O O . VAL B 1 145 ? -30.070 -32.088 -27.342 1.00 33.94 552 VAL B O 1
ATOM 2449 N N . PRO B 1 146 ? -32.177 -31.375 -27.635 1.00 37.28 553 PRO B N 1
ATOM 2450 C CA . PRO B 1 146 ? -32.049 -30.394 -26.554 1.00 38.92 553 PRO B CA 1
ATOM 2451 C C . PRO B 1 146 ? -32.126 -31.071 -25.197 1.00 37.44 553 PRO B C 1
ATOM 2452 O O . PRO B 1 146 ? -32.802 -32.086 -25.020 1.00 37.09 553 PRO B O 1
ATOM 2456 N N . PHE B 1 147 ? -31.413 -30.499 -24.229 1.00 33.14 554 PHE B N 1
ATOM 2457 C CA . PHE B 1 147 ? -31.437 -31.028 -22.875 1.00 34.62 554 PHE B CA 1
ATOM 2458 C C . PHE B 1 147 ? -31.321 -29.882 -21.886 1.00 36.80 554 PHE B C 1
ATOM 2459 O O . PHE B 1 147 ? -30.683 -28.862 -22.165 1.00 36.64 554 PHE B O 1
ATOM 2467 N N . SER B 1 148 ? -31.945 -30.059 -20.723 1.00 35.15 555 SER B N 1
ATOM 2468 C CA . SER B 1 148 ? -31.837 -29.091 -19.644 1.00 34.01 555 SER B CA 1
ATOM 2469 C C . SER B 1 148 ? -31.791 -29.810 -18.307 1.00 31.84 555 SER B C 1
ATOM 2470 O O . SER B 1 148 ? -32.482 -30.813 -18.101 1.00 37.03 555 SER B O 1
ATOM 2473 N N A CYS B 1 149 ? -30.954 -29.301 -17.400 0.77 33.06 556 CYS B N 1
ATOM 2474 N N B CYS B 1 149 ? -30.982 -29.274 -17.402 0.23 33.43 556 CYS B N 1
ATOM 2475 C CA A CYS B 1 149 ? -30.845 -29.819 -16.040 0.77 33.96 556 CYS B CA 1
ATOM 2476 C CA B CYS B 1 149 ? -30.842 -29.801 -16.057 0.23 34.34 556 CYS B CA 1
ATOM 2477 C C A CYS B 1 149 ? -31.559 -28.957 -15.006 0.77 37.96 556 CYS B C 1
ATOM 2478 C C B CYS B 1 149 ? -31.568 -28.959 -15.015 0.23 37.90 556 CYS B C 1
ATOM 2479 O O A CYS B 1 149 ? -31.714 -29.398 -13.861 0.77 36.68 556 CYS B O 1
ATOM 2480 O O B CYS B 1 149 ? -31.772 -29.427 -13.890 0.23 36.99 556 CYS B O 1
ATOM 2485 N N . ALA B 1 150 ? -31.982 -27.747 -15.369 1.00 41.32 557 ALA B N 1
ATOM 2486 C CA . ALA B 1 150 ? -32.556 -26.812 -14.415 1.00 43.78 557 ALA B CA 1
ATOM 2487 C C . ALA B 1 150 ? -34.023 -27.131 -14.141 1.00 47.56 557 ALA B C 1
ATOM 2488 O O . ALA B 1 150 ? -34.575 -28.131 -14.605 1.00 48.32 557 ALA B O 1
ATOM 2490 N N . GLY B 1 151 ? -34.662 -26.258 -13.367 1.00 65.29 558 GLY B N 1
ATOM 2491 C CA . GLY B 1 151 ? -36.087 -26.330 -13.153 1.00 73.60 558 GLY B CA 1
ATOM 2492 C C . GLY B 1 151 ? -36.475 -27.068 -11.890 1.00 75.27 558 GLY B C 1
ATOM 2493 O O . GLY B 1 151 ? -35.631 -27.569 -11.141 1.00 74.73 558 GLY B O 1
ATOM 2494 N N . PRO B 1 152 ? -37.780 -27.137 -11.629 1.00 79.79 559 PRO B N 1
ATOM 2495 C CA . PRO B 1 152 ? -38.262 -27.852 -10.440 1.00 81.75 559 PRO B CA 1
ATOM 2496 C C . PRO B 1 152 ? -38.256 -29.359 -10.637 1.00 78.06 559 PRO B C 1
ATOM 2497 O O . PRO B 1 152 ? -37.682 -30.100 -9.832 1.00 72.67 559 PRO B O 1
ATOM 2501 N N . ALA B 1 153 ? -38.893 -29.813 -11.715 1.00 77.39 560 ALA B N 1
ATOM 2502 C CA . ALA B 1 153 ? -39.051 -31.240 -11.957 1.00 79.61 560 ALA B CA 1
ATOM 2503 C C . ALA B 1 153 ? -37.701 -31.913 -12.171 1.00 76.42 560 ALA B C 1
ATOM 2504 O O . ALA B 1 153 ? -36.743 -31.304 -12.656 1.00 76.67 560 ALA B O 1
ATOM 2506 N N . GLU B 1 154 ? -37.635 -33.187 -11.798 1.00 70.76 561 GLU B N 1
ATOM 2507 C CA . GLU B 1 154 ? -36.419 -33.957 -11.988 1.00 67.15 561 GLU B CA 1
ATOM 2508 C C . GLU B 1 154 ? -36.145 -34.124 -13.483 1.00 67.96 561 GLU B C 1
ATOM 2509 O O . GLU B 1 154 ? -37.078 -34.170 -14.291 1.00 66.66 561 GLU B O 1
ATOM 2515 N N . PRO B 1 155 ? -34.873 -34.200 -13.881 1.00 64.07 562 PRO B N 1
ATOM 2516 C CA . PRO B 1 155 ? -34.545 -34.213 -15.312 1.00 56.92 562 PRO B CA 1
ATOM 2517 C C . PRO B 1 155 ? -35.157 -35.405 -16.034 1.00 57.41 562 PRO B C 1
ATOM 2518 O O . PRO B 1 155 ? -35.486 -36.433 -15.438 1.00 53.25 562 PRO B O 1
ATOM 2522 N N . SER B 1 156 ? -35.310 -35.243 -17.346 1.00 55.31 563 SER B N 1
ATOM 2523 C CA . SER B 1 156 ? -35.841 -36.300 -18.190 1.00 57.30 563 SER B CA 1
ATOM 2524 C C . SER B 1 156 ? -34.858 -37.466 -18.278 1.00 55.63 563 SER B C 1
ATOM 2525 O O . SER B 1 156 ? -33.652 -37.322 -18.055 1.00 55.27 563 SER B O 1
ATOM 2528 N N . THR B 1 157 ? -35.396 -38.639 -18.608 1.00 54.93 564 THR B N 1
ATOM 2529 C CA . THR B 1 157 ? -34.604 -39.849 -18.779 1.00 47.50 564 THR B CA 1
ATOM 2530 C C . THR B 1 157 ? -34.558 -40.321 -20.225 1.00 46.79 564 THR B C 1
ATOM 2531 O O . THR B 1 157 ? -33.906 -41.332 -20.513 1.00 45.11 564 THR B O 1
ATOM 2535 N N . THR B 1 158 ? -35.219 -39.609 -21.141 1.00 49.07 565 THR B N 1
ATOM 2536 C CA . THR B 1 158 ? -35.355 -40.082 -22.516 1.00 47.97 565 THR B CA 1
ATOM 2537 C C . THR B 1 158 ? -34.007 -40.164 -23.224 1.00 41.67 565 THR B C 1
ATOM 2538 O O . THR B 1 158 ? -33.733 -41.137 -23.937 1.00 38.54 565 THR B O 1
ATOM 2542 N N . ILE B 1 159 ? -33.157 -39.151 -23.047 1.00 34.51 566 ILE B N 1
ATOM 2543 C CA . ILE B 1 159 ? -31.901 -39.104 -23.789 1.00 33.52 566 ILE B CA 1
ATOM 2544 C C . ILE B 1 159 ? -30.966 -40.227 -23.356 1.00 30.98 566 ILE B C 1
ATOM 2545 O O . ILE B 1 159 ? -30.162 -40.718 -24.157 1.00 30.99 566 ILE B O 1
ATOM 2550 N N . PHE B 1 160 ? -31.052 -40.661 -22.099 1.00 30.92 567 PHE B N 1
ATOM 2551 C CA . PHE B 1 160 ? -30.149 -41.707 -21.638 1.00 31.11 567 PHE B CA 1
ATOM 2552 C C . PHE B 1 160 ? -30.566 -43.066 -22.183 1.00 32.00 567 PHE B C 1
ATOM 2553 O O . PHE B 1 160 ? -29.710 -43.890 -22.526 1.00 31.25 567 PHE B O 1
ATOM 2561 N N . THR B 1 161 ? -31.876 -43.308 -22.294 1.00 33.99 568 THR B N 1
ATOM 2562 C CA . THR B 1 161 ? -32.353 -44.501 -22.985 1.00 35.03 568 THR B CA 1
ATOM 2563 C C . THR B 1 161 ? -31.938 -44.481 -24.450 1.00 35.05 568 THR B C 1
ATOM 2564 O O . THR B 1 161 ? -31.525 -45.508 -25.003 1.00 31.25 568 THR B O 1
ATOM 2568 N N . GLN B 1 162 ? -32.038 -43.316 -25.093 1.00 33.33 569 GLN B N 1
ATOM 2569 C CA . GLN B 1 162 ? -31.622 -43.202 -26.485 1.00 31.73 569 GLN B CA 1
ATOM 2570 C C . GLN B 1 162 ? -30.136 -43.497 -26.641 1.00 32.80 569 GLN B C 1
ATOM 2571 O O . GLN B 1 162 ? -29.732 -44.204 -27.570 1.00 28.57 569 GLN B O 1
ATOM 2577 N N . LEU B 1 163 ? -29.307 -42.978 -25.731 1.00 28.21 570 LEU B N 1
ATOM 2578 C CA . LEU B 1 163 ? -27.870 -43.229 -25.813 1.00 27.07 570 LEU B CA 1
ATOM 2579 C C . LEU B 1 163 ? -27.550 -44.712 -25.633 1.00 24.86 570 LEU B C 1
ATOM 2580 O O . LEU B 1 163 ? -26.739 -45.274 -26.379 1.00 25.51 570 LEU B O 1
ATOM 2585 N N . ALA B 1 164 ? -28.171 -45.360 -24.646 1.00 27.89 571 ALA B N 1
ATOM 2586 C CA . ALA B 1 164 ? -27.908 -46.782 -24.426 1.00 29.81 571 ALA B CA 1
ATOM 2587 C C . ALA B 1 164 ? -28.320 -47.618 -25.633 1.00 27.93 571 ALA B C 1
ATOM 2588 O O . ALA B 1 164 ? -27.629 -48.576 -26.001 1.00 26.11 571 ALA B O 1
ATOM 2590 N N . THR B 1 165 ? -29.444 -47.268 -26.262 1.00 32.13 572 THR B N 1
ATOM 2591 C CA . THR B 1 165 ? -29.919 -48.028 -27.415 1.00 28.94 572 THR B CA 1
ATOM 2592 C C . THR B 1 165 ? -28.962 -47.895 -28.591 1.00 32.19 572 THR B C 1
ATOM 2593 O O . THR B 1 165 ? -28.632 -48.891 -29.245 1.00 31.30 572 THR B O 1
ATOM 2597 N N . MET B 1 166 ? -28.479 -46.677 -28.852 1.00 28.52 573 MET B N 1
ATOM 2598 C CA . MET B 1 166 ? -27.480 -46.483 -29.899 1.00 31.28 573 MET B CA 1
ATOM 2599 C C . MET B 1 166 ? -26.208 -47.261 -29.588 1.00 31.96 573 MET B C 1
ATOM 2600 O O . MET B 1 166 ? -25.573 -47.820 -30.492 1.00 35.27 573 MET B O 1
ATOM 2605 N N . ALA B 1 167 ? -25.822 -47.308 -28.311 1.00 24.42 574 ALA B N 1
ATOM 2606 C CA . ALA B 1 167 ? -24.638 -48.057 -27.909 1.00 24.92 574 ALA B CA 1
ATOM 2607 C C . ALA B 1 167 ? -24.843 -49.558 -28.085 1.00 27.91 574 ALA B C 1
ATOM 2608 O O . ALA B 1 167 ? -23.926 -50.268 -28.515 1.00 33.22 574 ALA B O 1
ATOM 2610 N N . ALA B 1 168 ? -26.040 -50.053 -27.758 1.00 29.24 575 ALA B N 1
ATOM 2611 C CA . ALA B 1 168 ? -26.294 -51.490 -27.794 1.00 28.19 575 ALA B CA 1
ATOM 2612 C C . ALA B 1 168 ? -26.417 -52.002 -29.225 1.00 34.44 575 ALA B C 1
ATOM 2613 O O . ALA B 1 168 ? -25.925 -53.092 -29.544 1.00 36.74 575 ALA B O 1
ATOM 2615 N N . PHE B 1 169 ? -27.068 -51.235 -30.097 1.00 32.77 576 PHE B N 1
ATOM 2616 C CA . PHE B 1 169 ? -27.287 -51.616 -31.492 1.00 40.19 576 PHE B CA 1
ATOM 2617 C C . PHE B 1 169 ? -26.837 -50.462 -32.374 1.00 37.36 576 PHE B C 1
ATOM 2618 O O . PHE B 1 169 ? -27.655 -49.647 -32.822 1.00 40.64 576 PHE B O 1
ATOM 2626 N N . PRO B 1 170 ? -25.533 -50.361 -32.643 1.00 39.61 577 PRO B N 1
ATOM 2627 C CA . PRO B 1 170 ? -25.021 -49.202 -33.394 1.00 50.26 577 PRO B CA 1
ATOM 2628 C C . PRO B 1 170 ? -25.557 -49.091 -34.812 1.00 56.18 577 PRO B C 1
ATOM 2629 O O . PRO B 1 170 ? -25.544 -47.989 -35.375 1.00 58.52 577 PRO B O 1
ATOM 2633 N N . HIS B 1 171 ? -26.034 -50.181 -35.404 1.00 56.17 578 HIS B N 1
ATOM 2634 C CA . HIS B 1 171 ? -26.495 -50.151 -36.789 1.00 63.47 578 HIS B CA 1
ATOM 2635 C C . HIS B 1 171 ? -28.015 -50.239 -36.881 1.00 59.37 578 HIS B C 1
ATOM 2636 O O . HIS B 1 171 ? -28.707 -49.221 -36.858 1.00 63.34 578 HIS B O 1
ATOM 2643 N N . THR C 1 5 ? -18.229 -44.999 4.109 1.00 54.26 412 THR C N 1
ATOM 2644 C CA . THR C 1 5 ? -18.138 -44.208 2.883 1.00 49.12 412 THR C CA 1
ATOM 2645 C C . THR C 1 5 ? -19.499 -44.085 2.202 1.00 39.73 412 THR C C 1
ATOM 2646 O O . THR C 1 5 ? -20.295 -45.024 2.210 1.00 43.09 412 THR C O 1
ATOM 2650 N N . GLN C 1 6 ? -19.768 -42.914 1.622 1.00 43.01 413 GLN C N 1
ATOM 2651 C CA . GLN C 1 6 ? -20.974 -42.717 0.827 1.00 44.27 413 GLN C CA 1
ATOM 2652 C C . GLN C 1 6 ? -20.811 -43.200 -0.612 1.00 39.03 413 GLN C C 1
ATOM 2653 O O . GLN C 1 6 ? -21.804 -43.264 -1.349 1.00 38.98 413 GLN C O 1
ATOM 2659 N N . ARG C 1 7 ? -19.599 -43.568 -1.025 1.00 39.68 414 ARG C N 1
ATOM 2660 C CA . ARG C 1 7 ? -19.396 -44.079 -2.375 1.00 36.69 414 ARG C CA 1
ATOM 2661 C C . ARG C 1 7 ? -20.121 -45.402 -2.575 1.00 35.64 414 ARG C C 1
ATOM 2662 O O . ARG C 1 7 ? -19.968 -46.337 -1.783 1.00 39.24 414 ARG C O 1
ATOM 2670 N N . SER C 1 8 ? -20.916 -45.475 -3.639 1.00 31.32 415 SER C N 1
ATOM 2671 C CA A SER C 1 8 ? -21.459 -46.743 -4.103 0.57 33.24 415 SER C CA 1
ATOM 2672 C CA B SER C 1 8 ? -21.468 -46.736 -4.111 0.43 33.22 415 SER C CA 1
ATOM 2673 C C . SER C 1 8 ? -20.710 -47.293 -5.308 1.00 30.17 415 SER C C 1
ATOM 2674 O O . SER C 1 8 ? -20.840 -48.487 -5.609 1.00 28.88 415 SER C O 1
ATOM 2679 N N . VAL C 1 9 ? -19.936 -46.454 -5.996 1.00 26.57 416 VAL C N 1
ATOM 2680 C CA . VAL C 1 9 ? -19.130 -46.858 -7.138 1.00 27.93 416 VAL C CA 1
ATOM 2681 C C . VAL C 1 9 ? -17.704 -46.387 -6.890 1.00 23.85 416 VAL C C 1
ATOM 2682 O O . VAL C 1 9 ? -17.488 -45.247 -6.460 1.00 28.10 416 VAL C O 1
ATOM 2686 N N . LEU C 1 10 ? -16.744 -47.273 -7.131 1.00 24.24 417 LEU C N 1
ATOM 2687 C CA . LEU C 1 10 ? -15.328 -47.015 -6.920 1.00 26.38 417 LEU C CA 1
ATOM 2688 C C . LEU C 1 10 ? -14.589 -47.246 -8.230 1.00 24.18 417 LEU C C 1
ATOM 2689 O O . LEU C 1 10 ? -14.924 -48.164 -8.983 1.00 25.29 417 LEU C O 1
ATOM 2694 N N . LEU C 1 11 ? -13.583 -46.415 -8.501 1.00 22.16 418 LEU C N 1
ATOM 2695 C CA . LEU C 1 11 ? -12.874 -46.413 -9.777 1.00 21.08 418 LEU C CA 1
ATOM 2696 C C . LEU C 1 11 ? -11.420 -46.822 -9.572 1.00 22.15 418 LEU C C 1
ATOM 2697 O O . LEU C 1 11 ? -10.663 -46.113 -8.901 1.00 22.18 418 LEU C O 1
ATOM 2702 N N . CYS C 1 12 ? -11.026 -47.949 -10.161 1.00 23.75 419 CYS C N 1
ATOM 2703 C CA . CYS C 1 12 ? -9.631 -48.376 -10.152 1.00 21.48 419 CYS C CA 1
ATOM 2704 C C . CYS C 1 12 ? -9.081 -48.323 -11.568 1.00 25.80 419 CYS C C 1
ATOM 2705 O O . CYS C 1 12 ? -9.641 -48.939 -12.484 1.00 24.71 419 CYS C O 1
ATOM 2708 N N . LYS C 1 13 ? -7.982 -47.604 -11.753 1.00 20.20 420 LYS C N 1
ATOM 2709 C CA . LYS C 1 13 ? -7.259 -47.642 -13.013 1.00 20.15 420 LYS C CA 1
ATOM 2710 C C . LYS C 1 13 ? -6.191 -48.729 -12.934 1.00 22.94 420 LYS C C 1
ATOM 2711 O O . LYS C 1 13 ? -5.342 -48.710 -12.035 1.00 22.51 420 LYS C O 1
ATOM 2717 N N . VAL C 1 14 ? -6.268 -49.690 -13.853 1.00 23.74 421 VAL C N 1
ATOM 2718 C CA . VAL C 1 14 ? -5.279 -50.757 -13.969 1.00 22.42 421 VAL C CA 1
ATOM 2719 C C . VAL C 1 14 ? -4.242 -50.296 -14.981 1.00 25.97 421 VAL C C 1
ATOM 2720 O O . VAL C 1 14 ? -4.500 -50.276 -16.188 1.00 23.26 421 VAL C O 1
ATOM 2724 N N . VAL C 1 15 ? -3.059 -49.952 -14.482 1.00 24.81 422 VAL C N 1
ATOM 2725 C CA . VAL C 1 15 ? -2.075 -49.159 -15.204 1.00 26.27 422 VAL C CA 1
ATOM 2726 C C . VAL C 1 15 ? -0.848 -50.021 -15.457 1.00 28.09 422 VAL C C 1
ATOM 2727 O O . VAL C 1 15 ? -0.190 -50.462 -14.507 1.00 25.89 422 VAL C O 1
ATOM 2731 N N . GLY C 1 16 ? -0.517 -50.231 -16.725 1.00 24.79 423 GLY C N 1
ATOM 2732 C CA . GLY C 1 16 ? 0.652 -51.036 -17.034 1.00 33.23 423 GLY C CA 1
ATOM 2733 C C . GLY C 1 16 ? 0.932 -51.071 -18.519 1.00 28.17 423 GLY C C 1
ATOM 2734 O O . GLY C 1 16 ? 0.090 -50.711 -19.345 1.00 28.06 423 GLY C O 1
ATOM 2735 N N . ALA C 1 17 ? 2.138 -51.532 -18.843 1.00 30.23 424 ALA C N 1
ATOM 2736 C CA . ALA C 1 17 ? 2.602 -51.590 -20.220 1.00 30.36 424 ALA C CA 1
ATOM 2737 C C . ALA C 1 17 ? 1.816 -52.626 -21.022 1.00 33.54 424 ALA C C 1
ATOM 2738 O O . ALA C 1 17 ? 1.151 -53.512 -20.477 1.00 29.64 424 ALA C O 1
ATOM 2740 N N . CYS C 1 18 ? 1.915 -52.506 -22.343 1.00 33.49 425 CYS C N 1
ATOM 2741 C CA . CYS C 1 18 ? 1.254 -53.439 -23.245 1.00 34.23 425 CYS C CA 1
ATOM 2742 C C . CYS C 1 18 ? 1.769 -54.857 -23.027 1.00 37.03 425 CYS C C 1
ATOM 2743 O O . CYS C 1 18 ? 2.980 -55.098 -23.015 1.00 38.48 425 CYS C O 1
ATOM 2746 N N . GLY C 1 19 ? 0.841 -55.794 -22.831 1.00 33.02 426 GLY C N 1
ATOM 2747 C CA . GLY C 1 19 ? 1.175 -57.195 -22.685 1.00 37.55 426 GLY C CA 1
ATOM 2748 C C . GLY C 1 19 ? 1.468 -57.667 -21.275 1.00 35.70 426 GLY C C 1
ATOM 2749 O O . GLY C 1 19 ? 1.856 -58.829 -21.102 1.00 33.26 426 GLY C O 1
ATOM 2750 N N . VAL C 1 20 ? 1.303 -56.818 -20.259 1.00 30.32 427 VAL C N 1
ATOM 2751 C CA . VAL C 1 20 ? 1.570 -57.280 -18.900 1.00 32.45 427 VAL C CA 1
ATOM 2752 C C . VAL C 1 20 ? 0.431 -58.131 -18.353 1.00 32.50 427 VAL C C 1
ATOM 2753 O O . VAL C 1 20 ? 0.629 -58.859 -17.372 1.00 33.43 427 VAL C O 1
ATOM 2757 N N . GLY C 1 21 ? -0.750 -58.075 -18.963 1.00 26.92 428 GLY C N 1
ATOM 2758 C CA . GLY C 1 21 ? -1.864 -58.883 -18.507 1.00 28.34 428 GLY C CA 1
ATOM 2759 C C . GLY C 1 21 ? -3.039 -58.098 -17.960 1.00 30.94 428 GLY C C 1
ATOM 2760 O O . GLY C 1 21 ? -3.808 -58.616 -17.141 1.00 29.77 428 GLY C O 1
ATOM 2761 N N . LYS C 1 22 ? -3.201 -56.848 -18.409 1.00 27.59 429 LYS C N 1
ATOM 2762 C CA . LYS C 1 22 ? -4.275 -56.010 -17.883 1.00 22.28 429 LYS C CA 1
ATOM 2763 C C . LYS C 1 22 ? -5.647 -56.521 -18.318 1.00 22.37 429 LYS C C 1
ATOM 2764 O O . LYS C 1 22 ? -6.574 -56.612 -17.504 1.00 21.47 429 LYS C O 1
ATOM 2770 N N . SER C 1 23 ? -5.800 -56.859 -19.601 1.00 21.22 430 SER C N 1
ATOM 2771 C CA . SER C 1 23 ? -7.101 -57.312 -20.078 1.00 23.98 430 SER C CA 1
ATOM 2772 C C . SER C 1 23 ? -7.495 -58.625 -19.411 1.00 24.21 430 SER C C 1
ATOM 2773 O O . SER C 1 23 ? -8.667 -58.834 -19.080 1.00 26.76 430 SER C O 1
ATOM 2776 N N . ALA C 1 24 ? -6.521 -59.511 -19.186 1.00 26.81 431 ALA C N 1
ATOM 2777 C CA . ALA C 1 24 ? -6.798 -60.757 -18.476 1.00 28.21 431 ALA C CA 1
ATOM 2778 C C . ALA C 1 24 ? -7.134 -60.500 -17.012 1.00 30.84 431 ALA C C 1
ATOM 2779 O O . ALA C 1 24 ? -7.961 -61.213 -16.428 1.00 29.62 431 ALA C O 1
ATOM 2781 N N . PHE C 1 25 ? -6.495 -59.493 -16.410 1.00 25.37 432 PHE C N 1
ATOM 2782 C CA . PHE C 1 25 ? -6.826 -59.081 -15.050 1.00 28.56 432 PHE C CA 1
ATOM 2783 C C . PHE C 1 25 ? -8.272 -58.610 -14.956 1.00 26.16 432 PHE C C 1
ATOM 2784 O O . PHE C 1 25 ? -8.973 -58.924 -13.989 1.00 25.03 432 PHE C O 1
ATOM 2792 N N . LEU C 1 26 ? -8.734 -57.846 -15.949 1.00 27.78 433 LEU C N 1
ATOM 2793 C CA . LEU C 1 26 ? -10.126 -57.403 -15.953 1.00 26.10 433 LEU C CA 1
ATOM 2794 C C . LEU C 1 26 ? -11.082 -58.582 -16.108 1.00 28.43 433 LEU C C 1
ATOM 2795 O O . LEU C 1 26 ? -12.169 -58.587 -15.518 1.00 25.84 433 LEU C O 1
ATOM 2800 N N . GLN C 1 27 ? -10.701 -59.580 -16.910 1.00 25.05 434 GLN C N 1
ATOM 2801 C CA . GLN C 1 27 ? -11.542 -60.766 -17.066 1.00 33.18 434 GLN C CA 1
ATOM 2802 C C . GLN C 1 27 ? -11.604 -61.570 -15.774 1.00 29.51 434 GLN C C 1
ATOM 2803 O O . GLN C 1 27 ? -12.660 -62.110 -15.420 1.00 29.88 434 GLN C O 1
ATOM 2809 N N . ALA C 1 28 ? -10.481 -61.652 -15.054 1.00 30.41 435 ALA C N 1
ATOM 2810 C CA . ALA C 1 28 ? -10.437 -62.405 -13.804 1.00 27.75 435 ALA C CA 1
ATOM 2811 C C . ALA C 1 28 ? -11.316 -61.769 -12.736 1.00 35.68 435 ALA C C 1
ATOM 2812 O O . ALA C 1 28 ? -11.923 -62.475 -11.920 1.00 31.90 435 ALA C O 1
ATOM 2814 N N . PHE C 1 29 ? -11.388 -60.432 -12.714 1.00 22.24 436 PHE C N 1
ATOM 2815 C CA . PHE C 1 29 ? -12.319 -59.750 -11.822 1.00 24.62 436 PHE C CA 1
ATOM 2816 C C . PHE C 1 29 ? -13.741 -60.249 -12.040 1.00 28.23 436 PHE C C 1
ATOM 2817 O O . PHE C 1 29 ? -14.499 -60.437 -11.080 1.00 31.88 436 PHE C O 1
ATOM 2825 N N . LEU C 1 30 ? -14.115 -60.481 -13.294 1.00 27.12 437 LEU C N 1
ATOM 2826 C CA . LEU C 1 30 ? -15.415 -61.036 -13.637 1.00 31.85 437 LEU C CA 1
ATOM 2827 C C . LEU C 1 30 ? -15.440 -62.555 -13.519 1.00 34.06 437 LEU C C 1
ATOM 2828 O O . LEU C 1 30 ? -16.370 -63.190 -14.030 1.00 33.97 437 LEU C O 1
ATOM 2833 N N . GLY C 1 31 ? -14.430 -63.137 -12.874 1.00 32.10 438 GLY C N 1
ATOM 2834 C CA . GLY C 1 31 ? -14.418 -64.558 -12.591 1.00 34.90 438 GLY C CA 1
ATOM 2835 C C . GLY C 1 31 ? -14.029 -65.447 -13.748 1.00 42.71 438 GLY C C 1
ATOM 2836 O O . GLY C 1 31 ? -14.455 -66.606 -13.794 1.00 50.69 438 GLY C O 1
ATOM 2837 N N . ARG C 1 32 ? -13.220 -64.951 -14.683 1.00 37.18 439 ARG C N 1
ATOM 2838 C CA . ARG C 1 32 ? -12.862 -65.703 -15.884 1.00 35.35 439 ARG C CA 1
ATOM 2839 C C . ARG C 1 32 ? -11.350 -65.698 -16.066 1.00 38.04 439 ARG C C 1
ATOM 2840 O O . ARG C 1 32 ? -10.757 -64.650 -16.344 1.00 39.94 439 ARG C O 1
ATOM 2848 N N . GLY C 1 33 ? -10.730 -66.868 -15.924 1.00 39.41 440 GLY C N 1
ATOM 2849 C CA . GLY C 1 33 ? -9.313 -67.023 -16.169 1.00 36.68 440 GLY C CA 1
ATOM 2850 C C . GLY C 1 33 ? -9.008 -67.191 -17.645 1.00 31.87 440 GLY C C 1
ATOM 2851 O O . GLY C 1 33 ? -9.877 -67.084 -18.512 1.00 41.72 440 GLY C O 1
ATOM 2852 N N . LEU C 1 34 ? -7.733 -67.458 -17.929 1.00 37.29 441 LEU C N 1
ATOM 2853 C CA . LEU C 1 34 ? -7.298 -67.652 -19.307 1.00 39.50 441 LEU C CA 1
ATOM 2854 C C . LEU C 1 34 ? -8.068 -68.797 -19.957 1.00 51.11 441 LEU C C 1
ATOM 2855 O O . LEU C 1 34 ? -8.322 -69.831 -19.332 1.00 44.55 441 LEU C O 1
ATOM 2860 N N . GLY C 1 35 ? -8.446 -68.603 -21.215 1.00 51.70 442 GLY C N 1
ATOM 2861 C CA . GLY C 1 35 ? -9.233 -69.571 -21.964 1.00 56.78 442 GLY C CA 1
ATOM 2862 C C . GLY C 1 35 ? -10.734 -69.410 -21.813 1.00 65.38 442 GLY C C 1
ATOM 2863 O O . GLY C 1 35 ? -11.475 -69.543 -22.790 1.00 69.86 442 GLY C O 1
ATOM 2864 N N . HIS C 1 36 ? -11.197 -69.124 -20.596 1.00 58.42 443 HIS C N 1
ATOM 2865 C CA . HIS C 1 36 ? -12.612 -68.919 -20.320 1.00 53.33 443 HIS C CA 1
ATOM 2866 C C . HIS C 1 36 ? -13.016 -67.450 -20.398 1.00 54.27 443 HIS C C 1
ATOM 2867 O O . HIS C 1 36 ? -14.043 -67.067 -19.824 1.00 52.71 443 HIS C O 1
ATOM 2874 N N . GLN C 1 37 ? -12.236 -66.625 -21.091 1.00 52.74 444 GLN C N 1
ATOM 2875 C CA . GLN C 1 37 ? -12.539 -65.204 -21.173 1.00 57.41 444 GLN C CA 1
ATOM 2876 C C . GLN C 1 37 ? -13.727 -64.954 -22.095 1.00 55.96 444 GLN C C 1
ATOM 2877 O O . GLN C 1 37 ? -13.978 -65.705 -23.042 1.00 52.15 444 GLN C O 1
ATOM 2883 N N . ASP C 1 38 ? -14.462 -63.881 -21.806 1.00 55.42 445 ASP C N 1
ATOM 2884 C CA . ASP C 1 38 ? -15.648 -63.507 -22.569 1.00 55.69 445 ASP C CA 1
ATOM 2885 C C . ASP C 1 38 ? -15.509 -62.062 -23.024 1.00 56.58 445 ASP C C 1
ATOM 2886 O O . ASP C 1 38 ? -15.372 -61.158 -22.194 1.00 55.69 445 ASP C O 1
ATOM 2891 N N . THR C 1 39 ? -15.559 -61.850 -24.339 1.00 55.13 446 THR C N 1
ATOM 2892 C CA . THR C 1 39 ? -15.374 -60.530 -24.928 1.00 56.21 446 THR C CA 1
ATOM 2893 C C . THR C 1 39 ? -16.682 -59.768 -25.111 1.00 48.06 446 THR C C 1
ATOM 2894 O O . THR C 1 39 ? -16.658 -58.537 -25.219 1.00 49.95 446 THR C O 1
ATOM 2898 N N . ARG C 1 40 ? -17.821 -60.459 -25.117 1.00 51.01 447 ARG C N 1
ATOM 2899 C CA . ARG C 1 40 ? -19.078 -59.865 -25.553 1.00 49.05 447 ARG C CA 1
ATOM 2900 C C . ARG C 1 40 ? -19.829 -59.114 -24.459 1.00 41.70 447 ARG C C 1
ATOM 2901 O O . ARG C 1 40 ? -20.837 -58.468 -24.763 1.00 37.60 447 ARG C O 1
ATOM 2903 N N . GLU C 1 41 ? -19.373 -59.165 -23.208 1.00 31.92 448 GLU C N 1
ATOM 2904 C CA . GLU C 1 41 ? -20.207 -58.691 -22.109 1.00 31.81 448 GLU C CA 1
ATOM 2905 C C . GLU C 1 41 ? -20.025 -57.207 -21.804 1.00 30.75 448 GLU C C 1
ATOM 2906 O O . GLU C 1 41 ? -21.013 -56.502 -21.573 1.00 27.31 448 GLU C O 1
ATOM 2912 N N . GLN C 1 42 ? -18.794 -56.716 -21.789 1.00 26.97 449 GLN C N 1
ATOM 2913 C CA . GLN C 1 42 ? -18.496 -55.378 -21.305 1.00 25.92 449 GLN C CA 1
ATOM 2914 C C . GLN C 1 42 ? -17.648 -54.623 -22.317 1.00 26.87 449 GLN C C 1
ATOM 2915 O O . GLN C 1 42 ? -17.039 -55.231 -23.203 1.00 26.93 449 GLN C O 1
ATOM 2921 N N . PRO C 1 43 ? -17.602 -53.293 -22.227 1.00 26.18 450 PRO C N 1
ATOM 2922 C CA . PRO C 1 43 ? -16.821 -52.532 -23.196 1.00 26.03 450 PRO C CA 1
ATOM 2923 C C . PRO C 1 43 ? -15.347 -52.855 -23.067 1.00 27.24 450 PRO C C 1
ATOM 2924 O O . PRO C 1 43 ? -14.847 -53.133 -21.961 1.00 27.62 450 PRO C O 1
ATOM 2928 N N . PRO C 1 44 ? -14.608 -52.829 -24.175 1.00 27.89 451 PRO C N 1
ATOM 2929 C CA . PRO C 1 44 ? -13.160 -53.057 -24.102 1.00 28.54 451 PRO C CA 1
ATOM 2930 C C . PRO C 1 44 ? -12.497 -52.060 -23.165 1.00 31.30 451 PRO C C 1
ATOM 2931 O O . PRO C 1 44 ? -12.841 -50.878 -23.144 1.00 27.67 451 PRO C O 1
ATOM 2935 N N . GLY C 1 45 ? -11.547 -52.556 -22.372 1.00 29.09 452 GLY C N 1
ATOM 2936 C CA . GLY C 1 45 ? -10.856 -51.718 -21.413 1.00 25.59 452 GLY C CA 1
ATOM 2937 C C . GLY C 1 45 ? -11.625 -51.402 -20.149 1.00 21.48 452 GLY C C 1
ATOM 2938 O O . GLY C 1 45 ? -11.150 -50.588 -19.350 1.00 25.10 452 GLY C O 1
ATOM 2939 N N . TYR C 1 46 ? -12.793 -52.016 -19.938 1.00 25.62 453 TYR C N 1
ATOM 2940 C CA . TYR C 1 46 ? -13.590 -51.782 -18.743 1.00 24.02 453 TYR C CA 1
ATOM 2941 C C . TYR C 1 46 ? -14.098 -53.104 -18.189 1.00 28.25 453 TYR C C 1
ATOM 2942 O O . TYR C 1 46 ? -14.401 -54.037 -18.938 1.00 25.29 453 TYR C O 1
ATOM 2951 N N . ALA C 1 47 ? -14.202 -53.165 -16.865 1.00 23.06 454 ALA C N 1
ATOM 2952 C CA . ALA C 1 47 ? -14.814 -54.310 -16.198 1.00 26.16 454 ALA C CA 1
ATOM 2953 C C . ALA C 1 47 ? -15.475 -53.810 -14.927 1.00 24.59 454 ALA C C 1
ATOM 2954 O O . ALA C 1 47 ? -14.799 -53.261 -14.053 1.00 26.08 454 ALA C O 1
ATOM 2956 N N . ILE C 1 48 ? -16.788 -53.992 -14.825 1.00 25.30 455 ILE C N 1
ATOM 2957 C CA A ILE C 1 48 ? -17.572 -53.560 -13.675 0.49 24.02 455 ILE C CA 1
ATOM 2958 C CA B ILE C 1 48 ? -17.531 -53.571 -13.649 0.51 23.96 455 ILE C CA 1
ATOM 2959 C C . ILE C 1 48 ? -18.260 -54.774 -13.067 1.00 30.42 455 ILE C C 1
ATOM 2960 O O . ILE C 1 48 ? -18.785 -55.622 -13.797 1.00 25.72 455 ILE C O 1
ATOM 2969 N N . ASP C 1 49 ? -18.257 -54.848 -11.740 1.00 26.74 456 ASP C N 1
ATOM 2970 C CA . ASP C 1 49 ? -18.947 -55.892 -10.999 1.00 32.86 456 ASP C CA 1
ATOM 2971 C C . ASP C 1 49 ? -19.051 -55.426 -9.556 1.00 33.24 456 ASP C C 1
ATOM 2972 O O . ASP C 1 49 ? -18.454 -54.417 -9.166 1.00 29.40 456 ASP C O 1
ATOM 2977 N N . THR C 1 50 ? -19.820 -56.168 -8.766 1.00 33.95 457 THR C N 1
ATOM 2978 C CA . THR C 1 50 ? -20.015 -55.823 -7.367 1.00 33.43 457 THR C CA 1
ATOM 2979 C C . THR C 1 50 ? -18.909 -56.422 -6.508 1.00 31.41 457 THR C C 1
ATOM 2980 O O . THR C 1 50 ? -18.342 -57.470 -6.829 1.00 33.92 457 THR C O 1
ATOM 2984 N N . VAL C 1 51 ? -18.600 -55.724 -5.417 1.00 35.38 458 VAL C N 1
ATOM 2985 C CA . VAL C 1 51 ? -17.594 -56.137 -4.444 1.00 34.32 458 VAL C CA 1
ATOM 2986 C C . VAL C 1 51 ? -18.097 -55.748 -3.059 1.00 37.74 458 VAL C C 1
ATOM 2987 O O . VAL C 1 51 ? -18.708 -54.688 -2.886 1.00 43.55 458 VAL C O 1
ATOM 2991 N N . GLN C 1 52 ? -17.856 -56.611 -2.076 1.00 35.75 459 GLN C N 1
ATOM 2992 C CA . GLN C 1 52 ? -18.205 -56.322 -0.691 1.00 37.99 459 GLN C CA 1
ATOM 2993 C C . GLN C 1 52 ? -17.070 -55.559 -0.019 1.00 39.80 459 GLN C C 1
ATOM 2994 O O . GLN C 1 52 ? -15.919 -56.005 -0.035 1.00 42.14 459 GLN C O 1
ATOM 3000 N N . VAL C 1 53 ? -17.395 -54.410 0.564 1.00 39.63 460 VAL C N 1
ATOM 3001 C CA . VAL C 1 53 ? -16.442 -53.610 1.326 1.00 44.03 460 VAL C CA 1
ATOM 3002 C C . VAL C 1 53 ? -17.015 -53.468 2.731 1.00 47.03 460 VAL C C 1
ATOM 3003 O O . VAL C 1 53 ? -17.869 -52.607 2.979 1.00 46.26 460 VAL C O 1
ATOM 3007 N N . ASN C 1 54 ? -16.560 -54.327 3.648 1.00 56.57 461 ASN C N 1
ATOM 3008 C CA . ASN C 1 54 ? -16.968 -54.300 5.057 1.00 56.15 461 ASN C CA 1
ATOM 3009 C C . ASN C 1 54 ? -18.483 -54.458 5.211 1.00 51.98 461 ASN C C 1
ATOM 3010 O O . ASN C 1 54 ? -19.156 -53.653 5.858 1.00 56.55 461 ASN C O 1
ATOM 3015 N N . GLY C 1 55 ? -19.019 -55.520 4.608 1.00 56.52 462 GLY C N 1
ATOM 3016 C CA . GLY C 1 55 ? -20.428 -55.833 4.709 1.00 55.46 462 GLY C CA 1
ATOM 3017 C C . GLY C 1 55 ? -21.335 -55.090 3.750 1.00 59.84 462 GLY C C 1
ATOM 3018 O O . GLY C 1 55 ? -22.514 -55.453 3.633 1.00 60.89 462 GLY C O 1
ATOM 3019 N N . GLN C 1 56 ? -20.833 -54.069 3.058 1.00 55.55 463 GLN C N 1
ATOM 3020 C CA . GLN C 1 56 ? -21.632 -53.271 2.136 1.00 55.47 463 GLN C CA 1
ATOM 3021 C C . GLN C 1 56 ? -21.245 -53.571 0.695 1.00 46.75 463 GLN C C 1
ATOM 3022 O O . GLN C 1 56 ? -20.060 -53.692 0.367 1.00 44.99 463 GLN C O 1
ATOM 3028 N N . GLU C 1 57 ? -22.251 -53.674 -0.165 1.00 45.88 464 GLU C N 1
ATOM 3029 C CA . GLU C 1 57 ? -22.021 -53.950 -1.575 1.00 48.56 464 GLU C CA 1
ATOM 3030 C C . GLU C 1 57 ? -21.644 -52.665 -2.305 1.00 40.27 464 GLU C C 1
ATOM 3031 O O . GLU C 1 57 ? -22.335 -51.649 -2.184 1.00 38.76 464 GLU C O 1
ATOM 3037 N N . LYS C 1 58 ? -20.544 -52.712 -3.054 1.00 37.75 465 LYS C N 1
ATOM 3038 C CA . LYS C 1 58 ? -20.106 -51.593 -3.876 1.00 32.75 465 LYS C CA 1
ATOM 3039 C C . LYS C 1 58 ? -19.887 -52.073 -5.302 1.00 32.52 465 LYS C C 1
ATOM 3040 O O . LYS C 1 58 ? -19.661 -53.258 -5.550 1.00 33.35 465 LYS C O 1
ATOM 3046 N N . TYR C 1 59 ? -19.941 -51.137 -6.243 1.00 28.33 466 TYR C N 1
ATOM 3047 C CA . TYR C 1 59 ? -19.527 -51.406 -7.610 1.00 31.20 466 TYR C CA 1
ATOM 3048 C C . TYR C 1 59 ? -18.099 -50.913 -7.784 1.00 29.69 466 TYR C C 1
ATOM 3049 O O . TYR C 1 59 ? -17.778 -49.779 -7.412 1.00 29.14 466 TYR C O 1
ATOM 3058 N N . LEU C 1 60 ? -17.243 -51.771 -8.322 1.00 24.33 467 LEU C N 1
ATOM 3059 C CA . LEU C 1 60 ? -15.872 -51.414 -8.656 1.00 26.49 467 LEU C CA 1
ATOM 3060 C C . LEU C 1 60 ? -15.706 -51.429 -10.171 1.00 25.87 467 LEU C C 1
ATOM 3061 O O . LEU C 1 60 ? -16.038 -52.425 -10.823 1.00 25.65 467 LEU C O 1
ATOM 3066 N N . ILE C 1 61 ? -15.214 -50.317 -10.731 1.00 22.52 468 ILE C N 1
ATOM 3067 C CA . ILE C 1 61 ? -14.837 -50.236 -12.140 1.00 25.97 468 ILE C CA 1
ATOM 3068 C C . ILE C 1 61 ? -13.343 -50.459 -12.247 1.00 23.93 468 ILE C C 1
ATOM 3069 O O . ILE C 1 61 ? -12.560 -49.763 -11.586 1.00 27.19 468 ILE C O 1
ATOM 3074 N N . LEU C 1 62 ? -12.946 -51.373 -13.118 1.00 21.14 469 LEU C N 1
ATOM 3075 C CA . LEU C 1 62 ? -11.557 -51.507 -13.527 1.00 22.07 469 LEU C CA 1
ATOM 3076 C C . LEU C 1 62 ? -11.415 -50.857 -14.893 1.00 26.28 469 LEU C C 1
ATOM 3077 O O . LEU C 1 62 ? -12.133 -51.214 -15.834 1.00 24.57 469 LEU C O 1
ATOM 3082 N N . CYS C 1 63 ? -10.503 -49.899 -14.995 1.00 25.24 470 CYS C N 1
ATOM 3083 C CA A CYS C 1 63 ? -10.264 -49.159 -16.230 0.79 22.47 470 CYS C CA 1
ATOM 3084 C CA B CYS C 1 63 ? -10.256 -49.159 -16.227 0.21 22.04 470 CYS C CA 1
ATOM 3085 C C . CYS C 1 63 ? -8.844 -49.457 -16.697 1.00 25.09 470 CYS C C 1
ATOM 3086 O O . CYS C 1 63 ? -7.874 -49.043 -16.055 1.00 25.62 470 CYS C O 1
ATOM 3091 N N . GLU C 1 64 ? -8.732 -50.173 -17.812 1.00 19.91 471 GLU C N 1
ATOM 3092 C CA . GLU C 1 64 ? -7.429 -50.520 -18.358 1.00 19.41 471 GLU C CA 1
ATOM 3093 C C . GLU C 1 64 ? -6.788 -49.299 -19.004 1.00 21.01 471 GLU C C 1
ATOM 3094 O O . GLU C 1 64 ? -7.407 -48.625 -19.832 1.00 23.34 471 GLU C O 1
ATOM 3100 N N . VAL C 1 65 ? -5.551 -49.007 -18.617 1.00 22.68 472 VAL C N 1
ATOM 3101 C CA . VAL C 1 65 ? -4.799 -47.891 -19.178 1.00 23.03 472 VAL C CA 1
ATOM 3102 C C . VAL C 1 65 ? -3.390 -48.367 -19.494 1.00 24.26 472 VAL C C 1
ATOM 3103 O O . VAL C 1 65 ? -2.690 -48.876 -18.612 1.00 27.84 472 VAL C O 1
ATOM 3107 N N . GLY C 1 66 ? -2.970 -48.195 -20.748 1.00 25.56 473 GLY C N 1
ATOM 3108 C CA . GLY C 1 66 ? -1.616 -48.538 -21.121 1.00 25.86 473 GLY C CA 1
ATOM 3109 C C . GLY C 1 66 ? -0.615 -47.456 -20.748 1.00 27.32 473 GLY C C 1
ATOM 3110 O O . GLY C 1 66 ? -0.970 -46.301 -20.516 1.00 25.61 473 GLY C O 1
ATOM 3111 N N . THR C 1 67 ? 0.662 -47.851 -20.695 1.00 29.00 474 THR C N 1
ATOM 3112 C CA . THR C 1 67 ? 1.752 -46.942 -20.354 1.00 31.31 474 THR C CA 1
ATOM 3113 C C . THR C 1 67 ? 2.937 -47.009 -21.304 1.00 33.65 474 THR C C 1
ATOM 3114 O O . THR C 1 67 ? 3.906 -46.267 -21.107 1.00 38.00 474 THR C O 1
ATOM 3118 N N . ASP C 1 68 ? 2.906 -47.880 -22.303 1.00 29.97 475 ASP C N 1
ATOM 3119 C CA . ASP C 1 68 ? 4.043 -48.023 -23.197 1.00 39.01 475 ASP C CA 1
ATOM 3120 C C . ASP C 1 68 ? 4.209 -46.777 -24.064 1.00 35.55 475 ASP C C 1
ATOM 3121 O O . ASP C 1 68 ? 3.239 -46.102 -24.415 1.00 28.79 475 ASP C O 1
ATOM 3126 N N . GLY C 1 69 ? 5.460 -46.471 -24.392 1.00 34.14 476 GLY C N 1
ATOM 3127 C CA . GLY C 1 69 ? 5.727 -45.350 -25.278 1.00 33.16 476 GLY C CA 1
ATOM 3128 C C . GLY C 1 69 ? 5.277 -44.046 -24.652 1.00 25.53 476 GLY C C 1
ATOM 3129 O O . GLY C 1 69 ? 5.564 -43.755 -23.485 1.00 31.48 476 GLY C O 1
ATOM 3130 N N . LEU C 1 70 ? 4.544 -43.254 -25.425 1.00 29.98 477 LEU C N 1
ATOM 3131 C CA . LEU C 1 70 ? 4.103 -41.940 -24.977 1.00 30.24 477 LEU C CA 1
ATOM 3132 C C . LEU C 1 70 ? 2.979 -41.987 -23.954 1.00 34.15 477 LEU C C 1
ATOM 3133 O O . LEU C 1 70 ? 2.693 -40.958 -23.328 1.00 32.01 477 LEU C O 1
ATOM 3138 N N . LEU C 1 71 ? 2.330 -43.137 -23.775 1.00 27.48 478 LEU C N 1
ATOM 3139 C CA . LEU C 1 71 ? 1.353 -43.256 -22.702 1.00 31.43 478 LEU C CA 1
ATOM 3140 C C . LEU C 1 71 ? 2.007 -43.138 -21.331 1.00 33.24 478 LEU C C 1
ATOM 3141 O O . LEU C 1 71 ? 1.314 -42.868 -20.345 1.00 37.60 478 LEU C O 1
ATOM 3146 N N . ALA C 1 72 ? 3.329 -43.317 -21.251 1.00 29.92 479 ALA C N 1
ATOM 3147 C CA . ALA C 1 72 ? 4.018 -43.216 -19.967 1.00 31.87 479 ALA C CA 1
ATOM 3148 C C . ALA C 1 72 ? 3.919 -41.810 -19.390 1.00 34.57 479 ALA C C 1
ATOM 3149 O O . ALA C 1 72 ? 3.820 -41.638 -18.170 1.00 41.57 479 ALA C O 1
ATOM 3151 N N . THR C 1 73 ? 3.947 -40.791 -20.245 1.00 34.31 480 THR C N 1
ATOM 3152 C CA A THR C 1 73 ? 3.849 -39.395 -19.832 0.81 38.66 480 THR C CA 1
ATOM 3153 C CA B THR C 1 73 ? 3.812 -39.430 -19.754 0.19 38.55 480 THR C CA 1
ATOM 3154 C C . THR C 1 73 ? 2.484 -38.780 -20.110 1.00 39.37 480 THR C C 1
ATOM 3155 O O . THR C 1 73 ? 2.114 -37.797 -19.461 1.00 46.18 480 THR C O 1
ATOM 3162 N N . SER C 1 74 ? 1.744 -39.318 -21.077 1.00 32.59 481 SER C N 1
ATOM 3163 C CA . SER C 1 74 ? 0.414 -38.816 -21.416 1.00 36.90 481 SER C CA 1
ATOM 3164 C C . SER C 1 74 ? -0.613 -39.714 -20.729 1.00 39.83 481 SER C C 1
ATOM 3165 O O . SER C 1 74 ? -1.258 -40.564 -21.345 1.00 43.21 481 SER C O 1
ATOM 3168 N N . LEU C 1 75 ? -0.758 -39.510 -19.420 1.00 35.35 482 LEU C N 1
ATOM 3169 C CA . LEU C 1 75 ? -1.603 -40.345 -18.574 1.00 32.48 482 LEU C CA 1
ATOM 3170 C C . LEU C 1 75 ? -2.457 -39.464 -17.678 1.00 33.11 482 LEU C C 1
ATOM 3171 O O . LEU C 1 75 ? -1.925 -38.644 -16.922 1.00 31.59 482 LEU C O 1
ATOM 3176 N N . ASP C 1 76 ? -3.774 -39.6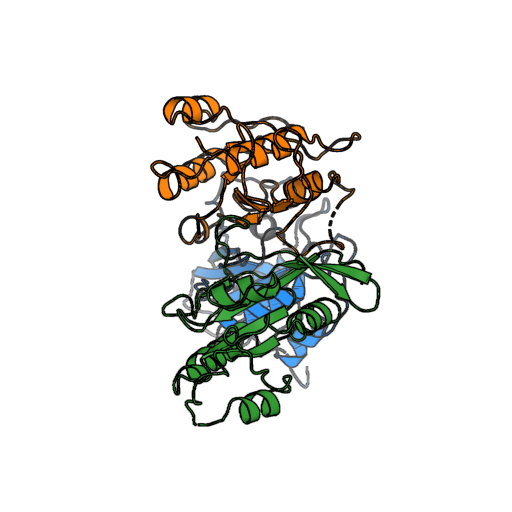34 -17.761 1.00 29.35 483 ASP C N 1
ATOM 3177 C CA . ASP C 1 76 ? -4.690 -39.058 -16.780 1.00 29.90 483 ASP C CA 1
ATOM 3178 C C . ASP C 1 76 ? -4.701 -39.981 -15.572 1.00 29.85 483 ASP C C 1
ATOM 3179 O O . ASP C 1 76 ? -5.400 -40.998 -15.557 1.00 30.43 483 ASP C O 1
ATOM 3184 N N . ALA C 1 77 ? -3.935 -39.621 -14.550 1.00 29.21 484 ALA C N 1
ATOM 3185 C CA . ALA C 1 77 ? -3.724 -40.506 -13.411 1.00 30.79 484 ALA C CA 1
ATOM 3186 C C . ALA C 1 77 ? -4.909 -40.566 -12.453 1.00 34.53 484 ALA C C 1
ATOM 3187 O O . ALA C 1 77 ? -4.903 -41.414 -11.554 1.00 30.43 484 ALA C O 1
ATOM 3189 N N . THR C 1 78 ? -5.921 -39.711 -12.632 1.00 25.74 485 THR C N 1
ATOM 3190 C CA . THR C 1 78 ? -6.996 -39.588 -11.652 1.00 28.46 485 THR C CA 1
ATOM 3191 C C . THR C 1 78 ? -7.783 -40.887 -11.512 1.00 24.92 485 THR C C 1
ATOM 3192 O O . THR C 1 78 ? -8.292 -41.429 -12.497 1.00 26.16 485 THR C O 1
ATOM 3196 N N . CYS C 1 79 ? -7.914 -41.356 -10.274 1.00 27.08 486 CYS C N 1
ATOM 3197 C CA . CYS C 1 79 ? -8.715 -42.530 -9.944 1.00 25.05 486 CYS C CA 1
ATOM 3198 C C . CYS C 1 79 ? -8.827 -42.600 -8.425 1.00 29.35 486 CYS C C 1
ATOM 3199 O O . CYS C 1 79 ? -8.191 -41.828 -7.702 1.00 26.70 486 CYS C O 1
ATOM 3202 N N . ASP C 1 80 ? -9.653 -43.537 -7.946 1.00 24.35 487 ASP C N 1
ATOM 3203 C CA . ASP C 1 80 ? -9.771 -43.757 -6.507 1.00 25.52 487 ASP C CA 1
ATOM 3204 C C . ASP C 1 80 ? -8.673 -44.669 -5.976 1.00 26.34 487 ASP C C 1
ATOM 3205 O O . ASP C 1 80 ? -8.292 -44.559 -4.806 1.00 26.30 487 ASP C O 1
ATOM 3210 N N . VAL C 1 81 ? -8.174 -45.582 -6.804 1.00 21.96 488 VAL C N 1
ATOM 3211 C CA . VAL C 1 81 ? -7.003 -46.393 -6.485 1.00 23.97 488 VAL C CA 1
ATOM 3212 C C . VAL C 1 81 ? -6.329 -46.749 -7.802 1.00 23.18 488 VAL C C 1
ATOM 3213 O O . VAL C 1 81 ? -7.000 -47.003 -8.807 1.00 25.06 488 VAL C O 1
ATOM 3217 N N . ALA C 1 82 ? -5.001 -46.725 -7.812 1.00 24.65 489 ALA C N 1
ATOM 3218 C CA . ALA C 1 82 ? -4.229 -47.105 -8.985 1.00 22.28 489 ALA C CA 1
ATOM 3219 C C . ALA C 1 82 ? -3.656 -48.503 -8.787 1.00 28.55 489 ALA C C 1
ATOM 3220 O O . ALA C 1 82 ? -2.995 -48.772 -7.778 1.00 26.29 489 ALA C O 1
ATOM 3222 N N . CYS C 1 83 ? -3.917 -49.386 -9.747 1.00 23.29 490 CYS C N 1
ATOM 3223 C CA . CYS C 1 83 ? -3.363 -50.737 -9.752 1.00 26.35 490 CYS C CA 1
ATOM 3224 C C . CYS C 1 83 ? -2.213 -50.740 -10.752 1.00 22.24 490 CYS C C 1
ATOM 3225 O O . CYS C 1 83 ? -2.432 -50.776 -11.963 1.00 28.55 490 CYS C O 1
ATOM 3228 N N . LEU C 1 84 ? -0.987 -50.674 -10.244 1.00 23.53 491 LEU C N 1
ATOM 3229 C CA . LEU C 1 84 ? 0.198 -50.590 -11.091 1.00 25.61 491 LEU C CA 1
ATOM 3230 C C . LEU C 1 84 ? 0.701 -52.004 -11.358 1.00 30.69 491 LEU C C 1
ATOM 3231 O O . LEU C 1 84 ? 1.197 -52.677 -10.448 1.00 29.33 491 LEU C O 1
ATOM 3236 N N . MET C 1 85 ? 0.584 -52.451 -12.604 1.00 26.37 492 MET C N 1
ATOM 3237 C CA . MET C 1 85 ? 0.860 -53.838 -12.957 1.00 30.73 492 MET C CA 1
ATOM 3238 C C . MET C 1 85 ? 2.148 -53.939 -13.765 1.00 32.23 492 MET C C 1
ATOM 3239 O O . MET C 1 85 ? 2.359 -53.171 -14.710 1.00 29.39 492 MET C O 1
ATOM 3244 N N . PHE C 1 86 ? 3.006 -54.884 -13.385 1.00 30.95 493 PHE C N 1
ATOM 3245 C CA . PHE C 1 86 ? 4.200 -55.215 -14.149 1.00 33.10 493 PHE C CA 1
ATOM 3246 C C . PHE C 1 86 ? 4.275 -56.727 -14.332 1.00 32.91 493 PHE C C 1
ATOM 3247 O O . PHE C 1 86 ? 3.776 -57.491 -13.503 1.00 33.91 493 PHE C O 1
ATOM 3255 N N . ASP C 1 87 ? 4.891 -57.146 -15.437 1.00 33.90 494 ASP C N 1
ATOM 3256 C CA . ASP C 1 87 ? 5.015 -58.564 -15.771 1.00 41.61 494 ASP C CA 1
ATOM 3257 C C . ASP C 1 87 ? 6.049 -59.207 -14.855 1.00 38.98 494 ASP C C 1
ATOM 3258 O O . ASP C 1 87 ? 7.244 -58.907 -14.947 1.00 37.46 494 ASP C O 1
ATOM 3263 N N . GLY C 1 88 ? 5.590 -60.098 -13.975 1.00 40.81 495 GLY C N 1
ATOM 3264 C CA . GLY C 1 88 ? 6.503 -60.758 -13.058 1.00 47.79 495 GLY C CA 1
ATOM 3265 C C . GLY C 1 88 ? 7.532 -61.628 -13.752 1.00 48.01 495 GLY C C 1
ATOM 3266 O O . GLY C 1 88 ? 8.613 -61.868 -13.209 1.00 49.20 495 GLY C O 1
ATOM 3267 N N . SER C 1 89 ? 7.222 -62.107 -14.955 1.00 44.81 496 SER C N 1
ATOM 3268 C CA . SER C 1 89 ? 8.139 -62.953 -15.710 1.00 50.07 496 SER C CA 1
ATOM 3269 C C . SER C 1 89 ? 9.051 -62.164 -16.641 1.00 57.46 496 SER C C 1
ATOM 3270 O O . SER C 1 89 ? 9.895 -62.767 -17.313 1.00 56.42 496 SER C O 1
ATOM 3273 N N . ASP C 1 90 ? 8.906 -60.840 -16.697 1.00 48.09 497 ASP C N 1
ATOM 3274 C CA . ASP C 1 90 ? 9.729 -60.004 -17.568 1.00 53.39 497 ASP C CA 1
ATOM 3275 C C . ASP C 1 90 ? 10.710 -59.214 -16.724 1.00 54.14 497 ASP C C 1
ATOM 3276 O O . ASP C 1 90 ? 10.294 -58.376 -15.911 1.00 55.31 497 ASP C O 1
ATOM 3281 N N . PRO C 1 91 ? 12.019 -59.456 -16.878 1.00 57.24 498 PRO C N 1
ATOM 3282 C CA . PRO C 1 91 ? 13.006 -58.736 -16.043 1.00 56.85 498 PRO C CA 1
ATOM 3283 C C . PRO C 1 91 ? 12.912 -57.216 -16.128 1.00 57.71 498 PRO C C 1
ATOM 3284 O O . PRO C 1 91 ? 13.010 -56.536 -15.097 1.00 59.77 498 PRO C O 1
ATOM 3288 N N . LYS C 1 92 ? 12.727 -56.660 -17.321 1.00 52.06 499 LYS C N 1
ATOM 3289 C CA . LYS C 1 92 ? 12.736 -55.216 -17.510 1.00 51.82 499 LYS C CA 1
ATOM 3290 C C . LYS C 1 92 ? 11.364 -54.582 -17.313 1.00 51.78 499 LYS C C 1
ATOM 3291 O O . LYS C 1 92 ? 11.216 -53.378 -17.541 1.00 45.64 499 LYS C O 1
ATOM 3297 N N . SER C 1 93 ? 10.365 -55.359 -16.885 1.00 45.95 500 SER C N 1
ATOM 3298 C CA . SER C 1 93 ? 9.007 -54.829 -16.795 1.00 44.20 500 SER C CA 1
ATOM 3299 C C . SER C 1 93 ? 8.849 -53.874 -15.617 1.00 43.96 500 SER C C 1
ATOM 3300 O O . SER C 1 93 ? 8.229 -52.811 -15.751 1.00 40.16 500 SER C O 1
ATOM 3303 N N . PHE C 1 94 ? 9.402 -54.230 -14.454 1.00 43.24 501 PHE C N 1
ATOM 3304 C CA . PHE C 1 94 ? 9.159 -53.435 -13.254 1.00 41.47 501 PHE C CA 1
ATOM 3305 C C . PHE C 1 94 ? 9.728 -52.027 -13.368 1.00 36.20 501 PHE C C 1
ATOM 3306 O O . PHE C 1 94 ? 9.150 -51.086 -12.811 1.00 37.06 501 PHE C O 1
ATOM 3314 N N . ALA C 1 95 ? 10.857 -51.865 -14.062 1.00 35.81 502 ALA C N 1
ATOM 3315 C CA . ALA C 1 95 ? 11.484 -50.549 -14.168 1.00 47.41 502 ALA C CA 1
ATOM 3316 C C . ALA C 1 95 ? 10.529 -49.537 -14.783 1.00 38.98 502 ALA C C 1
ATOM 3317 O O . ALA C 1 95 ? 10.363 -48.425 -14.266 1.00 35.27 502 ALA C O 1
ATOM 3319 N N . HIS C 1 96 ? 9.886 -49.910 -15.892 1.00 35.01 503 HIS C N 1
ATOM 3320 C CA . HIS C 1 96 ? 8.926 -49.016 -16.535 1.00 36.54 503 HIS C CA 1
ATOM 3321 C C . HIS C 1 96 ? 7.754 -48.702 -15.611 1.00 41.54 503 HIS C C 1
ATOM 3322 O O . HIS C 1 96 ? 7.251 -47.572 -15.599 1.00 37.47 503 HIS C O 1
ATOM 3329 N N . CYS C 1 97 ? 7.318 -49.693 -14.823 1.00 36.34 504 CYS C N 1
ATOM 3330 C CA . CYS C 1 97 ? 6.171 -49.521 -13.943 1.00 36.12 504 CYS C CA 1
ATOM 3331 C C . CYS C 1 97 ? 6.531 -48.626 -12.756 1.00 34.56 504 CYS C C 1
ATOM 3332 O O . CYS C 1 97 ? 5.722 -47.804 -12.319 1.00 35.33 504 CYS C O 1
ATOM 3335 N N . ALA C 1 98 ? 7.745 -48.790 -12.223 1.00 34.81 505 ALA C N 1
ATOM 3336 C CA . ALA C 1 98 ? 8.215 -47.920 -11.149 1.00 34.61 505 ALA C CA 1
ATOM 3337 C C . ALA C 1 98 ? 8.374 -46.487 -11.627 1.00 37.44 505 ALA C C 1
ATOM 3338 O O . ALA C 1 98 ? 8.122 -45.551 -10.861 1.00 33.21 505 ALA C O 1
ATOM 3340 N N . SER C 1 99 ? 8.776 -46.297 -12.886 1.00 34.62 506 SER C N 1
ATOM 3341 C CA . SER C 1 99 ? 8.906 -44.948 -13.427 1.00 37.36 506 SER C CA 1
ATOM 3342 C C . SER C 1 99 ? 7.549 -44.258 -13.522 1.00 38.10 506 SER C C 1
ATOM 3343 O O . SER C 1 99 ? 7.440 -43.053 -13.264 1.00 37.30 506 SER C O 1
ATOM 3346 N N . VAL C 1 100 ? 6.505 -45.005 -13.893 1.00 33.76 507 VAL C N 1
ATOM 3347 C CA . VAL C 1 100 ? 5.160 -44.436 -13.949 1.00 29.04 507 VAL C CA 1
ATOM 3348 C C . VAL C 1 100 ? 4.717 -43.984 -12.562 1.00 30.10 507 VAL C C 1
ATOM 3349 O O . VAL C 1 100 ? 4.142 -42.900 -12.399 1.00 29.58 507 VAL C O 1
ATOM 3353 N N . TYR C 1 101 ? 4.981 -44.803 -11.541 1.00 26.64 508 TYR C N 1
ATOM 3354 C CA . TYR C 1 101 ? 4.609 -44.436 -10.178 1.00 28.41 508 TYR C CA 1
ATOM 3355 C C . TYR C 1 101 ? 5.298 -43.146 -9.744 1.00 31.18 508 TYR C C 1
ATOM 3356 O O . TYR C 1 101 ? 4.659 -42.242 -9.194 1.00 33.64 508 TYR C O 1
ATOM 3365 N N . LYS C 1 102 ? 6.610 -43.048 -9.975 1.00 32.78 509 LYS C N 1
ATOM 3366 C CA . LYS C 1 102 ? 7.340 -41.858 -9.548 1.00 34.66 509 LYS C CA 1
ATOM 3367 C C . LYS C 1 102 ? 6.815 -40.609 -10.242 1.00 32.66 509 LYS C C 1
ATOM 3368 O O . LYS C 1 102 ? 6.649 -39.561 -9.607 1.00 36.68 509 LYS C O 1
ATOM 3374 N N . HIS C 1 103 ? 6.529 -40.706 -11.540 1.00 33.31 510 HIS C N 1
ATOM 3375 C CA . HIS C 1 103 ? 6.165 -39.545 -12.341 1.00 30.65 510 HIS C CA 1
ATOM 3376 C C . HIS C 1 103 ? 4.697 -39.158 -12.225 1.00 36.47 510 HIS C C 1
ATOM 3377 O O . HIS C 1 103 ? 4.334 -38.059 -12.658 1.00 36.74 510 HIS C O 1
ATOM 3384 N N . HIS C 1 104 ? 3.846 -40.016 -11.662 1.00 32.12 511 HIS C N 1
ATOM 3385 C CA . HIS C 1 104 ? 2.413 -39.752 -11.649 1.00 29.68 511 HIS C CA 1
ATOM 3386 C C . HIS C 1 104 ? 1.735 -39.924 -10.296 1.00 30.20 511 HIS C C 1
ATOM 3387 O O . HIS C 1 104 ? 0.689 -39.300 -10.083 1.00 31.98 511 HIS C O 1
ATOM 3394 N N . TYR C 1 105 ? 2.279 -40.726 -9.379 1.00 30.07 512 TYR C N 1
ATOM 3395 C CA . TYR C 1 105 ? 1.586 -41.031 -8.130 1.00 31.51 512 TYR C CA 1
ATOM 3396 C C . TYR C 1 105 ? 2.401 -40.797 -6.866 1.00 33.20 512 TYR C C 1
ATOM 3397 O O . TYR C 1 105 ? 1.798 -40.633 -5.800 1.00 30.76 512 TYR C O 1
ATOM 3406 N N . MET C 1 106 ? 3.733 -40.742 -6.950 1.00 33.14 513 MET C N 1
ATOM 3407 C CA . MET C 1 106 ? 4.576 -40.830 -5.759 1.00 40.97 513 MET C CA 1
ATOM 3408 C C . MET C 1 106 ? 4.254 -39.749 -4.728 1.00 45.09 513 MET C C 1
ATOM 3409 O O . MET C 1 106 ? 4.178 -40.035 -3.527 1.00 51.61 513 MET C O 1
ATOM 3414 N N . ASP C 1 107 ? 4.057 -38.507 -5.163 1.00 41.22 514 ASP C N 1
ATOM 3415 C CA A ASP C 1 107 ? 3.853 -37.389 -4.250 0.40 48.16 514 ASP C CA 1
ATOM 3416 C CA B ASP C 1 107 ? 3.855 -37.409 -4.225 0.60 48.20 514 ASP C CA 1
ATOM 3417 C C . ASP C 1 107 ? 2.386 -37.118 -3.941 1.00 48.59 514 ASP C C 1
ATOM 3418 O O . ASP C 1 107 ? 2.093 -36.212 -3.152 1.00 48.25 514 ASP C O 1
ATOM 3427 N N . GLY C 1 108 ? 1.462 -37.865 -4.541 1.00 39.54 515 GLY C N 1
ATOM 3428 C CA . GLY C 1 108 ? 0.048 -37.599 -4.398 1.00 38.68 515 GLY C CA 1
ATOM 3429 C C . GLY C 1 108 ? -0.592 -38.348 -3.245 1.00 40.99 515 GLY C C 1
ATOM 3430 O O . GLY C 1 108 ? 0.072 -38.941 -2.393 1.00 43.80 515 GLY C O 1
ATOM 3431 N N . GLN C 1 109 ? -1.924 -38.313 -3.232 1.00 37.10 516 GLN C N 1
ATOM 3432 C CA . GLN C 1 109 ? -2.721 -38.949 -2.194 1.00 42.80 516 GLN C CA 1
ATOM 3433 C C . GLN C 1 109 ? -3.460 -40.187 -2.685 1.00 40.41 516 GLN C C 1
ATOM 3434 O O . GLN C 1 109 ? -4.181 -40.811 -1.899 1.00 41.96 516 GLN C O 1
ATOM 3440 N N . THR C 1 110 ? -3.304 -40.559 -3.955 1.00 34.64 517 THR C N 1
ATOM 3441 C CA . THR C 1 110 ? -4.057 -41.687 -4.499 1.00 34.41 517 THR C CA 1
ATOM 3442 C C . THR C 1 110 ? -3.438 -43.000 -4.034 1.00 31.46 517 THR C C 1
ATOM 3443 O O . THR C 1 110 ? -2.227 -43.191 -4.177 1.00 33.34 517 THR C O 1
ATOM 3447 N N . PRO C 1 111 ? -4.225 -43.915 -3.473 1.00 29.69 518 PRO C N 1
ATOM 3448 C CA . PRO C 1 111 ? -3.675 -45.219 -3.086 1.00 31.13 518 PRO C CA 1
ATOM 3449 C C . PRO C 1 111 ? -3.168 -45.976 -4.305 1.00 34.14 518 PRO C C 1
ATOM 3450 O O . PRO C 1 111 ? -3.764 -45.922 -5.384 1.00 29.83 518 PRO C O 1
ATOM 3454 N N . CYS C 1 112 ? -2.053 -46.685 -4.121 1.00 28.61 519 CYS C N 1
ATOM 3455 C CA . CYS C 1 112 ? -1.417 -47.447 -5.185 1.00 27.42 519 CYS C CA 1
ATOM 3456 C C . CYS C 1 112 ? -1.122 -48.856 -4.711 1.00 28.20 519 CYS C C 1
ATOM 3457 O O . CYS C 1 112 ? -0.641 -49.059 -3.594 1.00 33.23 519 CYS C O 1
ATOM 3460 N N . LEU C 1 113 ? -1.390 -49.822 -5.579 1.00 26.08 520 LEU C N 1
ATOM 3461 C CA . LEU C 1 113 ? -1.100 -51.221 -5.305 1.00 27.86 520 LEU C CA 1
ATOM 3462 C C . LEU C 1 113 ? -0.303 -51.765 -6.477 1.00 31.22 520 LEU C C 1
ATOM 3463 O O . LEU C 1 113 ? -0.760 -51.700 -7.623 1.00 28.58 520 LEU C O 1
ATOM 3468 N N . PHE C 1 114 ? 0.892 -52.272 -6.196 1.00 29.12 521 PHE C N 1
ATOM 3469 C CA . PHE C 1 114 ? 1.704 -52.910 -7.221 1.00 28.11 521 PHE C CA 1
ATOM 3470 C C . PHE C 1 114 ? 1.305 -54.373 -7.370 1.00 34.92 521 PHE C C 1
ATOM 3471 O O . PHE C 1 114 ? 1.117 -55.084 -6.378 1.00 33.01 521 PHE C O 1
ATOM 3479 N N . VAL C 1 115 ? 1.177 -54.821 -8.618 1.00 27.17 522 VAL C N 1
ATOM 3480 C CA . VAL C 1 115 ? 0.743 -56.179 -8.929 1.00 29.89 522 VAL C CA 1
ATOM 3481 C C . VAL C 1 115 ? 1.757 -56.816 -9.866 1.00 36.84 522 VAL C C 1
ATOM 3482 O O . VAL C 1 115 ? 2.046 -56.275 -10.940 1.00 30.98 522 VAL C O 1
ATOM 3486 N N . SER C 1 116 ? 2.288 -57.968 -9.464 1.00 34.71 523 SER C N 1
ATOM 3487 C CA . SER C 1 116 ? 3.222 -58.740 -10.276 1.00 33.43 523 SER C CA 1
ATOM 3488 C C . SER C 1 116 ? 2.407 -59.793 -11.020 1.00 34.42 523 SER C C 1
ATOM 3489 O O . SER C 1 116 ? 2.020 -60.815 -10.447 1.00 32.23 523 SER C O 1
ATOM 3492 N N . SER C 1 117 ? 2.137 -59.538 -12.295 1.00 30.30 524 SER C N 1
ATOM 3493 C CA . SER C 1 117 ? 1.288 -60.419 -13.078 1.00 30.84 524 SER C CA 1
ATOM 3494 C C . SER C 1 117 ? 2.049 -61.669 -13.519 1.00 34.18 524 SER C C 1
ATOM 3495 O O . SER C 1 117 ? 3.272 -61.768 -13.392 1.00 37.21 524 SER C O 1
ATOM 3498 N N . LYS C 1 118 ? 1.292 -62.627 -14.061 1.00 35.03 525 LYS C N 1
ATOM 3499 C CA . LYS C 1 118 ? 1.842 -63.855 -14.641 1.00 36.92 525 LYS C CA 1
ATOM 3500 C C . LYS C 1 118 ? 2.714 -64.603 -13.633 1.00 38.46 525 LYS C C 1
ATOM 3501 O O . LYS C 1 118 ? 3.846 -64.996 -13.922 1.00 37.73 525 LYS C O 1
ATOM 3507 N N . ALA C 1 119 ? 2.168 -64.795 -12.430 1.00 32.29 526 ALA C N 1
ATOM 3508 C CA . ALA C 1 119 ? 2.912 -65.461 -11.370 1.00 39.41 526 ALA C CA 1
ATOM 3509 C C . ALA C 1 119 ? 3.115 -66.943 -11.651 1.00 42.39 526 ALA C C 1
ATOM 3510 O O . ALA C 1 119 ? 4.049 -67.541 -11.109 1.00 46.79 526 ALA C O 1
ATOM 3512 N N . ASP C 1 120 ? 2.264 -67.544 -12.486 1.00 38.09 527 ASP 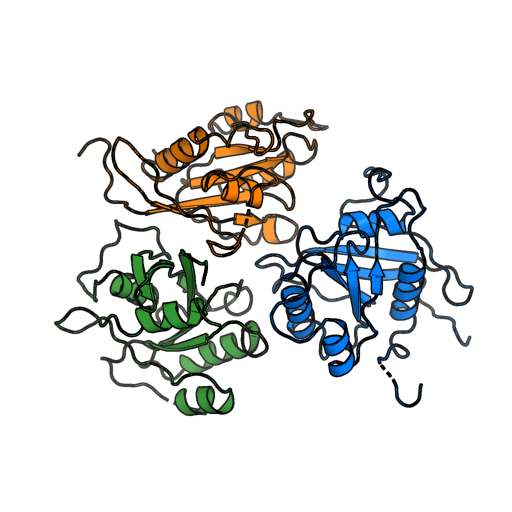C N 1
ATOM 3513 C CA . ASP C 1 120 ? 2.420 -68.947 -12.848 1.00 46.62 527 ASP C CA 1
ATOM 3514 C C . ASP C 1 120 ? 3.668 -69.197 -13.686 1.00 50.81 527 ASP C C 1
ATOM 3515 O O . ASP C 1 120 ? 4.174 -70.324 -13.697 1.00 54.29 527 ASP C O 1
ATOM 3520 N N . LEU C 1 121 ? 4.167 -68.186 -14.389 1.00 45.66 528 LEU C N 1
ATOM 3521 C CA . LEU C 1 121 ? 5.361 -68.348 -15.196 1.00 51.93 528 LEU C CA 1
ATOM 3522 C C . LEU C 1 121 ? 6.613 -68.194 -14.338 1.00 54.84 528 LEU C C 1
ATOM 3523 O O . LEU C 1 121 ? 6.577 -67.565 -13.277 1.00 56.34 528 LEU C O 1
ATOM 3528 N N . PRO C 1 122 ? 7.732 -68.785 -14.763 1.00 54.04 529 PRO C N 1
ATOM 3529 C CA . PRO C 1 122 ? 8.993 -68.576 -14.043 1.00 54.50 529 PRO C CA 1
ATOM 3530 C C . PRO C 1 122 ? 9.328 -67.095 -13.936 1.00 61.35 529 PRO C C 1
ATOM 3531 O O . PRO C 1 122 ? 9.168 -66.329 -14.889 1.00 59.42 529 PRO C O 1
ATOM 3535 N N . GLU C 1 123 ? 9.790 -66.695 -12.754 1.00 60.21 530 GLU C N 1
ATOM 3536 C CA . GLU C 1 123 ? 10.018 -65.286 -12.474 1.00 60.42 530 GLU C CA 1
ATOM 3537 C C . GLU C 1 123 ? 11.162 -64.731 -13.314 1.00 62.10 530 GLU C C 1
ATOM 3538 O O . GLU C 1 123 ? 12.106 -65.440 -13.675 1.00 64.16 530 GLU C O 1
ATOM 3544 N N . GLY C 1 124 ? 11.063 -63.442 -13.627 1.00 57.77 531 GLY C N 1
ATOM 3545 C CA . GLY C 1 124 ? 12.108 -62.740 -14.342 1.00 60.44 531 GL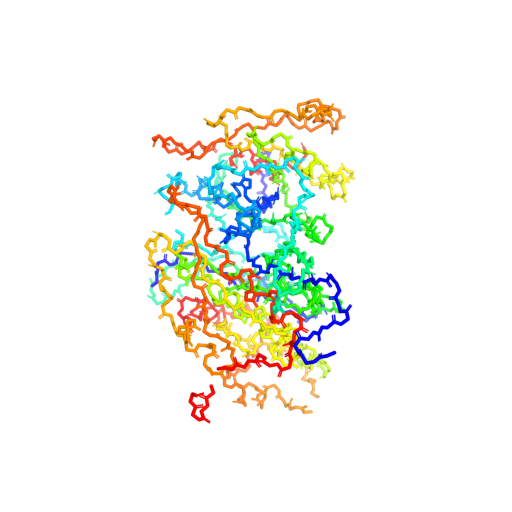Y C CA 1
ATOM 3546 C C . GLY C 1 124 ? 12.530 -61.476 -13.622 1.00 62.33 531 GLY C C 1
ATOM 3547 O O . GLY C 1 124 ? 11.804 -60.477 -13.627 1.00 61.20 531 GLY C O 1
ATOM 3548 N N . VAL C 1 125 ? 13.699 -61.512 -12.990 1.00 63.85 532 VAL C N 1
ATOM 3549 C CA . VAL C 1 125 ? 14.199 -60.373 -12.232 1.00 66.77 532 VAL C CA 1
ATOM 3550 C C . VAL C 1 125 ? 15.518 -59.883 -12.818 1.00 65.53 532 VAL C C 1
ATOM 3551 O O . VAL C 1 125 ? 15.700 -58.687 -13.049 1.00 67.04 532 VAL C O 1
ATOM 3555 N N . GLY C 1 129 ? 18.243 -53.617 -9.808 1.00 72.01 536 GLY C N 1
ATOM 3556 C CA . GLY C 1 129 ? 17.658 -53.234 -8.537 1.00 62.23 536 GLY C CA 1
ATOM 3557 C C . GLY C 1 129 ? 16.945 -51.896 -8.580 1.00 75.92 536 GLY C C 1
ATOM 3558 O O . GLY C 1 129 ? 17.161 -51.103 -9.497 1.00 84.15 536 GLY C O 1
ATOM 3559 N N . PRO C 1 130 ? 16.082 -51.637 -7.585 1.00 74.02 537 PRO C N 1
ATOM 3560 C CA . PRO C 1 130 ? 15.781 -52.603 -6.527 1.00 67.68 537 PRO C CA 1
ATOM 3561 C C . PRO C 1 130 ? 14.704 -53.593 -6.946 1.00 65.30 537 PRO C C 1
ATOM 3562 O O . PRO C 1 130 ? 14.051 -53.386 -7.971 1.00 63.48 537 PRO C O 1
ATOM 3566 N N . SER C 1 131 ? 14.517 -54.658 -6.170 1.00 64.04 538 SER C N 1
ATOM 3567 C CA . SER C 1 131 ? 13.419 -55.555 -6.453 1.00 62.61 538 SER C CA 1
ATOM 3568 C C . SER C 1 131 ? 12.111 -54.835 -6.141 1.00 52.65 538 SER C C 1
ATOM 3569 O O . SER C 1 131 ? 12.099 -53.847 -5.403 1.00 52.02 538 SER C O 1
ATOM 3572 N N . PRO C 1 132 ? 11.000 -55.294 -6.717 1.00 52.34 539 PRO C N 1
ATOM 3573 C CA . PRO C 1 132 ? 9.702 -54.672 -6.402 1.00 51.13 539 PRO C CA 1
ATOM 3574 C C . PRO C 1 132 ? 9.420 -54.570 -4.912 1.00 51.08 539 PRO C C 1
ATOM 3575 O O . PRO C 1 132 ? 8.887 -53.551 -4.454 1.00 41.30 539 PRO C O 1
ATOM 3579 N N . ALA C 1 133 ? 9.782 -55.598 -4.139 1.00 46.30 540 ALA C N 1
ATOM 3580 C CA . ALA C 1 133 ? 9.570 -55.552 -2.697 1.00 46.55 540 ALA C CA 1
ATOM 3581 C C . ALA C 1 133 ? 10.397 -54.446 -2.042 1.00 52.16 540 ALA C C 1
ATOM 3582 O O . ALA C 1 133 ? 9.895 -53.737 -1.161 1.00 53.20 540 ALA C O 1
ATOM 3584 N N . GLU C 1 134 ? 11.662 -54.279 -2.451 1.00 49.94 541 GLU C N 1
ATOM 3585 C CA . GLU C 1 134 ? 12.476 -53.195 -1.897 1.00 57.64 541 GLU C CA 1
ATOM 3586 C C . GLU C 1 134 ? 11.880 -51.835 -2.236 1.00 53.25 541 GLU C C 1
ATOM 3587 O O . GLU C 1 134 ? 11.892 -50.916 -1.409 1.00 49.34 541 GLU C O 1
ATOM 3593 N N . PHE C 1 135 ? 11.356 -51.690 -3.453 1.00 56.32 542 PHE C N 1
ATOM 3594 C CA . PHE C 1 135 ? 10.842 -50.398 -3.890 1.00 45.28 542 PHE C CA 1
ATOM 3595 C C . PHE C 1 135 ? 9.611 -49.998 -3.088 1.00 48.74 542 PHE C C 1
ATOM 3596 O O . PHE C 1 135 ? 9.527 -48.874 -2.578 1.00 46.97 542 PHE C O 1
ATOM 3604 N N . CYS C 1 136 ? 8.649 -50.915 -2.953 1.00 44.30 543 CYS C N 1
ATOM 3605 C CA . CYS C 1 136 ? 7.427 -50.594 -2.223 1.0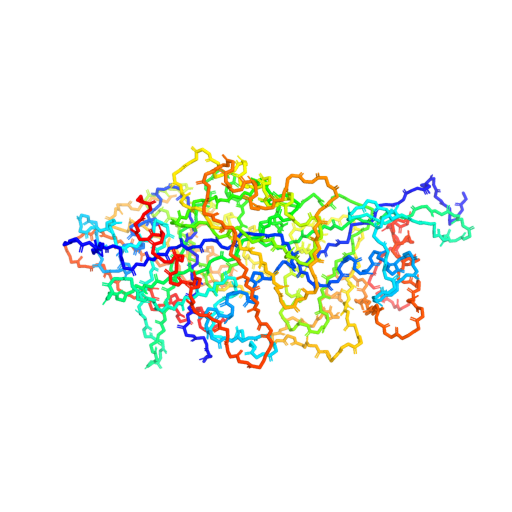0 48.85 543 CYS C CA 1
ATOM 3606 C C . CYS C 1 136 ? 7.707 -50.315 -0.757 1.00 48.31 543 CYS C C 1
ATOM 3607 O O . CYS C 1 136 ? 6.945 -49.591 -0.108 1.00 45.48 543 CYS C O 1
ATOM 3610 N N . ARG C 1 137 ? 8.794 -50.861 -0.220 1.00 52.30 544 ARG C N 1
ATOM 3611 C CA . ARG C 1 137 ? 9.093 -50.630 1.184 1.00 49.44 544 ARG C CA 1
ATOM 3612 C C . ARG C 1 137 ? 9.665 -49.234 1.400 1.00 49.21 544 ARG C C 1
ATOM 3613 O O . ARG C 1 137 ? 9.261 -48.528 2.329 1.00 50.31 544 ARG C O 1
ATOM 3621 N N . LYS C 1 138 ? 10.637 -48.836 0.573 1.00 49.25 545 LYS C N 1
ATOM 3622 C CA . LYS C 1 138 ? 11.225 -47.504 0.705 1.00 53.77 545 LYS C CA 1
ATOM 3623 C C . LYS C 1 138 ? 10.175 -46.417 0.535 1.00 55.80 545 LYS C C 1
ATOM 3624 O O . LYS C 1 138 ? 10.206 -45.397 1.232 1.00 55.36 545 LYS C O 1
ATOM 3630 N N . HIS C 1 139 ? 9.240 -46.612 -0.393 1.00 51.40 546 HIS C N 1
ATOM 3631 C CA . HIS C 1 139 ? 8.228 -45.611 -0.690 1.00 51.44 546 HIS C CA 1
ATOM 3632 C C . HIS C 1 139 ? 6.950 -45.805 0.119 1.00 49.65 546 HIS C C 1
ATOM 3633 O O . HIS C 1 139 ? 5.918 -45.216 -0.223 1.00 51.37 546 HIS C O 1
ATOM 3640 N N . ARG C 1 140 ? 7.004 -46.608 1.186 1.00 50.80 547 ARG C N 1
ATOM 3641 C CA . ARG C 1 140 ? 5.883 -46.782 2.113 1.00 51.55 547 ARG C CA 1
ATOM 3642 C C . ARG C 1 140 ? 4.620 -47.246 1.389 1.00 47.44 547 ARG C C 1
ATOM 3643 O O . ARG C 1 140 ? 3.519 -46.753 1.641 1.00 43.46 547 ARG C O 1
ATOM 3651 N N . LEU C 1 141 ? 4.781 -48.203 0.487 1.00 43.98 548 LEU C N 1
ATOM 3652 C CA . LEU C 1 141 ? 3.683 -48.781 -0.268 1.00 43.38 548 LEU C CA 1
ATOM 3653 C C . LEU C 1 141 ? 3.348 -50.175 0.243 1.00 42.74 548 LEU C C 1
ATOM 3654 O O . LEU C 1 141 ? 4.160 -50.811 0.925 1.00 39.92 548 LEU C O 1
ATOM 3659 N N . PRO C 1 142 ? 2.149 -50.678 -0.052 1.00 43.04 549 PRO C N 1
ATOM 3660 C CA . PRO C 1 142 ? 1.853 -52.083 0.241 1.00 40.00 549 PRO C CA 1
ATOM 3661 C C . PRO C 1 142 ? 2.786 -53.011 -0.523 1.00 40.39 549 PRO C C 1
ATOM 3662 O O . PRO C 1 142 ? 3.375 -52.648 -1.545 1.00 38.77 549 PRO C O 1
ATOM 3666 N N . ALA C 1 143 ? 2.923 -54.224 -0.005 1.00 42.14 550 ALA C N 1
ATOM 3667 C CA . ALA C 1 143 ? 3.777 -55.204 -0.655 1.00 40.44 550 ALA C CA 1
ATOM 3668 C C . ALA C 1 143 ? 3.218 -55.546 -2.035 1.00 37.28 550 ALA C C 1
ATOM 3669 O O . ALA C 1 143 ? 1.995 -55.604 -2.213 1.00 39.63 550 ALA C O 1
ATOM 3671 N N . PRO C 1 144 ? 4.073 -55.762 -3.032 1.00 34.84 551 PRO C N 1
ATOM 3672 C CA . PRO C 1 144 ? 3.571 -56.134 -4.359 1.00 33.67 551 PRO C CA 1
ATOM 3673 C C . PRO C 1 144 ? 2.861 -57.478 -4.312 1.00 40.05 551 PRO C C 1
ATOM 3674 O O . PRO C 1 144 ? 3.330 -58.427 -3.679 1.00 43.61 551 PRO C O 1
ATOM 3678 N N . VAL C 1 145 ? 1.721 -57.550 -4.985 1.00 31.82 552 VAL C N 1
ATOM 3679 C CA . VAL C 1 145 ? 0.825 -58.701 -4.912 1.00 30.06 552 VAL C CA 1
ATOM 3680 C C . VAL C 1 145 ? 1.007 -59.533 -6.176 1.00 35.20 552 VAL C C 1
ATOM 3681 O O . VAL C 1 145 ? 0.718 -59.037 -7.276 1.00 31.41 552 VAL C O 1
ATOM 3685 N N . PRO C 1 146 ? 1.457 -60.780 -6.075 1.00 36.39 553 PRO C N 1
ATOM 3686 C CA . PRO C 1 146 ? 1.487 -61.644 -7.259 1.00 33.76 553 PRO C CA 1
ATOM 3687 C C . PRO C 1 146 ? 0.077 -61.982 -7.717 1.00 34.11 553 PRO C C 1
ATOM 3688 O O . PRO C 1 146 ? -0.876 -61.962 -6.935 1.00 39.45 553 PRO C O 1
ATOM 3692 N N . PHE C 1 147 ? -0.054 -62.274 -9.009 1.00 30.72 554 PHE C N 1
ATOM 3693 C CA . PHE C 1 147 ? -1.355 -62.628 -9.559 1.00 31.46 554 PHE C CA 1
ATOM 3694 C C . PHE C 1 147 ? -1.156 -63.487 -10.799 1.00 31.15 554 PHE C C 1
ATOM 3695 O O . PHE C 1 147 ? -0.185 -63.318 -11.540 1.00 35.15 554 PHE C O 1
ATOM 3703 N N . SER C 1 148 ? -2.087 -64.414 -11.008 1.00 34.82 555 SER C N 1
ATOM 3704 C CA . SER C 1 148 ? -2.083 -65.280 -12.176 1.00 32.46 555 SER C CA 1
ATOM 3705 C C . SER C 1 148 ? -3.518 -65.540 -12.608 1.00 32.48 555 SER C C 1
ATOM 3706 O O . SER C 1 148 ? -4.400 -65.737 -11.768 1.00 33.53 555 SER C O 1
ATOM 3709 N N . CYS C 1 149 ? -3.746 -65.516 -13.918 1.00 33.57 556 CYS C N 1
ATOM 3710 C CA . CYS C 1 149 ? -5.040 -65.838 -14.502 1.00 40.48 556 CYS C CA 1
ATOM 3711 C C . CYS C 1 149 ? -5.089 -67.250 -15.066 1.00 41.49 556 CYS C C 1
ATOM 3712 O O . CYS C 1 149 ? -6.154 -67.691 -15.508 1.00 38.50 556 CYS C O 1
ATOM 3715 N N . ALA C 1 150 ? -3.963 -67.961 -15.063 1.00 44.31 557 ALA C N 1
ATOM 3716 C CA .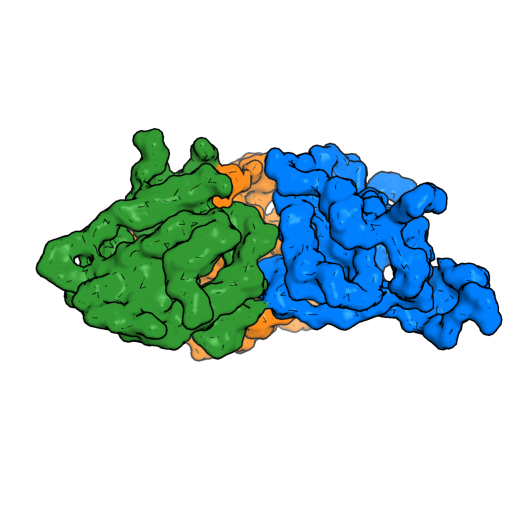 ALA C 1 150 ? -3.882 -69.295 -15.643 1.00 47.99 557 ALA C CA 1
ATOM 3717 C C . ALA C 1 150 ? -4.348 -70.357 -14.658 1.00 52.38 557 ALA C C 1
ATOM 3718 O O . ALA C 1 150 ? -5.027 -70.050 -13.674 1.00 56.24 557 ALA C O 1
ATOM 3720 N N . GLY C 1 151 ? -3.986 -71.609 -14.917 1.00 70.78 558 GLY C N 1
ATOM 3721 C CA . GLY C 1 151 ? -4.256 -72.682 -13.993 1.00 73.73 558 GLY C CA 1
ATOM 3722 C C . GLY C 1 151 ? -5.636 -73.283 -14.160 1.00 80.25 558 GLY C C 1
ATOM 3723 O O . GLY C 1 151 ? -6.485 -72.771 -14.897 1.00 79.93 558 GLY C O 1
ATOM 3724 N N . PRO C 1 152 ? -5.882 -74.395 -13.466 1.00 82.46 559 PRO C N 1
ATOM 3725 C CA . PRO C 1 152 ? -7.176 -75.081 -13.592 1.00 83.50 559 PRO C CA 1
ATOM 3726 C C . PRO C 1 152 ? -8.342 -74.299 -13.003 1.00 79.30 559 PRO C C 1
ATOM 3727 O O . PRO C 1 152 ? -9.339 -74.056 -13.692 1.00 78.32 559 PRO C O 1
ATOM 3731 N N . ALA C 1 153 ? -8.232 -73.900 -11.739 1.00 79.28 560 ALA C N 1
ATOM 3732 C CA . ALA C 1 153 ? -9.349 -73.292 -11.033 1.00 76.63 560 ALA C CA 1
ATOM 3733 C C . ALA C 1 153 ? -9.490 -71.813 -11.390 1.00 72.82 560 ALA C C 1
ATOM 3734 O O . ALA C 1 153 ? -8.609 -71.199 -12.000 1.00 70.50 560 ALA C O 1
ATOM 3736 N N . GLU C 1 154 ? -10.623 -71.240 -10.988 1.00 67.83 561 GLU C N 1
ATOM 3737 C CA . GLU C 1 154 ? -10.930 -69.859 -11.319 1.00 65.95 561 GLU C CA 1
ATOM 3738 C C . GLU C 1 154 ? -10.022 -68.901 -10.547 1.00 65.27 561 GLU C C 1
ATOM 3739 O O . GLU C 1 154 ? -9.572 -69.213 -9.440 1.00 59.69 561 GLU C O 1
ATOM 3745 N N . PRO C 1 155 ? -9.732 -67.729 -11.117 1.00 59.70 562 PRO C N 1
ATOM 3746 C CA . PRO C 1 155 ? -8.818 -66.790 -10.455 1.00 56.38 562 PRO C CA 1
ATOM 3747 C C . PRO C 1 155 ? -9.325 -66.347 -9.090 1.00 48.55 562 PRO C C 1
ATOM 3748 O O . PRO C 1 155 ? -10.528 -66.305 -8.824 1.00 51.38 562 PRO C O 1
ATOM 3752 N N . SER C 1 156 ? -8.375 -66.002 -8.227 1.00 45.97 563 SER C N 1
ATOM 3753 C CA . SER C 1 156 ? -8.684 -65.531 -6.886 1.00 43.11 563 SER C CA 1
ATOM 3754 C C . SER C 1 156 ? -9.358 -64.160 -6.922 1.00 47.17 563 SER C C 1
ATOM 3755 O O . SER C 1 156 ? -9.105 -63.340 -7.808 1.00 44.84 563 SER C O 1
ATOM 3758 N N . THR C 1 157 ? -10.226 -63.917 -5.938 1.00 41.74 564 THR C N 1
ATOM 3759 C CA . THR C 1 157 ? -10.931 -62.648 -5.798 1.00 45.73 564 THR C CA 1
ATOM 3760 C C . THR C 1 157 ? -10.319 -61.747 -4.732 1.00 39.67 564 THR C C 1
ATOM 3761 O O . THR C 1 157 ? -10.856 -60.664 -4.471 1.00 41.21 564 THR C O 1
ATOM 3765 N N . THR C 1 158 ? -9.199 -62.163 -4.134 1.00 37.46 565 THR C N 1
ATOM 3766 C CA A THR C 1 158 ? -8.621 -61.415 -3.022 0.63 37.47 565 THR C CA 1
ATOM 3767 C CA B THR C 1 158 ? -8.598 -61.422 -3.027 0.37 37.53 565 THR C CA 1
ATOM 3768 C C . THR C 1 158 ? -8.221 -60.005 -3.442 1.00 34.61 565 THR C C 1
ATOM 3769 O O . THR C 1 158 ? -8.568 -59.026 -2.770 1.00 31.90 565 THR C O 1
ATOM 3776 N N . ILE C 1 159 ? -7.491 -59.882 -4.549 1.00 33.68 566 ILE C N 1
ATOM 3777 C CA . ILE C 1 159 ? -6.907 -58.597 -4.912 1.00 33.71 566 ILE C CA 1
ATOM 3778 C C . ILE C 1 159 ? -7.980 -57.573 -5.265 1.00 33.01 566 ILE C C 1
ATOM 3779 O O . ILE C 1 159 ? -7.779 -56.369 -5.071 1.00 25.82 566 ILE C O 1
ATOM 3784 N N . PHE C 1 160 ? -9.137 -58.015 -5.757 1.00 28.81 567 PHE C N 1
ATOM 3785 C CA . PHE C 1 160 ? -10.160 -57.046 -6.134 1.00 28.41 567 PHE C CA 1
ATOM 3786 C C . PHE C 1 160 ? -10.873 -56.490 -4.909 1.00 33.19 567 PHE C C 1
ATOM 3787 O O . PHE C 1 160 ? -11.185 -55.294 -4.860 1.00 31.29 567 PHE C O 1
ATOM 3795 N N . THR C 1 161 ? -11.117 -57.336 -3.904 1.00 29.78 568 THR C N 1
ATOM 3796 C CA . THR C 1 161 ? -11.590 -56.838 -2.616 1.00 27.27 568 THR C CA 1
ATOM 3797 C C . THR C 1 161 ? -10.596 -55.853 -2.013 1.00 29.84 568 THR C C 1
ATOM 3798 O O . THR C 1 161 ? -10.991 -54.833 -1.435 1.00 34.07 568 THR C O 1
ATOM 3802 N N . GLN C 1 162 ? -9.300 -56.137 -2.150 1.00 28.49 569 GLN C N 1
ATOM 3803 C CA . GLN C 1 162 ? -8.280 -55.248 -1.604 1.00 27.52 569 GLN C CA 1
ATOM 3804 C C . GLN C 1 162 ? -8.276 -53.903 -2.325 1.00 28.47 569 GLN C C 1
ATOM 3805 O O . GLN C 1 162 ? -8.208 -52.849 -1.681 1.00 30.52 569 GLN C O 1
ATOM 3811 N N . LEU C 1 163 ? -8.361 -53.920 -3.658 1.00 26.76 570 LEU C N 1
ATOM 3812 C CA . LEU C 1 163 ? -8.395 -52.675 -4.422 1.00 24.22 570 LEU C CA 1
ATOM 3813 C C . LEU C 1 163 ? -9.606 -51.831 -4.043 1.00 28.67 570 LEU C C 1
ATOM 3814 O O . LEU C 1 163 ? -9.489 -50.618 -3.825 1.00 29.25 570 LEU C O 1
ATOM 3819 N N . ALA C 1 164 ? -10.782 -52.457 -3.956 1.00 28.63 571 ALA C N 1
ATOM 3820 C CA . ALA C 1 164 ? -11.988 -51.718 -3.596 1.00 30.75 571 ALA C CA 1
ATOM 3821 C C . ALA C 1 164 ? -11.887 -51.139 -2.188 1.00 30.30 571 ALA C C 1
ATOM 3822 O O . ALA C 1 164 ? -12.319 -50.006 -1.943 1.00 29.78 571 ALA C O 1
ATOM 3824 N N . THR C 1 165 ? -11.306 -51.896 -1.253 1.00 30.65 572 THR C N 1
ATOM 3825 C CA . THR C 1 165 ? -11.147 -51.400 0.113 1.00 28.90 572 THR C CA 1
ATOM 3826 C C . THR C 1 165 ? -10.187 -50.217 0.171 1.00 32.07 572 THR C C 1
ATOM 3827 O O . THR C 1 165 ? -10.418 -49.259 0.918 1.00 33.96 572 THR C O 1
ATOM 3831 N N . MET C 1 166 ? -9.093 -50.269 -0.594 1.00 30.02 573 MET C N 1
ATOM 3832 C CA . MET C 1 166 ? -8.189 -49.123 -0.651 1.00 31.38 573 MET C CA 1
ATOM 3833 C C . MET C 1 166 ? -8.870 -47.914 -1.279 1.00 30.62 573 MET C C 1
ATOM 3834 O O . MET C 1 166 ? -8.679 -46.781 -0.823 1.00 34.99 573 MET C O 1
ATOM 3839 N N . ALA C 1 167 ? -9.676 -48.140 -2.320 1.00 26.86 574 ALA C N 1
ATOM 3840 C CA . ALA C 1 167 ? -10.370 -47.039 -2.981 1.00 29.61 574 ALA C CA 1
ATOM 3841 C C . ALA C 1 167 ? -11.393 -46.392 -2.055 1.00 33.94 574 ALA C C 1
ATOM 3842 O O . ALA C 1 167 ? -11.587 -45.171 -2.089 1.00 30.96 574 ALA C O 1
ATOM 3844 N N . ALA C 1 168 ? -12.050 -47.196 -1.214 1.00 33.47 575 ALA C N 1
ATOM 3845 C CA . ALA C 1 168 ? -13.114 -46.683 -0.362 1.00 33.22 575 ALA C CA 1
ATOM 3846 C C . ALA C 1 168 ? -12.569 -45.881 0.812 1.00 42.75 575 ALA C C 1
ATOM 3847 O O . ALA C 1 168 ? -13.208 -44.913 1.245 1.00 44.36 575 ALA C O 1
ATOM 3849 N N . PHE C 1 169 ? -11.400 -46.256 1.334 1.00 36.04 576 PHE C N 1
ATOM 3850 C CA . PHE C 1 169 ? -10.799 -45.603 2.499 1.00 42.80 576 PHE C CA 1
ATOM 3851 C C . PHE C 1 169 ? -9.357 -45.237 2.186 1.00 43.46 576 PHE C C 1
ATOM 3852 O O . PHE C 1 169 ? -8.422 -45.961 2.560 1.00 53.58 576 PHE C O 1
ATOM 3860 N N . PRO C 1 170 ? -9.134 -44.103 1.507 1.00 45.53 577 PRO C N 1
ATOM 3861 C CA . PRO C 1 170 ? -7.797 -43.628 1.131 1.00 46.81 577 PRO C CA 1
ATOM 3862 C C . PRO C 1 170 ? -6.861 -43.468 2.328 1.00 60.80 577 PRO C C 1
ATOM 3863 O O . PRO C 1 170 ? -5.651 -43.352 2.123 1.00 61.67 577 PRO C O 1
#

Radius of gyration: 24.61 Å; Cα contacts (8 Å, |Δi|>4): 1128; chains: 3; bounding box: 58×78×54 Å

Solvent-accessible surface area: 25416 Å² total; per-residue (Å²): 189,207,35,76,36,188,111,68,69,1,51,0,22,0,1,4,22,47,47,7,20,11,65,15,1,8,26,3,20,24,41,44,8,94,76,134,72,68,103,100,98,36,82,132,25,98,0,69,62,54,14,100,3,101,62,72,103,13,101,0,32,0,13,51,32,21,2,56,30,42,13,22,41,41,23,97,23,104,15,28,0,0,0,0,2,8,13,14,31,63,58,154,16,18,45,60,7,6,38,5,7,44,69,51,9,86,145,46,154,38,9,4,0,0,0,23,6,66,48,78,81,117,160,19,125,52,159,72,53,53,60,40,42,66,5,1,164,134,58,127,18,24,76,25,33,90,14,36,15,33,53,146,74,151,15,67,98,95,5,4,59,54,0,0,52,15,9,10,37,56,155,129,46,89,38,94,169,128,150,189,208,35,93,36,143,44,42,4,0,6,0,18,0,2,2,22,47,47,6,21,11,63,16,1,7,26,2,18,43,36,114,12,91,82,133,79,121,55,87,20,2,87,28,27,1,14,60,54,14,99,3,96,69,80,90,13,59,0,0,0,12,51,31,21,2,57,61,94,12,22,103,50,24,94,22,96,22,22,0,0,0,0,2,9,12,18,30,46,45,123,14,16,69,64,8,7,42,5,7,102,140,49,8,71,131,46,148,41,21,4,1,1,0,22,5,64,54,76,82,115,156,16,114,42,144,113,41,79,38,29,55,86,7,0,168,157,44,220,31,58,72,28,35,92,13,36,15,32,57,144,80,143,20,65,98,99,6,4,58,60,0,0,53,32,9,10,69,60,201,80,141,45,33,6,0,6,0,17,0,2,3,25,103,51,6,20,11,64,16,1,8,30,2,20,22,29,48,5,92,82,131,77,56,126,39,38,17,3,109,25,25,1,9,57,54,14,99,5,120,69,115,110,12,64,0,0,0,11,51,34,18,1,61,62,146,81,22,89,47,3,44,22,88,14,21,0,0,0,1,2,9,15,11,31,60,63,156,15,20,70,59,7,8,43,5,10,92,118,22,8,84,54,36,107,42,22,4,0,1,0,23,5,71,48,79,84,116,150,14,142,120,54,37,26,57,65,8,2,159,139,56,217,32,53,75,28,30,90,17,34,15,31,56,141,81,137,14,65,98,92,3,5,62,61,0,0,48,32,7,9,105,129

GO terms:
  GO:0000287 magnesium ion binding (F, IDA)
  GO:0005741 mitochondrial outer membrane (C, IDA)
  GO:0016887 ATP hydrolysis activity (F, IDA)
  GO:0019003 GDP binding (F, IDA)
  GO:0005515 protein binding (F, IPI)
  GO:0005739 mitochondrion (C, HTP)
  GO:0005741 mitochondrial outer membrane (C, TAS)
  GO:0005739 mitochondrion (C, IDA)
  GO:0016020 membrane (C, HDA)
  GO:0019725 cellular homeostasis (P, IMP)
  GO:0047497 mitochondrion transport along microtubule (P, IMP)
  GO:0097345 mitochondrial outer membrane permeabilization (P, IMP)

B-factor: mean 38.56, std 13.6, range [14.88, 94.35]

InterPro domains:
  IPR001806 Small GTPase [PF00071] (6-166)
  IPR001806 Small GTPase [SM00174] (7-169)
  IPR002048 EF-hand domain [PS50222] (304-339)
  IPR011992 EF-hand domain pair [SSF47473] (168-365)
  IPR013566 Mitochondrial Rho GTPase 1/3, EF hand associated, type-1 [PF08355] (341-411)
  IPR013567 EF hand associated, type-2 [PF08356] (220-305)
  IPR018247 EF-Hand 1, calcium-binding site [PS00018] (317-329)
  IPR020860 MIRO domain [PS51423] (2-168)
  IPR020860 MIRO domain [PS51423] (414-576)
  IPR021181 Mitochondrial Rho GTPase [PIRSF037488] (1-617)
  IPR027417 P-loop containing nucleoside triphosphate hydrolase [G3DSA:3.40.50.300] (3-170)
  IPR027417 P-loop containing nucleoside triphosphate hydrolase [G3DSA:3.40.50.300] (477-575)
  IPR027417 P-loop containing nucleoside triphosphate hydrolase [SSF52540] (4-167)
  IPR027417 P-loop containing nucleoside triphosphate hydrolase [SSF52540] (413-580)
  IPR052266 Mitochondrial Rho GTPase/EF-hand domain-containing protein [PTHR46819] (136-443)

CATH classification: 3.40.50.300

=== Feature glossary ===
The features interleaved in this record are:

— What the protein is —

Sequence gives the chain of amino acids in standard one-letter code (A=alanine, C=cysteine, …, Y=tyrosine), read N→C. It is the only feature that is directly encoded by the gene; all structural features are derived from the folded form of this sequence.

Database cross-references. InterPro integrates a dozen domain/family signature databases into unified entries with residue-range hits. GO terms attach function/process/location labels with evidence codes. CATH codes position the fold in a four-level structural taxonomy. Organism is the NCBI-taxonomy species name.

— Where its atoms are —

Atomic coordinates in PDBx/mmCIF format — the same representation the Protein Data Bank distributes. Each line of the _atom_site loop places one backbone atom in Cartesian space (units: ångströms, origin: arbitrary).

The six renders are orthographic views along the three Cartesian axes in both directions. Representation (cartoon, sticks, or surface) and color scheme (sequence-rainbow or by-chain) vary across proteins so the training set covers all the common visualization conventions.

— Local backbone conformation —

Eight-state secondary structure (DSSP): H is the canonical α-helix, G the tighter 3₁₀-helix, I the wider π-helix; E/B are β-structure, T and S are turns and bends, and '-' is everything else. DSSP derives these from the pattern of main-chain N–H···O=C hydrogen bonds, not from the sequence.

P-SEA three-state annotation labels each residue as helix, strand, or coil based purely on the geometry of the Cα trace. It serves as a fallback when the full backbone (and thus DSSP) is unavailable.

The φ/ψ torsion pair specifies the backbone conformation at each residue. φ rotates about the N–Cα bond, ψ about the Cα–C bond. Steric clashes forbid most of the (φ, ψ) plane — the allowed regions (α-helix basin, β-sheet basin, left-handed helix) are the Ramachandran-allowed regions.

— Global shape and packing —

The geometric summary reports three shape descriptors. Rg (radius of gyration) measures how spread out the Cα atoms are about their centre of mass; compact globular proteins have small Rg, elongated or unfolded ones large. Cα contacts (<8 Å, |i−j|>4) count long-range residue pairs in spatial proximity — high for tightly packed folds, near zero for rods or random coil. The bounding-box extents give the protein's footprint along x, y, z in Å.

Solvent-accessible surface area (SASA) is the area in Å² traced out by the centre of a 1.4 Å probe sphere (a water molecule) rolled over the protein's van der Waals surface (Shrake–Rupley / Lee–Richards construction). Buried residues have near-zero SASA; fully exposed residues can exceed 200 Å². The total SASA scales roughly with the number of surface residues.

The contact map is a binary N×N matrix image: pixel (i, j) is dark where Cα_i and Cα_j are within 8 Å and |i−j|>4. Because the |i−j|>4 filter removes local helical contacts, off-diagonal stripes parallel to the main diagonal indicate parallel β-sheets; stripes perpendicular to it indicate antiparallel β-sheets. The Ramachandran plot scatters every residue's (φ, ψ) pair against the sterically allowed regions. The PAE heatmap renders the predicted-aligned-error matrix.

— Structural neighborhood —

3Di is Foldseek's structural alphabet. Each residue is assigned one of twenty discrete states based on how its Cα sits relative to its spatial (not sequential) neighbors. Aligning 3Di strings finds structural homologs roughly as well as full 3D superposition, but orders of magnitude faster.

Nearest PDB neighbors are the top structural matches found by Foldseek when searching this structure against the entire Protein Data Bank. Each hit reports a TM-score (0 to 1; >0.5 almost always implies the same fold) and an E-value. These are *structural* homologs — they may share no detectable sequence similarity.

— Confidence and disorder —

For AlphaFold models, the B-factor field carries pLDDT — the model's own estimate of local accuracy on a 0–100 scale. Regions with pLDDT<50 should be treated as essentially unmodeled; they often correspond to intrinsically disordered segments.

Crystallographic B-factors measure how much each atom's electron density is smeared out, in Å². They rise in mobile loops and surface residues and fall in the buried interior. In AlphaFold models this column is repurposed to hold pLDDT instead.

Predicted aligned error is AlphaFold's pairwise confidence. Unlike pLDDT (per-residue), PAE is per-residue-pair and captures whether two parts of the structure are correctly placed relative to each other. Units are ångströms of expected positional error.